Protein 6CGM (pdb70)

Organism: Bacillus subtilis (strain 168) (NCBI:txid224308)

Sequence (657 aa):
VPKWIQLNNEIMIQKDGKFQFDKDKEAVHSYFVDYINQNTVFFHNLKEKLDYLVENQYYEEEFLSLYSFEDIKEVFKTAYAKKFRFPSFMSAFKFYNDYALKTNDKKKILERYEDRISIVALFFANGDTEKAKEYVNLMINQEYQPSTPTFLNAGRKELVSCFLLEVNDSLNDISRAIDISMQLSKGGVSLNLSKLRAKGEAIKGVVGVMKLLDNAFGSGAAYLNIFHRDINDFLDTKKISADVKTLSIGVVIPDKFVELAREDKAAYVFYPHTIYKEYGQHMDEMDMNEMYDKFVDNPRVKKEKINPRKLLEKLAMLRSESGYPYIMFQDNVNKVHANNHISKVKFSNLCSEVLQASQVSSYTDYDEEDEIGLDISCNLGSLNILNVMEHKSIEKTVKLATDSLTHVSETTDIRNAPAVRRANKAMKSIGLGAMNLHGYLAQNGIAYESPEARDFANTFFMMVNFYSIQRSAEIAKEKGETFDQYEGSTYATGEYFDKYVSTDFSPKYEKIANLFEGMHIPTTEDWKKLKAFVAEHGMYHSYRLCIAPTGSISYVQSSTASVMPIMERIEERTYGNSKTYYPMPGLASNNWFFYKEAYDMDMFKVVDMIATIQQHIDQGISFTLFLKDTMTTRDLNRIDLYAHHRGIKTIYYARTK

Nearest PDB structures (foldseek):
  6cgm-assembly1_A  TM=1.002E+00  e=0.000E+00  Bacillus subtilis
  6cgn-assembly1_A  TM=9.997E-01  e=0.000E+00  Bacillus subtilis
  6cgl-assembly1_B  TM=9.949E-01  e=3.483E-104  Bacillus subtilis
  6mt9-assembly1_A-2  TM=9.915E-01  e=3.744E-103  Bacillus subtilis
  6mve-assembly1_A  TM=9.914E-01  e=2.176E-102  Bacillus subtilis

B-factor: mean 30.12, std 11.92, range [13.14, 83.09]

GO terms:
  GO:0004748 ribonucleoside-diphosphate reductase activity, thioredoxin disulfide as acceptor (F, IMP)

Secondary structure (DSSP, 8-state):
--HHHHHHHGGGS-BTTB--TTHHHHHHHHHIIIIIITTBPP-SSHHHHHHHHHHTTSB-SHHHHTS-HHHHHHHHHHHHHT----SSHHHHHHHHHHTS-B-TTS-SB---HHHHHHHHHHHHHTT-HHHHHHHHHHHHTTSEEE-HHHHHHTTB-----EEEEE--SSHHHHHHHHHHHHHHH--EEEEE-TTS--TT-----HHHHHHHHHHH--EEEEEEETTBTTHHHHHHTT-SS----S-EEEEEE-HHHHHHHHTTS-EEEE-HHHHHHHHSS-GGGS-HHHHHHHHHH-TTS-EEEE-HHHHHHHHHHHHHHHS--EEEEHHHHHTT-TTTTT-------TTS------B--B---TTS--B--B-EEE-EEEEEHHHHHHHT-HHHHHHHHHHHHHHHHHH----S-HHHHHHHHHH---EEEEE-HHHHHHHTT--TTSHHHHHHHHHHHHHHHHHHHHHHHHHHHHHT---TTGGGSHHHHSGGGHHHHHS--S-SSHHHHHHTTTSPPP-HHHHHHHHHHHHHH--S-S--B-B---TTHHHHTT--STTSPPS-SEEEEEETTEEEEEEPTT--GGGGGGS--GGGS-HHHHHHHHHHHHTT-SS-B---EEE-TT--HHHHHHHHHHHHHTT--EE--EEE-

CATH classification: 3.20.70.20

Solvent-accessible surface area: 26752 Å² total; per-residue (Å²): 121,50,122,29,0,97,21,0,48,54,0,62,108,95,124,133,73,119,54,29,34,116,41,8,121,80,0,13,114,5,5,38,64,70,74,2,73,121,24,46,42,153,34,139,81,37,114,68,27,12,56,87,0,27,128,72,105,22,2,72,112,135,15,13,78,89,18,66,61,109,46,10,98,78,0,9,144,24,0,80,76,90,148,28,117,16,55,11,0,13,0,0,36,51,0,5,76,68,3,8,14,46,21,121,89,149,145,81,2,2,0,48,2,2,4,0,1,0,0,0,0,0,26,6,5,94,28,72,21,117,50,0,46,62,3,0,66,5,5,2,29,14,9,2,2,1,9,51,34,2,2,45,55,0,3,54,149,129,28,10,20,9,8,0,2,9,4,23,31,46,130,52,9,24,68,77,7,33,69,4,0,46,76,19,15,196,34,14,0,0,0,2,0,1,7,5,69,1,116,53,19,63,150,217,48,0,41,42,14,0,93,100,0,14,106,35,52,83,39,1,0,0,1,0,12,0,0,0,33,1,0,48,49,0,0,47,24,22,88,136,98,60,192,23,196,82,1,6,0,0,0,0,4,6,38,24,1,3,55,16,5,145,94,88,157,49,0,64,3,0,15,6,37,16,0,94,140,50,61,53,86,30,6,12,71,28,74,16,70,114,18,11,85,116,0,40,113,17,115,156,2,110,51,77,142,33,61,1,106,133,8,24,66,46,6,2,94,7,8,46,95,24,3,36,0,7,6,0,8,20,39,6,3,9,151,89,13,7,0,51,80,14,11,103,0,2,0,0,3,38,27,0,1,0,2,3,2,0,61,35,4,31,14,37,77,230,128,116,141,60,117,58,8,3,5,4,8,1,5,15,3,4,0,0,0,24,26,0,8,118,81,109,14,1,77,100,0,0,33,5,0,1,18,1,3,10,25,4,10,70,69,21,51,9,167,98,1,49,0,0,117,113,4,24,127,20,6,18,7,0,1,2,4,1,0,5,0,0,0,7,0,1,80,45,31,4,34,4,20,20,66,50,0,49,13,0,0,24,0,0,1,0,2,3,0,10,14,1,0,41,45,0,0,48,7,2,119,136,90,65,86,39,2,62,77,13,127,42,0,29,2,30,102,8,112,36,0,80,76,0,27,88,65,66,14,37,19,157,87,143,101,0,40,96,40,2,125,61,24,115,35,2,54,34,117,42,3,98,162,6,73,61,59,0,70,136,37,2,0,5,1,0,3,0,0,1,0,14,37,11,46,46,10,6,36,0,3,19,5,2,39,0,0,16,3,9,65,63,38,27,22,89,113,102,61,83,166,20,85,3,26,9,14,12,17,40,11,34,45,139,26,92,141,55,0,72,33,0,18,74,12,64,4,63,80,0,0,21,0,2,9,19,0,14,77,0,6,17,0,0,3,2,0,17,4,4,9,86,117,117,56,78,44,178,44,13,26,113,8,25,68,54,1,24,141,88,26,2,6,2,0,36,77,6,100,51,147

InterPro domains:
  IPR000788 Ribonucleotide reductase large subunit, C-terminal [PF02867] (168-684)
  IPR000788 Ribonucleotide reductase large subunit, C-terminal [PR01183] (243-262)
  IPR000788 Ribonucleotide reductase large subunit, C-terminal [PR01183] (376-387)
  IPR000788 Ribonucleotide reductase large subunit, C-terminal [PR01183] (420-443)
  IPR000788 Ribonucleotide reductase large subunit, C-terminal [PR01183] (459-481)
  IPR000788 Ribonucleotide reductase large subunit, C-terminal [PR01183] (487-510)
  IPR000788 Ribonucleotide reductase large subunit, C-terminal [PR01183] (569-596)
  IPR008926 Ribonucleotide reductase R1 subunit, N-terminal [SSF48168] (8-166)
  IPR013346 Ribonucleotide reductase, class I, alpha subunit, C-terminal [PS00089] (558-580)
  IPR013346 Ribonucleotide reductase, class I, alpha subunit, C-terminal [TIGR02506] (95-688)
  IPR013509 Ribonucleotide reductase large subunit, N-terminal [PF00317] (91-164)
  IPR013554 Ribonucleotide reductase N-terminal [PF08343] (9-89)
  IPR026459 Ribonucleotide reductase, class 1b, subunit NrdE [TIGR04170] (8-700)
  IPR039718 Ribonucleoside-diphosphate reductase large subunit [PTHR11573] (6-693)

Foldseek 3Di:
DQPLQVLLVQQPVDDPNHGPLQSQQVSQVSCCVPPQVVFADDDPDVVRLVCVCCVVQFFPDPLVVLEDVVLLVVLLVLLVVVVDGQRGNLLLCLCQVQAFDAPPVRRGGSDDPSRLQLQLLSQLCSNPSVSSSVSSCCVSLLQKFFDPQSSRPRRTSQRFAWWEAEAAADPLSLVLLLVQCLVCLCHCYEYECANYFDPPPDVVHCVVSLVSNLVSPVAYEYEYECQAPCNVVQLCCLDPPDPSDGYAYEYEYEVVLVVCLVVQDKAKHWGQVLVCVVPVDTPLQDDCVVCRVVLVPDPSTDIDIDGSNVVLLSQLVSLVVRLDDWYFHQCLQQVLAFPCVLNRFRAATPLQWFTDDWDHWARDDPPDDTGAIAIDIETEMAGEVQSCLVVLPLLVSLLSVLSSRLSSLVPDDDPSRRNHVVNSVQAVAYAYAYFFLLVNCLLLVHACLDPQSLLLLLQSLLSSLLSNLVSQLVVLQVVVHAHHPLCRTCLQVVVSCVCLLVDFSHGPDVSSNVSSPPHDRDHSVSSVVSSVSCNVRNGHHSFYHTFGQCVSCCSNSLGHTTNAQAADQWDWDDDPPGIGIRGRRPDDPVSVVSSDHQAPDDLLSVLVSLLSNVSNHSTAYSAEAEYEPPDDSVNSSVSVVSSSVSSHGMYGGYHYD

Structure (mmCIF, N/CA/C/O backbone):
data_6CGM
#
_entry.id   6CGM
#
_cell.length_a   72.855
_cell.length_b   72.855
_cell.length_c   296.142
_cell.angle_alpha   90.000
_cell.angle_beta   90.000
_cell.angle_gamma   90.000
#
_symmetry.space_group_name_H-M   'P 43 21 2'
#
loop_
_entity.id
_entity.type
_entity.pdbx_description
1 polymer 'Ribonucleoside-diphosphate reductase'
2 non-polymer 1,2-ETHANEDIOL
3 water water
#
loop_
_atom_site.group_PDB
_atom_site.id
_atom_site.type_symbol
_atom_site.label_atom_id
_atom_site.label_alt_id
_atom_site.label_comp_id
_atom_site.label_asym_id
_atom_site.label_entity_id
_atom_site.label_seq_id
_atom_site.pdbx_PDB_ins_code
_atom_site.Cartn_x
_atom_site.Cartn_y
_atom_site.Cartn_z
_atom_site.occupancy
_atom_site.B_iso_or_equiv
_atom_site.auth_seq_id
_atom_site.auth_comp_id
_atom_site.auth_asym_id
_atom_site.auth_atom_id
_atom_site.pdbx_PDB_model_num
ATOM 1 N N . VAL A 1 6 ? -2.967 -23.433 8.144 1.00 51.01 6 VAL A N 1
ATOM 2 C CA . VAL A 1 6 ? -1.835 -23.361 9.125 1.00 48.53 6 VAL A CA 1
ATOM 3 C C . VAL A 1 6 ? -0.825 -24.472 8.842 1.00 44.44 6 VAL A C 1
ATOM 4 O O . VAL A 1 6 ? -1.127 -25.648 9.060 1.00 42.49 6 VAL A O 1
ATOM 8 N N . PRO A 1 7 ? 0.391 -24.112 8.383 1.00 41.64 7 PRO A N 1
ATOM 9 C CA . PRO A 1 7 ? 1.354 -25.175 8.044 1.00 37.53 7 PRO A CA 1
ATOM 10 C C . PRO A 1 7 ? 1.775 -26.041 9.237 1.00 35.68 7 PRO A C 1
ATOM 11 O O . PRO A 1 7 ? 1.717 -25.585 10.389 1.00 35.06 7 PRO A O 1
ATOM 15 N N . LYS A 1 8 ? 2.171 -27.282 8.955 1.00 32.10 8 LYS A N 1
ATOM 16 C CA . LYS A 1 8 ? 2.479 -28.242 9.995 1.00 34.71 8 LYS A CA 1
ATOM 17 C C . LYS A 1 8 ? 3.622 -27.805 10.920 1.00 33.90 8 LYS A C 1
ATOM 18 O O . LYS A 1 8 ? 3.582 -28.079 12.111 1.00 31.92 8 LYS A O 1
ATOM 24 N N . TRP A 1 9 ? 4.632 -27.129 10.366 1.00 31.69 9 TRP A N 1
ATOM 25 C CA . TRP A 1 9 ? 5.761 -26.637 11.184 1.00 29.13 9 TRP A CA 1
ATOM 26 C C . TRP A 1 9 ? 5.294 -25.628 12.245 1.00 28.52 9 TRP A C 1
ATOM 27 O O . TRP A 1 9 ? 5.769 -25.650 13.374 1.00 27.01 9 TRP A O 1
ATOM 38 N N . ILE A 1 10 ? 4.332 -24.782 11.883 1.00 29.98 10 ILE A N 1
ATOM 39 C CA . ILE A 1 10 ? 3.740 -23.828 12.823 1.00 30.68 10 ILE A CA 1
ATOM 40 C C . ILE A 1 10 ? 2.961 -24.561 13.912 1.00 32.70 10 ILE A C 1
ATOM 41 O O . ILE A 1 10 ? 3.106 -24.231 15.108 1.00 29.90 10 ILE A O 1
ATOM 46 N N . GLN A 1 11 ? 2.167 -25.558 13.500 1.00 33.31 11 GLN A N 1
ATOM 47 C CA . GLN A 1 11 ? 1.409 -26.410 14.428 1.00 35.22 11 GLN A CA 1
ATOM 48 C C . GLN A 1 11 ? 2.306 -27.098 15.434 1.00 33.23 11 GLN A C 1
ATOM 49 O O . GLN A 1 11 ? 2.053 -27.032 16.643 1.00 34.38 11 GLN A O 1
ATOM 55 N N . LEU A 1 12 ? 3.352 -27.750 14.934 1.00 30.59 12 LEU A N 1
ATOM 56 C CA . LEU A 1 12 ? 4.328 -28.401 15.792 1.00 30.01 12 LEU A CA 1
ATOM 57 C C . LEU A 1 12 ? 5.049 -27.395 16.711 1.00 28.77 12 LEU A C 1
ATOM 58 O O . LEU A 1 12 ? 5.226 -27.644 17.901 1.00 26.62 12 LEU A O 1
ATOM 63 N N . ASN A 1 13 ? 5.469 -26.266 16.158 1.00 28.12 13 ASN A N 1
ATOM 64 C CA . ASN A 1 13 ? 6.130 -25.226 16.966 1.00 27.81 13 ASN A CA 1
ATOM 65 C C . ASN A 1 13 ? 5.209 -24.745 18.111 1.00 29.37 13 ASN A C 1
ATOM 66 O O . ASN A 1 13 ? 5.663 -24.551 19.244 1.00 28.26 13 ASN A O 1
ATOM 71 N N . ASN A 1 14 ? 3.929 -24.564 17.797 1.00 30.05 14 ASN A N 1
ATOM 72 C CA . ASN A 1 14 ? 2.925 -24.179 18.804 1.00 32.56 14 ASN A CA 1
ATOM 73 C C . ASN A 1 14 ? 2.711 -25.198 19.928 1.00 32.52 14 ASN A C 1
ATOM 74 O O . ASN A 1 14 ? 2.382 -24.803 21.045 1.00 34.31 14 ASN A O 1
ATOM 79 N N . GLU A 1 15 ? 2.986 -26.476 19.663 1.00 32.47 15 GLU A N 1
ATOM 80 C CA . GLU A 1 15 ? 2.902 -27.519 20.683 1.00 35.33 15 GLU A CA 1
ATOM 81 C C . GLU A 1 15 ? 3.888 -27.383 21.834 1.00 35.00 15 GLU A C 1
ATOM 82 O O . GLU A 1 15 ? 3.656 -27.960 22.905 1.00 36.12 15 GLU A O 1
ATOM 88 N N . ILE A 1 16 ? 4.981 -26.639 21.630 1.00 32.71 16 ILE A N 1
ATOM 89 C CA . ILE A 1 16 ? 5.939 -26.356 22.717 1.00 29.44 16 ILE A CA 1
ATOM 90 C C . ILE A 1 16 ? 5.214 -25.847 23.961 1.00 27.16 16 ILE A C 1
ATOM 91 O O . ILE A 1 16 ? 5.580 -26.205 25.080 1.00 26.80 16 ILE A O 1
ATOM 96 N N . MET A 1 17 ? 4.203 -25.020 23.723 1.00 28.96 17 MET A N 1
ATOM 97 C CA . MET A 1 17 ? 3.424 -24.330 24.754 1.00 32.43 17 MET A CA 1
ATOM 98 C C . MET A 1 17 ? 2.231 -25.143 25.274 1.00 34.84 17 MET A C 1
ATOM 99 O O . MET A 1 17 ? 1.472 -24.645 26.103 1.00 34.77 17 MET A O 1
ATOM 104 N N . ILE A 1 18 ? 2.068 -26.378 24.799 1.00 36.64 18 ILE A N 1
ATOM 105 C CA . ILE A 1 18 ? 1.060 -27.293 25.335 1.00 39.48 18 ILE A CA 1
ATOM 106 C C . ILE A 1 18 ? 1.739 -28.094 26.419 1.00 38.74 18 ILE A C 1
ATOM 107 O O . ILE A 1 18 ? 2.607 -28.923 26.137 1.00 35.63 18 ILE A O 1
ATOM 112 N N . GLN A 1 19 ? 1.347 -27.830 27.668 1.00 41.78 19 GLN A N 1
ATOM 113 C CA . GLN A 1 19 ? 1.924 -28.520 28.807 1.00 44.16 19 GLN A CA 1
ATOM 114 C C . GLN A 1 19 ? 1.670 -30.016 28.670 1.00 45.54 19 GLN A C 1
ATOM 115 O O . GLN A 1 19 ? 0.575 -30.424 28.286 1.00 42.07 19 GLN A O 1
ATOM 121 N N . LYS A 1 20 ? 2.698 -30.804 28.960 1.00 49.02 20 LYS A N 1
ATOM 122 C CA . LYS A 1 20 ? 2.621 -32.257 29.006 1.00 54.97 20 LYS A CA 1
ATOM 123 C C . LYS A 1 20 ? 3.460 -32.710 30.192 1.00 56.84 20 LYS A C 1
ATOM 124 O O . LYS A 1 20 ? 4.667 -32.456 30.205 1.00 57.16 20 LYS A O 1
ATOM 130 N N . ASP A 1 21 ? 2.829 -33.385 31.163 1.00 59.15 21 ASP A N 1
ATOM 131 C CA . ASP A 1 21 ? 3.482 -33.824 32.416 1.00 58.03 21 ASP A CA 1
ATOM 132 C C . ASP A 1 21 ? 4.047 -32.633 33.185 1.00 53.63 21 ASP A C 1
ATOM 133 O O . ASP A 1 21 ? 5.157 -32.701 33.720 1.00 52.95 21 ASP A O 1
ATOM 138 N N . GLY A 1 22 ? 3.287 -31.537 33.200 1.00 51.30 22 GLY A N 1
ATOM 139 C CA . GLY A 1 22 ? 3.690 -30.297 33.868 1.00 53.19 22 GLY A CA 1
ATOM 140 C C . GLY A 1 22 ? 4.744 -29.411 33.198 1.00 54.19 22 GLY A C 1
ATOM 141 O O . GLY A 1 22 ? 5.005 -28.301 33.687 1.00 50.46 22 GLY A O 1
ATOM 142 N N . LYS A 1 23 ? 5.328 -29.880 32.086 1.00 50.82 23 LYS A N 1
ATOM 143 C CA . LYS A 1 23 ? 6.442 -29.202 31.413 1.00 48.07 23 LYS A CA 1
ATOM 144 C C . LYS A 1 23 ? 6.047 -28.667 30.041 1.00 44.20 23 LYS A C 1
ATOM 145 O O . LYS A 1 23 ? 5.076 -29.129 29.426 1.00 38.64 23 LYS A O 1
ATOM 151 N N . PHE A 1 24 ? 6.824 -27.689 29.570 1.00 39.04 24 PHE A N 1
ATOM 152 C CA . PHE A 1 24 ? 6.808 -27.283 28.156 1.00 36.60 24 PHE A CA 1
ATOM 153 C C . PHE A 1 24 ? 7.356 -28.425 27.302 1.00 31.92 24 PHE A C 1
ATOM 154 O O . PHE A 1 24 ? 8.198 -29.187 27.753 1.00 31.48 24 PHE A O 1
ATOM 162 N N . GLN A 1 25 ? 6.876 -28.543 26.069 1.00 32.72 25 GLN A N 1
ATOM 163 C CA . GLN A 1 25 ? 7.349 -29.605 25.169 1.00 31.49 25 GLN A CA 1
ATOM 164 C C . GLN A 1 25 ? 8.445 -29.054 24.264 1.00 32.63 25 GLN A C 1
ATOM 165 O O . GLN A 1 25 ? 8.225 -28.811 23.070 1.00 29.48 25 GLN A O 1
ATOM 171 N N . PHE A 1 26 ? 9.621 -28.861 24.847 1.00 31.66 26 PHE A N 1
ATOM 172 C CA . PHE A 1 26 ? 10.738 -28.231 24.140 1.00 32.53 26 PHE A CA 1
ATOM 173 C C . PHE A 1 26 ? 11.146 -28.973 22.880 1.00 33.58 26 PHE A C 1
ATOM 174 O O . PHE A 1 26 ? 11.437 -28.336 21.854 1.00 30.25 26 PHE A O 1
ATOM 182 N N . ASP A 1 27 ? 11.063 -30.306 22.936 1.00 33.11 27 ASP A N 1
ATOM 183 C CA . ASP A 1 27 ? 11.455 -31.168 21.823 1.00 34.16 27 ASP A CA 1
ATOM 184 C C . ASP A 1 27 ? 10.547 -31.089 20.597 1.00 31.79 27 ASP A C 1
ATOM 185 O O . ASP A 1 27 ? 10.921 -31.595 19.538 1.00 31.44 27 ASP A O 1
ATOM 190 N N . LYS A 1 28 ? 9.381 -30.451 20.720 1.00 29.92 28 LYS A N 1
ATOM 191 C CA . LYS A 1 28 ? 8.513 -30.221 19.571 1.00 30.23 28 LYS A CA 1
ATOM 192 C C . LYS A 1 28 ? 9.111 -29.273 18.508 1.00 29.52 28 LYS A C 1
ATOM 193 O O . LYS A 1 28 ? 8.688 -29.307 17.338 1.00 26.45 28 LYS A O 1
ATOM 199 N N . ASP A 1 29 ? 10.061 -28.427 18.901 1.00 27.20 29 ASP A N 1
ATOM 200 C CA . ASP A 1 29 ? 10.694 -27.525 17.936 1.00 26.76 29 ASP A CA 1
ATOM 201 C C . ASP A 1 29 ? 11.631 -28.250 16.970 1.00 25.80 29 ASP A C 1
ATOM 202 O O . ASP A 1 29 ? 11.814 -27.787 15.845 1.00 26.75 29 ASP A O 1
ATOM 207 N N . LYS A 1 30 ? 12.213 -29.366 17.403 1.00 27.27 30 LYS A N 1
ATOM 208 C CA . LYS A 1 30 ? 12.987 -30.230 16.523 1.00 29.71 30 LYS A CA 1
ATOM 209 C C . LYS A 1 30 ? 12.096 -30.898 15.493 1.00 29.29 30 LYS A C 1
ATOM 210 O O . LYS A 1 30 ? 12.517 -31.100 14.362 1.00 29.37 30 LYS A O 1
ATOM 216 N N . GLU A 1 31 ? 10.873 -31.249 15.878 1.00 28.39 31 GLU A N 1
ATOM 217 C CA . GLU A 1 31 ? 9.878 -31.723 14.912 1.00 28.11 31 GLU A CA 1
ATOM 218 C C . GLU A 1 31 ? 9.465 -30.579 13.976 1.00 26.40 31 GLU A C 1
ATOM 219 O O . GLU A 1 31 ? 9.332 -30.783 12.768 1.00 22.68 31 GLU A O 1
ATOM 225 N N . ALA A 1 32 ? 9.284 -29.380 14.533 1.00 24.26 32 ALA A N 1
ATOM 226 C CA . ALA A 1 32 ? 8.874 -28.219 13.748 1.00 25.35 32 ALA A CA 1
ATOM 227 C C . ALA A 1 32 ? 9.888 -27.892 12.640 1.00 25.52 32 ALA A C 1
ATOM 228 O O . ALA A 1 32 ? 9.509 -27.759 11.479 1.00 24.88 32 ALA A O 1
ATOM 230 N N . VAL A 1 33 ? 11.166 -27.805 13.005 1.00 26.23 33 VAL A N 1
ATOM 231 C CA . VAL A 1 33 ? 12.218 -27.478 12.032 1.00 25.76 33 VAL A CA 1
ATOM 232 C C . VAL A 1 33 ? 12.407 -28.598 10.998 1.00 26.21 33 VAL A C 1
ATOM 233 O O . VAL A 1 33 ? 12.651 -28.311 9.829 1.00 25.64 33 VAL A O 1
ATOM 237 N N . HIS A 1 34 ? 12.239 -29.854 11.401 1.00 26.79 34 HIS A N 1
ATOM 238 C CA . HIS A 1 34 ? 12.306 -30.948 10.441 1.00 28.32 34 HIS A CA 1
ATOM 239 C C . HIS A 1 34 ? 11.193 -30.839 9.379 1.00 27.11 34 HIS A C 1
ATOM 240 O O . HIS A 1 34 ? 11.457 -31.009 8.186 1.00 26.82 34 HIS A O 1
ATOM 247 N N . SER A 1 35 ? 9.978 -30.520 9.817 1.00 25.03 35 SER A N 1
ATOM 248 C CA . SER A 1 35 ? 8.839 -30.276 8.918 1.00 26.11 35 SER A CA 1
ATOM 249 C C . SER A 1 35 ? 9.067 -29.076 8.001 1.00 26.16 35 SER A C 1
ATOM 250 O O . SER A 1 35 ? 8.757 -29.149 6.810 1.00 26.58 35 SER A O 1
ATOM 253 N N . TYR A 1 36 ? 9.582 -27.975 8.546 1.00 24.17 36 TYR A N 1
ATOM 254 C CA . TYR A 1 36 ? 9.981 -26.821 7.732 1.00 24.16 36 TYR A CA 1
ATOM 255 C C . TYR A 1 36 ? 11.069 -27.215 6.730 1.00 25.41 36 TYR A C 1
ATOM 256 O O . TYR A 1 36 ? 10.995 -26.836 5.571 1.00 26.26 36 TYR A O 1
ATOM 265 N N . PHE A 1 37 ? 12.053 -27.995 7.171 1.00 26.32 37 PHE A N 1
ATOM 266 C CA . PHE A 1 37 ? 13.196 -28.396 6.323 1.00 30.39 37 PHE A CA 1
ATOM 267 C C . PHE A 1 37 ? 12.750 -29.284 5.158 1.00 29.02 37 PHE A C 1
ATOM 268 O O . PHE A 1 37 ? 13.161 -29.067 4.011 1.00 30.41 37 PHE A O 1
ATOM 276 N N . VAL A 1 38 ? 11.875 -30.245 5.434 1.00 27.07 38 VAL A N 1
ATOM 277 C CA . VAL A 1 38 ? 11.368 -31.108 4.369 1.00 26.93 38 VAL A CA 1
ATOM 278 C C . VAL A 1 38 ? 10.361 -30.378 3.479 1.00 26.77 38 VAL A C 1
ATOM 279 O O . VAL A 1 38 ? 10.492 -30.410 2.242 1.00 25.87 38 VAL A O 1
ATOM 283 N N . ASP A 1 39 ? 9.376 -29.729 4.096 1.00 26.49 39 ASP A N 1
ATOM 284 C CA . ASP A 1 39 ? 8.229 -29.183 3.359 1.00 25.84 39 ASP A CA 1
ATOM 285 C C . ASP A 1 39 ? 8.270 -27.704 2.994 1.00 26.68 39 ASP A C 1
ATOM 286 O O . ASP A 1 39 ? 7.352 -27.218 2.344 1.00 26.76 39 ASP A O 1
ATOM 291 N N . TYR A 1 40 ? 9.331 -26.994 3.370 1.00 27.34 40 TYR A N 1
ATOM 292 C CA . TYR A 1 40 ? 9.568 -25.659 2.844 1.00 29.34 40 TYR A CA 1
ATOM 293 C C . TYR A 1 40 ? 10.963 -25.508 2.229 1.00 27.87 40 TYR A C 1
ATOM 294 O O . TYR A 1 40 ? 11.085 -25.154 1.066 1.00 26.94 40 TYR A O 1
ATOM 303 N N . ILE A 1 41 ? 12.014 -25.768 2.999 1.00 27.20 41 ILE A N 1
ATOM 304 C CA . ILE A 1 41 ? 13.363 -25.515 2.528 1.00 28.54 41 ILE A CA 1
ATOM 305 C C . ILE A 1 41 ? 13.726 -26.439 1.357 1.00 30.59 41 ILE A C 1
ATOM 306 O O . ILE A 1 41 ? 14.003 -25.948 0.260 1.00 33.92 41 ILE A O 1
ATOM 311 N N . ASN A 1 42 ? 13.719 -27.754 1.586 1.00 30.93 42 ASN A N 1
ATOM 312 C CA . ASN A 1 42 ? 13.956 -28.734 0.521 1.00 31.48 42 ASN A CA 1
ATOM 313 C C . ASN A 1 42 ? 12.929 -28.615 -0.580 1.00 30.04 42 ASN A C 1
ATOM 314 O O . ASN A 1 42 ? 13.279 -28.643 -1.755 1.00 29.06 42 ASN A O 1
ATOM 319 N N . GLN A 1 43 ? 11.670 -28.450 -0.192 1.00 28.00 43 GLN A N 1
ATOM 320 C CA . GLN A 1 43 ? 10.595 -28.289 -1.175 1.00 26.82 43 GLN A CA 1
ATOM 321 C C . GLN A 1 43 ? 10.867 -27.192 -2.209 1.00 27.10 43 GLN A C 1
ATOM 322 O O . GLN A 1 43 ? 10.636 -27.405 -3.398 1.00 26.93 43 GLN A O 1
ATOM 328 N N . ASN A 1 44 ? 11.334 -26.032 -1.749 1.00 25.86 44 ASN A N 1
ATOM 329 C CA . ASN A 1 44 ? 11.459 -24.848 -2.590 1.00 25.97 44 ASN A CA 1
ATOM 330 C C . ASN A 1 44 ? 12.887 -24.502 -3.030 1.00 23.14 44 ASN A C 1
ATOM 331 O O . ASN A 1 44 ? 13.127 -23.403 -3.528 1.00 23.69 44 ASN A O 1
ATOM 336 N N . THR A 1 45 ? 13.812 -25.438 -2.861 1.00 22.95 45 THR A N 1
ATOM 337 C CA . THR A 1 45 ? 15.198 -25.261 -3.269 1.00 24.20 45 THR A CA 1
ATOM 338 C C . THR A 1 45 ? 15.258 -25.579 -4.744 1.00 24.71 45 THR A C 1
ATOM 339 O O . THR A 1 45 ? 14.742 -26.615 -5.159 1.00 22.72 45 THR A O 1
ATOM 343 N N . VAL A 1 46 ? 15.881 -24.685 -5.518 1.00 22.96 46 VAL A N 1
ATOM 344 C CA . VAL A 1 46 ? 16.006 -24.855 -6.965 1.00 22.23 46 VAL A CA 1
ATOM 345 C C . VAL A 1 46 ? 16.919 -26.028 -7.252 1.00 21.69 46 VAL A C 1
ATOM 346 O O . VAL A 1 46 ? 17.960 -26.163 -6.632 1.00 21.73 46 VAL A O 1
ATOM 350 N N . PHE A 1 47 ? 16.519 -26.877 -8.196 1.00 20.72 47 PHE A N 1
ATOM 351 C CA . PHE A 1 47 ? 17.294 -28.035 -8.563 1.00 21.76 47 PHE A CA 1
ATOM 352 C C . PHE A 1 47 ? 18.352 -27.643 -9.585 1.00 20.94 47 PHE A C 1
ATOM 353 O O . PHE A 1 47 ? 18.050 -26.969 -10.544 1.00 20.21 47 PHE A O 1
ATOM 361 N N . PHE A 1 48 ? 19.565 -28.122 -9.378 1.00 21.60 48 PHE A N 1
ATOM 362 C CA . PHE A 1 48 ? 20.622 -28.039 -10.361 1.00 24.51 48 PHE A CA 1
ATOM 363 C C . PHE A 1 48 ? 21.238 -29.411 -10.494 1.00 25.00 48 PHE A C 1
ATOM 364 O O . PHE A 1 48 ? 21.371 -30.151 -9.512 1.00 24.38 48 PHE A O 1
ATOM 372 N N . HIS A 1 49 ? 21.635 -29.734 -11.716 1.00 27.33 49 HIS A N 1
ATOM 373 C CA . HIS A 1 49 ? 22.226 -31.031 -12.020 1.00 28.69 49 HIS A CA 1
ATOM 374 C C . HIS A 1 49 ? 23.573 -31.254 -11.338 1.00 27.70 49 HIS A C 1
ATOM 375 O O . HIS A 1 49 ? 23.912 -32.376 -11.007 1.00 25.47 49 HIS A O 1
ATOM 382 N N . ASN A 1 50 ? 24.342 -30.183 -11.153 1.00 26.21 50 ASN A N 1
ATOM 383 C CA . ASN A 1 50 ? 25.652 -30.260 -10.496 1.00 26.59 50 ASN A CA 1
ATOM 384 C C . ASN A 1 50 ? 26.097 -28.840 -10.063 1.00 24.84 50 ASN A C 1
ATOM 385 O O . ASN A 1 50 ? 25.515 -27.862 -10.498 1.00 23.66 50 ASN A O 1
ATOM 390 N N . LEU A 1 51 ? 27.138 -28.744 -9.244 1.00 26.90 51 LEU A N 1
ATOM 391 C CA . LEU A 1 51 ? 27.610 -27.443 -8.741 1.00 27.22 51 LEU A CA 1
ATOM 392 C C . LEU A 1 51 ? 28.065 -26.516 -9.863 1.00 27.43 51 LEU A C 1
ATOM 393 O O . LEU A 1 51 ? 27.800 -25.307 -9.814 1.00 26.05 51 LEU A O 1
ATOM 398 N N . LYS A 1 52 ? 28.731 -27.070 -10.879 1.00 30.17 52 LYS A N 1
ATOM 399 C CA . LYS A 1 52 ? 29.222 -26.239 -11.992 1.00 31.14 52 LYS A CA 1
ATOM 400 C C . LYS A 1 52 ? 28.079 -25.525 -12.693 1.00 28.95 52 LYS A C 1
ATOM 401 O O . LYS A 1 52 ? 28.143 -24.318 -12.928 1.00 27.69 52 LYS A O 1
ATOM 407 N N . GLU A 1 53 ? 27.015 -26.262 -13.011 1.00 27.99 53 GLU A N 1
ATOM 408 C CA . GLU A 1 53 ? 25.846 -25.655 -13.647 1.00 27.65 53 GLU A CA 1
ATOM 409 C C . GLU A 1 53 ? 25.252 -24.578 -12.743 1.00 25.27 53 GLU A C 1
ATOM 410 O O . GLU A 1 53 ? 24.881 -23.495 -13.197 1.00 24.13 53 GLU A O 1
ATOM 416 N N . LYS A 1 54 ? 25.174 -24.877 -11.454 1.00 24.18 54 LYS A N 1
ATOM 417 C CA . LYS A 1 54 ? 24.626 -23.933 -10.500 1.00 23.41 54 LYS A CA 1
ATOM 418 C C . LYS A 1 54 ? 25.457 -22.634 -10.473 1.00 22.93 54 LYS A C 1
ATOM 419 O O . LYS A 1 54 ? 24.908 -21.540 -10.616 1.00 22.18 54 LYS A O 1
ATOM 425 N N . LEU A 1 55 ? 26.768 -22.760 -10.311 1.00 23.97 55 LEU A N 1
ATOM 426 C CA . LEU A 1 55 ? 27.629 -21.555 -10.282 1.00 25.17 55 LEU A CA 1
ATOM 427 C C . LEU A 1 55 ? 27.618 -20.787 -11.607 1.00 25.58 55 LEU A C 1
ATOM 428 O O . LEU A 1 55 ? 27.560 -19.544 -11.593 1.00 25.70 55 LEU A O 1
ATOM 433 N N . ASP A 1 56 ? 27.622 -21.503 -12.739 1.00 27.65 56 ASP A N 1
ATOM 434 C CA . ASP A 1 56 ? 27.517 -20.816 -14.060 1.00 28.05 56 ASP A CA 1
ATOM 435 C C . ASP A 1 56 ? 26.216 -20.050 -14.188 1.00 26.65 56 ASP A C 1
ATOM 436 O O . ASP A 1 56 ? 26.227 -18.889 -14.612 1.00 27.11 56 ASP A O 1
ATOM 441 N N . TYR A 1 57 ? 25.107 -20.657 -13.754 1.00 24.52 57 TYR A N 1
ATOM 442 C CA . TYR A 1 57 ? 23.801 -19.989 -13.742 1.00 24.37 57 TYR A CA 1
ATOM 443 C C . TYR A 1 57 ? 23.790 -18.725 -12.884 1.00 24.40 57 TYR A C 1
ATOM 444 O O . TYR A 1 57 ? 23.231 -17.693 -13.260 1.00 24.11 57 TYR A O 1
ATOM 453 N N . LEU A 1 58 ? 24.356 -18.830 -11.693 1.00 23.70 58 LEU A N 1
ATOM 454 C CA . LEU A 1 58 ? 24.323 -17.725 -10.767 1.00 24.17 58 LEU A CA 1
ATOM 455 C C . LEU A 1 58 ? 25.224 -16.571 -11.256 1.00 23.38 58 LEU A C 1
ATOM 456 O O . LEU A 1 58 ? 24.852 -15.418 -11.139 1.00 24.94 58 LEU A O 1
ATOM 461 N N . VAL A 1 59 ? 26.375 -16.880 -11.837 1.00 26.28 59 VAL A N 1
ATOM 462 C CA . VAL A 1 59 ? 27.214 -15.821 -12.436 1.00 28.36 59 VAL A CA 1
ATOM 463 C C . VAL A 1 59 ? 26.530 -15.252 -13.685 1.00 30.94 59 VAL A C 1
ATOM 464 O O . VAL A 1 59 ? 26.338 -14.044 -13.794 1.00 31.96 59 VAL A O 1
ATOM 468 N N . GLU A 1 60 ? 26.131 -16.119 -14.605 1.00 33.77 60 GLU A N 1
ATOM 469 C CA . GLU A 1 60 ? 25.529 -15.651 -15.867 1.00 34.83 60 GLU A CA 1
ATOM 470 C C . GLU A 1 60 ? 24.273 -14.796 -15.662 1.00 34.49 60 GLU A C 1
ATOM 471 O O . GLU A 1 60 ? 24.149 -13.739 -16.286 1.00 32.57 60 GLU A O 1
ATOM 477 N N . ASN A 1 61 ? 23.399 -15.186 -14.731 1.00 31.74 61 ASN A N 1
ATOM 478 C CA . ASN A 1 61 ? 22.188 -14.399 -14.446 1.00 31.00 61 ASN A CA 1
ATOM 479 C C . ASN A 1 61 ? 22.354 -13.281 -13.403 1.00 30.37 61 ASN A C 1
ATOM 480 O O . ASN A 1 61 ? 21.371 -12.782 -12.870 1.00 28.75 61 ASN A O 1
ATOM 485 N N . GLN A 1 62 ? 23.593 -12.883 -13.119 1.00 29.88 62 GLN A N 1
ATOM 486 C CA . GLN A 1 62 ? 23.869 -11.666 -12.370 1.00 31.85 62 GLN A CA 1
ATOM 487 C C . GLN A 1 62 ? 23.560 -11.782 -10.869 1.00 29.99 62 GLN A C 1
ATOM 488 O O . GLN A 1 62 ? 23.409 -10.774 -10.205 1.00 31.16 62 GLN A O 1
ATOM 494 N N . TYR A 1 63 ? 23.499 -13.002 -10.338 1.00 28.22 63 TYR A N 1
ATOM 495 C CA . TYR A 1 63 ? 23.306 -13.186 -8.887 1.00 27.16 63 TYR A CA 1
ATOM 496 C C . TYR A 1 63 ? 24.637 -13.036 -8.135 1.00 25.88 63 TYR A C 1
ATOM 497 O O . TYR A 1 63 ? 24.718 -12.326 -7.135 1.00 27.53 63 TYR A O 1
ATOM 506 N N . TYR A 1 64 ? 25.677 -13.702 -8.624 1.00 25.29 64 TYR A N 1
ATOM 507 C CA . TYR A 1 64 ? 26.998 -13.612 -8.041 1.00 24.52 64 TYR A CA 1
ATOM 508 C C . TYR A 1 64 ? 27.944 -12.799 -8.892 1.00 26.59 64 TYR A C 1
ATOM 509 O O . TYR A 1 64 ? 27.827 -12.763 -10.123 1.00 26.32 64 TYR A O 1
ATOM 518 N N . GLU A 1 65 ? 28.911 -12.180 -8.231 1.00 26.45 65 GLU A N 1
ATOM 519 C CA . GLU A 1 65 ? 30.033 -11.536 -8.922 1.00 28.42 65 GLU A CA 1
ATOM 520 C C . GLU A 1 65 ? 30.907 -12.617 -9.543 1.00 27.64 65 GLU A C 1
ATOM 521 O O . GLU A 1 65 ? 31.033 -13.711 -8.998 1.00 27.01 65 GLU A O 1
ATOM 527 N N . GLU A 1 66 ? 31.526 -12.303 -10.678 1.00 27.53 66 GLU A N 1
ATOM 528 C CA . GLU A 1 66 ? 32.400 -13.242 -11.361 1.00 29.69 66 GLU A CA 1
ATOM 529 C C . GLU A 1 66 ? 33.829 -13.279 -10.806 1.00 28.71 66 GLU A C 1
ATOM 530 O O . GLU A 1 66 ? 34.427 -14.348 -10.726 1.00 27.59 66 GLU A O 1
ATOM 536 N N . GLU A 1 67 ? 34.378 -12.124 -10.441 1.00 30.27 67 GLU A N 1
ATOM 537 C CA . GLU A 1 67 ? 35.820 -12.034 -10.198 1.00 33.12 67 GLU A CA 1
ATOM 538 C C . GLU A 1 67 ? 36.290 -12.876 -9.013 1.00 29.43 67 GLU A C 1
ATOM 539 O O . GLU A 1 67 ? 37.235 -13.646 -9.138 1.00 27.05 67 GLU A O 1
ATOM 545 N N . PHE A 1 68 ? 35.615 -12.773 -7.869 1.00 28.60 68 PHE A N 1
ATOM 546 C CA . PHE A 1 68 ? 36.083 -13.511 -6.681 1.00 27.51 68 PHE A CA 1
ATOM 547 C C . PHE A 1 68 ? 36.145 -15.033 -6.899 1.00 27.55 68 PHE A C 1
ATOM 548 O O . PHE A 1 68 ? 37.043 -15.684 -6.369 1.00 29.06 68 PHE A O 1
ATOM 556 N N . LEU A 1 69 ? 35.220 -15.582 -7.692 1.00 26.69 69 LEU A N 1
ATOM 557 C CA . LEU A 1 69 ? 35.230 -17.024 -8.032 1.00 26.71 69 LEU A CA 1
ATOM 558 C C . LEU A 1 69 ? 36.332 -17.408 -9.013 1.00 27.26 69 LEU A C 1
ATOM 559 O O . LEU A 1 69 ? 36.921 -18.471 -8.890 1.00 24.06 69 LEU A O 1
ATOM 564 N N . SER A 1 70 ? 36.611 -16.527 -9.970 1.00 30.49 70 SER A N 1
ATOM 565 C CA . SER A 1 70 ? 37.674 -16.755 -10.958 1.00 32.54 70 SER A CA 1
ATOM 566 C C . SER A 1 70 ? 39.065 -16.899 -10.328 1.00 33.13 70 SER A C 1
ATOM 567 O O . SER A 1 70 ? 39.964 -17.416 -10.967 1.00 33.71 70 SER A O 1
ATOM 570 N N . LEU A 1 71 ? 39.242 -16.481 -9.071 1.00 32.45 71 LEU A N 1
ATOM 571 C CA . LEU A 1 71 ? 40.528 -16.651 -8.391 1.00 30.93 71 LEU A CA 1
ATOM 572 C C . LEU A 1 71 ? 40.829 -18.092 -8.047 1.00 28.63 71 LEU A C 1
ATOM 573 O O . LEU A 1 71 ? 41.957 -18.397 -7.691 1.00 29.11 71 LEU A O 1
ATOM 578 N N . TYR A 1 72 ? 39.839 -18.983 -8.133 1.00 26.96 72 TYR A N 1
ATOM 579 C CA . TYR A 1 72 ? 40.020 -20.384 -7.781 1.00 26.81 72 TYR A CA 1
ATOM 580 C C . TYR A 1 72 ? 39.777 -21.271 -8.998 1.00 28.06 72 TYR A C 1
ATOM 581 O O . TYR A 1 72 ? 39.015 -20.908 -9.881 1.00 26.73 72 TYR A O 1
ATOM 590 N N . SER A 1 73 ? 40.388 -22.448 -8.983 1.00 28.64 73 SER A N 1
ATOM 591 C CA . SER A 1 73 ? 40.028 -23.527 -9.887 1.00 30.99 73 SER A CA 1
ATOM 592 C C . SER A 1 73 ? 38.686 -24.105 -9.441 1.00 31.52 73 SER A C 1
ATOM 593 O O . SER A 1 73 ? 38.348 -24.065 -8.239 1.00 29.46 73 SER A O 1
ATOM 596 N N . PHE A 1 74 ? 37.933 -24.658 -10.392 1.00 31.45 74 PHE A N 1
ATOM 597 C CA . PHE A 1 74 ? 36.634 -25.216 -10.065 1.00 32.99 74 PHE A CA 1
ATOM 598 C C . PHE A 1 74 ? 36.771 -26.318 -9.035 1.00 33.75 74 PHE A C 1
ATOM 599 O O . PHE A 1 74 ? 35.983 -26.368 -8.097 1.00 32.88 74 PHE A O 1
ATOM 607 N N . GLU A 1 75 ? 37.777 -27.183 -9.189 1.00 34.51 75 GLU A N 1
ATOM 608 C CA . GLU A 1 75 ? 37.952 -28.287 -8.258 1.00 35.88 75 GLU A CA 1
ATOM 609 C C . GLU A 1 75 ? 38.169 -27.810 -6.815 1.00 32.12 75 GLU A C 1
ATOM 610 O O . GLU A 1 75 ? 37.697 -28.450 -5.891 1.00 30.31 75 GLU A O 1
A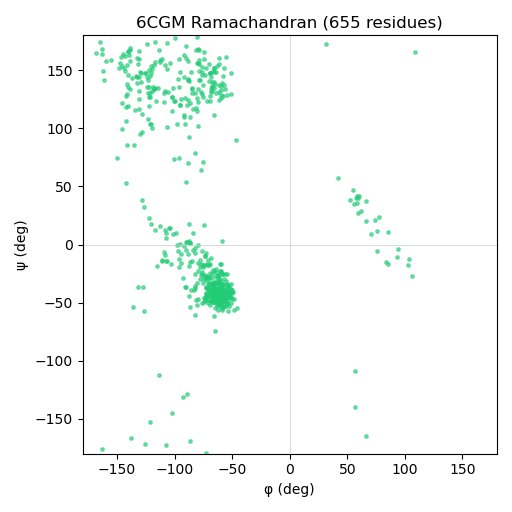TOM 616 N N . ASP A 1 76 ? 38.858 -26.684 -6.650 1.00 29.27 76 ASP A N 1
ATOM 617 C CA . ASP A 1 76 ? 39.035 -26.054 -5.340 1.00 27.71 76 ASP A CA 1
ATOM 618 C C . ASP A 1 76 ? 37.721 -25.478 -4.813 1.00 25.84 76 ASP A C 1
ATOM 619 O O . ASP A 1 76 ? 37.428 -25.645 -3.635 1.00 25.46 76 ASP A O 1
ATOM 624 N N . ILE A 1 77 ? 36.946 -24.806 -5.675 1.00 24.47 77 ILE A N 1
ATOM 625 C CA . ILE A 1 77 ? 35.611 -24.310 -5.282 1.00 24.28 77 ILE A CA 1
ATOM 626 C C . ILE A 1 77 ? 34.764 -25.497 -4.780 1.00 24.97 77 ILE A C 1
ATOM 627 O O . ILE A 1 77 ? 34.175 -25.434 -3.694 1.00 23.60 77 ILE A O 1
ATOM 632 N N . LYS A 1 78 ? 34.752 -26.590 -5.549 1.00 25.36 78 LYS A N 1
ATOM 633 C CA . LYS A 1 78 ? 34.001 -27.803 -5.172 1.00 27.85 78 LYS A CA 1
ATOM 634 C C . LYS A 1 78 ? 34.398 -28.327 -3.783 1.00 26.71 78 LYS A C 1
ATOM 635 O O . LYS A 1 78 ? 33.526 -28.667 -2.993 1.00 24.64 78 LYS A O 1
ATOM 641 N N . GLU A 1 79 ? 35.706 -28.390 -3.509 1.00 26.26 79 GLU A N 1
ATOM 642 C CA . GLU A 1 79 ? 36.219 -28.833 -2.198 1.00 27.39 79 GLU A CA 1
ATOM 643 C C . GLU A 1 79 ? 35.816 -27.901 -1.061 1.00 24.46 79 GLU A C 1
ATOM 644 O O . GLU A 1 79 ? 35.624 -28.350 0.060 1.00 23.68 79 GLU A O 1
ATOM 650 N N . VAL A 1 80 ? 35.695 -26.607 -1.340 1.00 24.14 80 VAL A N 1
ATOM 651 C CA . VAL A 1 80 ? 35.269 -25.640 -0.306 1.00 22.30 80 VAL A CA 1
ATOM 652 C C . VAL A 1 80 ? 33.804 -25.875 0.033 1.00 21.93 80 VAL A C 1
ATOM 653 O O . VAL A 1 80 ? 33.436 -25.969 1.197 1.00 21.47 80 VAL A O 1
ATOM 657 N N . PHE A 1 81 ? 32.972 -25.984 -0.995 1.00 22.11 81 PHE A N 1
ATOM 658 C CA . PHE A 1 81 ? 31.566 -26.325 -0.796 1.00 21.59 81 PHE A CA 1
ATOM 659 C C . PHE A 1 81 ? 31.409 -27.633 -0.044 1.00 22.64 81 PHE A C 1
ATOM 660 O O . PHE A 1 81 ? 30.642 -27.700 0.907 1.00 21.17 81 PHE A O 1
ATOM 668 N N . LYS A 1 82 ? 32.159 -28.662 -0.455 1.00 23.98 82 LYS A N 1
ATOM 669 C CA . LYS A 1 82 ? 32.111 -29.964 0.228 1.00 26.38 82 LYS A CA 1
ATOM 670 C C . LYS A 1 82 ? 32.464 -29.865 1.730 1.00 23.71 82 LYS A C 1
ATOM 671 O O . LYS A 1 82 ? 31.845 -30.521 2.571 1.00 21.95 82 LYS A O 1
ATOM 677 N N . THR A 1 83 ? 33.441 -29.020 2.054 1.00 23.52 83 THR A N 1
ATOM 678 C CA . THR A 1 83 ? 33.800 -28.728 3.434 1.00 22.37 83 THR A CA 1
ATOM 679 C C . THR A 1 83 ? 32.581 -28.239 4.236 1.00 22.60 83 THR A C 1
ATOM 680 O O . THR A 1 83 ? 32.382 -28.672 5.354 1.00 22.49 83 THR A O 1
ATOM 684 N N . ALA A 1 84 ? 31.756 -27.371 3.653 1.00 22.93 84 ALA A N 1
ATOM 685 C CA . ALA A 1 84 ? 30.578 -26.836 4.349 1.00 24.16 84 ALA A CA 1
ATOM 686 C C . ALA A 1 84 ? 29.560 -27.951 4.620 1.00 24.51 84 ALA A C 1
ATOM 687 O O . ALA A 1 84 ? 29.097 -28.134 5.759 1.00 24.53 84 ALA A O 1
ATOM 689 N N . TYR A 1 85 ? 29.260 -28.716 3.576 1.00 23.23 85 TYR A N 1
ATOM 690 C CA . TYR A 1 85 ? 28.335 -29.852 3.701 1.00 24.04 85 TYR A CA 1
ATOM 691 C C . TYR A 1 85 ? 28.825 -31.010 4.573 1.00 23.74 85 TYR A C 1
ATOM 692 O O . TYR A 1 85 ? 27.992 -31.734 5.128 1.00 25.01 85 TYR A O 1
ATOM 701 N N . ALA A 1 86 ? 30.134 -31.137 4.773 1.00 23.46 86 ALA A N 1
ATOM 702 C CA . ALA A 1 86 ? 30.691 -32.222 5.602 1.00 25.42 86 ALA A CA 1
ATOM 703 C C . ALA A 1 86 ? 30.282 -32.156 7.075 1.00 26.56 86 ALA A C 1
ATOM 704 O O . ALA A 1 86 ? 30.269 -33.179 7.766 1.00 27.01 86 ALA A O 1
ATOM 706 N N . LYS A 1 87 ? 29.923 -30.972 7.552 1.00 25.94 87 LYS A N 1
ATOM 707 C CA . LYS A 1 87 ? 29.531 -30.796 8.938 1.00 26.88 87 LYS A CA 1
ATOM 708 C C . LYS A 1 87 ? 28.213 -31.491 9.306 1.00 26.31 87 LYS A C 1
ATOM 709 O O . LYS A 1 87 ? 28.022 -31.789 10.474 1.00 25.45 87 LYS A O 1
ATOM 715 N N . LYS A 1 88 ? 27.322 -31.725 8.337 1.00 27.95 88 LYS A N 1
ATOM 716 C CA . LYS A 1 88 ? 25.972 -32.261 8.597 1.00 31.15 88 LYS A CA 1
ATOM 717 C C . LYS A 1 88 ? 25.201 -31.291 9.526 1.00 29.83 88 LYS A C 1
ATOM 718 O O . LYS A 1 88 ? 24.528 -31.710 10.466 1.00 29.88 88 LYS A O 1
ATOM 724 N N . PHE A 1 89 ? 25.335 -29.988 9.268 1.00 28.34 89 PHE A N 1
ATOM 725 C CA . PHE A 1 89 ? 24.705 -28.974 10.113 1.00 25.99 89 PHE A CA 1
ATOM 726 C C . PHE A 1 89 ? 23.191 -29.022 9.972 1.00 24.92 89 PHE A C 1
ATOM 727 O O . PHE A 1 89 ? 22.693 -29.079 8.861 1.00 24.67 89 PHE A O 1
ATOM 735 N N . ARG A 1 90 ? 22.473 -28.993 11.094 1.00 24.80 90 ARG A N 1
ATOM 736 C CA . ARG A 1 90 ? 21.018 -28.813 11.092 1.00 24.56 90 ARG A CA 1
ATOM 737 C C . ARG A 1 90 ? 20.658 -27.722 12.097 1.00 23.02 90 ARG A C 1
ATOM 738 O O . ARG A 1 90 ? 21.143 -27.720 13.222 1.00 21.90 90 ARG A O 1
ATOM 746 N N . PHE A 1 91 ? 19.820 -26.781 11.677 1.00 21.41 91 PHE A N 1
ATOM 747 C CA . PHE A 1 91 ? 19.256 -25.790 12.581 1.00 21.38 91 PHE A CA 1
ATOM 748 C C . PHE A 1 91 ? 18.463 -26.531 13.656 1.00 22.37 91 PHE A C 1
ATOM 749 O O . PHE A 1 91 ? 17.709 -27.444 13.320 1.00 21.21 91 PHE A O 1
ATOM 757 N N . PRO A 1 92 ? 18.655 -26.163 14.937 1.00 23.87 92 PRO A N 1
ATOM 758 C CA . PRO A 1 92 ? 18.033 -26.890 16.032 1.00 25.17 92 PRO A CA 1
ATOM 759 C C . PRO A 1 92 ? 16.657 -26.365 16.444 1.00 26.13 92 PRO A C 1
ATOM 760 O O . PRO A 1 92 ? 16.033 -26.963 17.318 1.00 29.33 92 PRO A O 1
ATOM 764 N N . SER A 1 93 ? 16.208 -25.263 15.842 1.00 24.76 93 SER A N 1
ATOM 765 C CA . SER A 1 93 ? 14.945 -24.617 16.180 1.00 24.46 93 SER A CA 1
ATOM 766 C C . SER A 1 93 ? 14.279 -24.124 14.919 1.00 24.67 93 SER A C 1
ATOM 767 O O . SER A 1 93 ? 14.960 -23.843 13.916 1.00 24.51 93 SER A O 1
ATOM 770 N N . PHE A 1 94 ? 12.959 -23.997 14.965 1.00 22.92 94 PHE A N 1
ATOM 771 C CA . PHE A 1 94 ? 12.226 -23.422 13.851 1.00 23.24 94 PHE A CA 1
ATOM 772 C C . PHE A 1 94 ? 12.711 -22.002 13.537 1.00 23.95 94 PHE A C 1
ATOM 773 O O . PHE A 1 94 ? 12.992 -21.698 12.380 1.00 23.63 94 PHE A O 1
ATOM 781 N N . MET A 1 95 ? 12.823 -21.146 14.548 1.00 22.90 95 MET A N 1
ATOM 782 C CA . MET A 1 95 ? 13.152 -19.740 14.296 1.00 24.14 95 MET A CA 1
ATOM 783 C C . MET A 1 95 ? 14.568 -19.508 13.748 1.00 22.15 95 MET A C 1
ATOM 784 O O . MET A 1 95 ? 14.773 -18.564 12.979 1.00 21.11 95 MET A O 1
ATOM 789 N N . SER A 1 96 ? 15.541 -20.331 14.141 1.00 22.05 96 SER A N 1
ATOM 790 C CA . SER A 1 96 ? 16.881 -20.210 13.557 1.00 21.58 96 SER A CA 1
ATOM 791 C C . SER A 1 96 ? 16.827 -20.460 12.030 1.00 21.27 96 SER A C 1
ATOM 792 O O . SER A 1 96 ? 17.336 -19.665 11.258 1.00 19.32 96 SER A O 1
ATOM 795 N N . ALA A 1 97 ? 16.170 -21.544 11.616 1.00 20.91 97 ALA A N 1
ATOM 796 C CA . ALA A 1 97 ? 16.026 -21.882 10.190 1.00 20.66 97 ALA A CA 1
ATOM 797 C C . ALA A 1 97 ? 15.190 -20.843 9.470 1.00 21.10 97 ALA A C 1
ATOM 798 O O . ALA A 1 97 ? 15.528 -20.379 8.352 1.00 20.11 97 ALA A O 1
ATOM 800 N N . PHE A 1 98 ? 14.114 -20.437 10.119 1.00 20.04 98 PHE A N 1
ATOM 801 C CA . PHE A 1 98 ? 13.244 -19.452 9.524 1.00 22.04 98 PHE A CA 1
ATOM 802 C C . PHE A 1 98 ? 13.976 -18.144 9.238 1.00 21.81 98 PHE A C 1
ATOM 803 O O . PHE A 1 98 ? 13.832 -17.575 8.152 1.00 19.07 98 PHE A O 1
ATOM 811 N N . LYS A 1 99 ? 14.754 -17.664 10.210 1.00 21.12 99 LYS A N 1
ATOM 812 C CA . LYS A 1 99 ? 15.481 -16.412 10.029 1.00 21.78 99 LYS A CA 1
ATOM 813 C C . LYS A 1 99 ? 16.503 -16.521 8.915 1.00 20.85 99 LYS A C 1
ATOM 814 O O . LYS A 1 99 ? 16.601 -15.599 8.111 1.00 19.29 99 LYS A O 1
ATOM 820 N N . PHE A 1 100 ? 17.250 -17.626 8.854 1.00 20.78 100 PHE A N 1
ATOM 821 C CA . PHE A 1 100 ? 18.218 -17.761 7.772 1.00 20.26 100 PHE A CA 1
ATOM 822 C C . PHE A 1 100 ? 17.526 -17.767 6.422 1.00 20.46 100 PHE A C 1
ATOM 823 O O . PHE A 1 100 ? 17.844 -16.967 5.570 1.00 19.50 100 PHE A O 1
ATOM 831 N N . TYR A 1 101 ? 16.590 -18.691 6.238 1.00 21.75 101 TYR A N 1
ATOM 832 C CA . TYR A 1 101 ? 15.983 -18.901 4.930 1.00 22.78 101 TYR A CA 1
ATOM 833 C C . TYR A 1 101 ? 15.081 -17.726 4.524 1.00 26.06 101 TYR A C 1
ATOM 834 O O . TYR A 1 101 ? 14.978 -17.419 3.343 1.00 25.68 101 TYR A O 1
ATOM 843 N N . ASN A 1 102 ? 14.498 -17.020 5.490 1.00 26.21 102 ASN A N 1
ATOM 844 C CA . ASN A 1 102 ? 13.665 -15.872 5.179 1.00 29.43 102 ASN A CA 1
ATOM 845 C C . ASN A 1 102 ? 14.455 -14.568 4.929 1.00 30.44 102 ASN A C 1
ATOM 846 O O . ASN A 1 102 ? 14.083 -13.782 4.051 1.00 29.09 102 ASN A O 1
ATOM 851 N N . ASP A 1 103 ? 15.543 -14.340 5.671 1.00 27.87 103 ASP A N 1
ATOM 852 C CA . ASP A 1 103 ? 16.250 -13.040 5.616 1.00 27.67 103 ASP A CA 1
ATOM 853 C C . ASP A 1 103 ? 17.626 -13.030 4.978 1.00 24.22 103 ASP A C 1
ATOM 854 O O . ASP A 1 103 ? 18.134 -11.953 4.709 1.00 23.51 103 ASP A O 1
ATOM 859 N N . TYR A 1 104 ? 18.238 -14.194 4.750 1.00 22.48 104 TYR A N 1
ATOM 860 C CA . TYR A 1 104 ? 19.609 -14.265 4.259 1.00 22.50 104 TYR A CA 1
ATOM 861 C C . TYR A 1 104 ? 19.802 -15.144 3.012 1.00 23.04 104 TYR A C 1
ATOM 862 O O . TYR A 1 104 ? 20.670 -14.841 2.195 1.00 20.30 104 TYR A O 1
ATOM 871 N N . ALA A 1 105 ? 19.071 -16.258 2.909 1.00 21.10 105 ALA A N 1
ATOM 872 C CA . ALA A 1 105 ? 19.263 -17.170 1.775 1.00 22.61 105 ALA A CA 1
ATOM 873 C C . ALA A 1 105 ? 18.939 -16.448 0.454 1.00 21.67 105 ALA A C 1
ATOM 874 O O . ALA A 1 105 ? 17.905 -15.791 0.319 1.00 21.33 105 ALA A O 1
ATOM 876 N N . LEU A 1 106 ? 19.842 -16.562 -0.501 1.00 22.03 106 LEU A N 1
ATOM 877 C CA . LEU A 1 106 ? 19.585 -16.012 -1.828 1.00 22.83 106 LEU A CA 1
ATOM 878 C C . LEU A 1 106 ? 18.332 -16.685 -2.422 1.00 23.61 106 LEU A C 1
ATOM 879 O O . LEU A 1 106 ? 18.228 -17.910 -2.437 1.00 21.19 106 LEU A O 1
ATOM 884 N N . LYS A 1 107 ? 17.400 -15.859 -2.886 1.00 25.38 107 LYS A N 1
ATOM 885 C CA . LYS A 1 107 ? 16.215 -16.309 -3.586 1.00 28.24 107 LYS A CA 1
ATOM 886 C C . LYS A 1 107 ? 16.276 -15.890 -5.067 1.00 28.95 107 LYS A C 1
ATOM 887 O O . LYS A 1 107 ? 17.033 -14.988 -5.437 1.00 27.34 107 LYS A O 1
ATOM 893 N N . THR A 1 108 ? 15.496 -16.566 -5.905 1.00 29.00 108 THR A N 1
ATOM 894 C CA . THR A 1 108 ? 15.343 -16.170 -7.309 1.00 31.34 108 THR A CA 1
ATOM 895 C C . THR A 1 108 ? 14.739 -14.765 -7.362 1.00 35.42 108 THR A C 1
ATOM 896 O O . THR A 1 108 ? 14.136 -14.302 -6.380 1.00 35.65 108 THR A O 1
ATOM 900 N N . ASN A 1 109 ? 14.898 -14.098 -8.507 1.00 40.84 109 ASN A N 1
ATOM 901 C CA . ASN A 1 109 ? 14.402 -12.723 -8.695 1.00 44.63 109 ASN A CA 1
ATOM 902 C C . ASN A 1 109 ? 12.886 -12.549 -8.526 1.00 46.29 109 ASN A C 1
ATOM 903 O O . ASN A 1 109 ? 12.451 -11.533 -7.997 1.00 50.22 109 ASN A O 1
ATOM 908 N N . ASP A 1 110 ? 12.094 -13.536 -8.947 1.00 49.67 110 ASP A N 1
ATOM 909 C CA . ASP A 1 110 ? 10.649 -13.532 -8.631 1.00 53.43 110 ASP A CA 1
ATOM 910 C C . ASP A 1 110 ? 10.346 -13.871 -7.153 1.00 55.39 110 ASP A C 1
ATOM 911 O O . ASP A 1 110 ? 9.192 -13.787 -6.725 1.00 56.59 110 ASP A O 1
ATOM 916 N N . LYS A 1 111 ? 11.377 -14.317 -6.418 1.00 56.19 111 LYS A N 1
ATOM 917 C CA . LYS A 1 111 ? 11.357 -14.548 -4.961 1.00 55.12 111 LYS A CA 1
ATOM 918 C C . LYS A 1 111 ? 10.616 -15.822 -4.536 1.00 49.64 111 LYS A C 1
ATOM 919 O O . LYS A 1 111 ? 10.397 -16.039 -3.349 1.00 49.61 111 LYS A O 1
ATOM 925 N N . LYS A 1 112 ? 10.286 -16.688 -5.492 1.00 46.04 112 LYS A N 1
ATOM 926 C CA . LYS A 1 112 ? 9.531 -17.910 -5.202 1.00 43.78 112 LYS A CA 1
ATOM 927 C C . LYS A 1 112 ? 10.411 -19.059 -4.697 1.00 39.52 112 LYS A C 1
ATOM 928 O O . LYS A 1 112 ? 9.919 -19.955 -3.997 1.00 37.81 112 LYS A O 1
ATOM 934 N N . LYS A 1 113 ? 11.702 -19.061 -5.052 1.00 34.06 113 LYS A N 1
ATOM 935 C CA . LYS A 1 113 ? 12.524 -20.235 -4.800 1.00 30.30 113 LYS A CA 1
ATOM 936 C C . LYS A 1 113 ? 13.855 -19.915 -4.155 1.00 27.70 113 LYS A C 1
ATOM 937 O O . LYS A 1 113 ? 14.344 -18.810 -4.242 1.00 26.25 113 LYS A O 1
ATOM 943 N N . ILE A 1 114 ? 14.451 -20.937 -3.544 1.00 26.73 114 ILE A N 1
ATOM 944 C CA . ILE A 1 114 ? 15.662 -20.785 -2.765 1.00 25.39 114 ILE A CA 1
ATOM 945 C C . ILE A 1 114 ? 16.847 -21.223 -3.620 1.00 23.30 114 ILE A C 1
ATOM 946 O O . ILE A 1 114 ? 16.878 -22.348 -4.078 1.00 22.76 114 ILE A O 1
ATOM 951 N N . LEU A 1 115 ? 17.825 -20.339 -3.811 1.00 22.18 115 LEU A N 1
ATOM 952 C CA . LEU A 1 115 ? 19.063 -20.676 -4.542 1.00 21.59 115 LEU A CA 1
ATOM 953 C C . LEU A 1 115 ? 20.228 -21.077 -3.637 1.00 22.59 115 LEU A C 1
ATOM 954 O O . LEU A 1 115 ? 21.189 -21.711 -4.111 1.00 22.82 115 LEU A O 1
ATOM 959 N N . GLU A 1 116 ? 20.162 -20.713 -2.349 1.00 21.48 116 GLU A N 1
ATOM 960 C CA . GLU A 1 116 ? 21.206 -21.076 -1.393 1.00 20.85 116 GLU A CA 1
ATOM 961 C C . GLU A 1 116 ? 20.707 -21.855 -0.194 1.00 20.90 116 GLU A C 1
ATOM 962 O O . GLU A 1 116 ? 19.770 -21.430 0.474 1.00 22.42 116 GLU A O 1
ATOM 968 N N . ARG A 1 117 ? 21.382 -22.959 0.095 1.00 21.06 117 ARG A N 1
ATOM 969 C CA . ARG A 1 117 ? 21.371 -23.558 1.426 1.00 24.45 117 ARG A CA 1
ATOM 970 C C . ARG A 1 117 ? 22.257 -22.681 2.343 1.00 21.98 117 ARG A C 1
ATOM 971 O O . ARG A 1 117 ? 23.026 -21.835 1.876 1.00 21.38 117 ARG A O 1
ATOM 979 N N . TYR A 1 118 ? 22.136 -22.888 3.642 1.00 21.17 118 TYR A N 1
ATOM 980 C CA . TYR A 1 118 ? 23.033 -22.262 4.627 1.00 20.80 118 TYR A CA 1
ATOM 981 C C . TYR A 1 118 ? 24.494 -22.436 4.233 1.00 21.61 118 TYR A C 1
ATOM 982 O O . TYR A 1 118 ? 25.287 -21.466 4.214 1.00 21.41 118 TYR A O 1
ATOM 991 N N . GLU A 1 119 ? 24.814 -23.674 3.874 1.00 20.62 119 GLU A N 1
ATOM 992 C CA . GLU A 1 119 ? 26.143 -24.089 3.450 1.00 21.58 119 GLU A CA 1
ATOM 993 C C . GLU A 1 119 ? 26.672 -23.342 2.226 1.00 21.41 119 GLU A C 1
ATOM 994 O O . GLU A 1 119 ? 27.893 -23.128 2.095 1.00 20.36 119 GLU A O 1
ATOM 1000 N N . ASP A 1 120 ? 25.756 -23.006 1.313 1.00 21.17 120 ASP A N 1
ATOM 1001 C CA . ASP A 1 120 ? 26.097 -22.293 0.102 1.00 19.99 120 ASP A CA 1
ATOM 1002 C C . ASP A 1 120 ? 26.460 -20.843 0.412 1.00 19.14 120 ASP A C 1
ATOM 1003 O O . ASP A 1 120 ? 27.453 -20.360 -0.093 1.00 17.65 120 ASP A O 1
ATOM 1008 N N . ARG A 1 121 ? 25.640 -20.151 1.204 1.00 17.98 121 ARG A N 1
ATOM 1009 C CA . ARG A 1 121 ? 25.993 -18.808 1.661 1.00 18.23 121 ARG A CA 1
ATOM 1010 C C . ARG A 1 121 ? 27.359 -18.814 2.367 1.00 17.96 121 ARG A C 1
ATOM 1011 O O . ARG A 1 121 ? 28.226 -17.989 2.059 1.00 17.69 121 ARG A O 1
ATOM 1019 N N . ILE A 1 122 ? 27.553 -19.733 3.310 1.00 17.83 122 ILE A N 1
ATOM 1020 C CA . ILE A 1 122 ? 28.853 -19.837 4.015 1.00 18.04 122 ILE A CA 1
ATOM 1021 C C . ILE A 1 122 ? 30.046 -20.040 3.048 1.00 18.62 122 ILE A C 1
ATOM 1022 O O . ILE A 1 122 ? 31.070 -19.376 3.194 1.00 17.52 122 ILE A O 1
ATOM 1027 N N . SER A 1 123 ? 29.902 -20.949 2.088 1.00 18.56 123 SER A N 1
ATOM 1028 C CA . SER A 1 123 ? 30.963 -21.257 1.121 1.00 18.87 123 SER A CA 1
ATOM 1029 C C . SER A 1 123 ? 31.317 -20.050 0.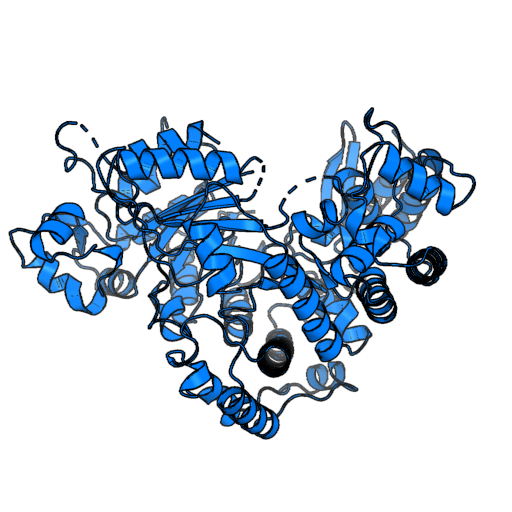270 1.00 18.77 123 SER A C 1
ATOM 1030 O O . SER A 1 123 ? 32.496 -19.740 0.058 1.00 18.87 123 SER A O 1
ATOM 1033 N N . ILE A 1 124 ? 30.289 -19.359 -0.208 1.00 18.37 124 ILE A N 1
ATOM 1034 C CA . ILE A 1 124 ? 30.496 -18.134 -0.959 1.00 19.02 124 ILE A CA 1
ATOM 1035 C C . ILE A 1 124 ? 31.207 -17.054 -0.117 1.00 19.05 124 ILE A C 1
ATOM 1036 O O . ILE A 1 124 ? 32.166 -16.429 -0.577 1.00 18.34 124 ILE A O 1
ATOM 1041 N N . VAL A 1 125 ? 30.731 -16.844 1.102 1.00 17.72 125 VAL A N 1
ATOM 1042 C CA . VAL A 1 125 ? 31.359 -15.872 1.989 1.00 17.80 125 VAL A CA 1
ATOM 1043 C C . VAL A 1 125 ? 32.850 -16.219 2.195 1.00 17.17 125 VAL A C 1
ATOM 1044 O O . VAL A 1 125 ? 33.722 -15.339 2.077 1.00 16.72 125 VAL A O 1
ATOM 1048 N N . ALA A 1 126 ? 33.129 -17.486 2.483 1.00 17.02 126 ALA A N 1
ATOM 1049 C CA . ALA A 1 126 ? 34.503 -17.974 2.694 1.00 17.86 126 ALA A CA 1
ATOM 1050 C C . ALA A 1 126 ? 35.422 -17.764 1.488 1.00 19.58 126 ALA A C 1
ATOM 1051 O O . ALA A 1 126 ? 36.572 -17.306 1.631 1.00 19.02 126 ALA A O 1
ATOM 1053 N N . LEU A 1 127 ? 34.898 -18.101 0.308 1.00 20.25 127 LEU A N 1
ATOM 1054 C CA . LEU A 1 127 ? 35.615 -17.905 -0.957 1.00 20.49 127 LEU A CA 1
ATOM 1055 C C . LEU A 1 127 ? 35.887 -16.428 -1.207 1.00 20.62 127 LEU A C 1
ATOM 1056 O O . LEU A 1 127 ? 36.951 -16.068 -1.716 1.00 21.15 127 LEU A O 1
ATOM 1061 N N . PHE A 1 128 ? 34.929 -15.580 -0.852 1.00 20.23 128 PHE A N 1
ATOM 1062 C CA . PHE A 1 128 ? 35.110 -14.146 -0.939 1.00 20.01 128 PHE A CA 1
ATOM 1063 C C . PHE A 1 128 ? 36.206 -13.694 0.029 1.00 19.38 128 PHE A C 1
ATOM 1064 O O . PHE A 1 128 ? 37.158 -13.041 -0.381 1.00 17.42 128 PHE A O 1
ATOM 1072 N N . PHE A 1 129 ? 36.068 -14.035 1.311 1.00 18.37 129 PHE A N 1
ATOM 1073 C CA . PHE A 1 129 ? 37.087 -13.647 2.300 1.00 19.51 129 PHE A CA 1
ATOM 1074 C C . PHE A 1 129 ? 38.502 -14.082 1.926 1.00 20.55 129 PHE A C 1
ATOM 1075 O O . PHE A 1 129 ? 39.445 -13.313 2.089 1.00 20.55 129 PHE A O 1
ATOM 1083 N N . ALA A 1 130 ? 38.636 -15.317 1.448 1.00 20.76 130 ALA A N 1
ATOM 1084 C CA . ALA A 1 130 ? 39.943 -15.945 1.312 1.00 22.24 130 ALA A CA 1
ATOM 1085 C C . ALA A 1 130 ? 40.750 -15.464 0.093 1.00 23.71 130 ALA A C 1
ATOM 1086 O O . ALA A 1 130 ? 41.937 -15.786 -0.014 1.00 22.17 130 ALA A O 1
ATOM 1088 N N . ASN A 1 131 ? 40.089 -14.761 -0.824 1.00 23.74 131 ASN A N 1
ATOM 1089 C CA . ASN A 1 131 ? 40.743 -14.009 -1.901 1.00 27.01 131 ASN A CA 1
ATOM 1090 C C . ASN A 1 131 ? 41.684 -14.846 -2.790 1.00 26.98 131 ASN A C 1
ATOM 1091 O O . ASN A 1 131 ? 42.714 -14.365 -3.245 1.00 28.35 131 ASN A O 1
ATOM 1096 N N . GLY A 1 132 ? 41.313 -16.100 -3.008 1.00 26.53 132 GLY A N 1
ATOM 1097 C CA . GLY A 1 132 ? 42.076 -17.041 -3.816 1.00 27.38 132 GLY A CA 1
ATOM 1098 C C . GLY A 1 132 ? 42.867 -18.073 -3.042 1.00 27.95 132 GLY A C 1
ATOM 1099 O O . GLY A 1 132 ? 43.353 -19.030 -3.628 1.00 27.85 132 GLY A O 1
ATOM 1100 N N . ASP A 1 133 ? 43.008 -17.895 -1.732 1.00 25.88 133 ASP A N 1
ATOM 1101 C CA . ASP A 1 133 ? 43.649 -18.903 -0.872 1.00 26.27 133 ASP A CA 1
ATOM 1102 C C . ASP A 1 133 ? 42.673 -20.047 -0.520 1.00 26.65 133 ASP A C 1
ATOM 1103 O O . ASP A 1 133 ? 41.850 -19.906 0.390 1.00 25.25 133 ASP A O 1
ATOM 1108 N N . THR A 1 134 ? 42.799 -21.197 -1.186 1.00 25.36 134 THR A N 1
ATOM 1109 C CA . THR A 1 134 ? 41.857 -22.313 -0.976 1.00 26.42 134 THR A CA 1
ATOM 1110 C C . THR A 1 134 ? 41.869 -22.855 0.447 1.00 27.80 134 THR A C 1
ATOM 1111 O O . THR A 1 134 ? 40.803 -23.092 1.026 1.00 26.46 134 THR A O 1
ATOM 1115 N N . GLU A 1 135 ? 43.057 -23.058 1.006 1.00 28.47 135 GLU A N 1
ATOM 1116 C CA . GLU A 1 135 ? 43.169 -23.575 2.377 1.00 30.23 135 GLU A CA 1
ATOM 1117 C C . GLU A 1 135 ? 42.526 -22.630 3.403 1.00 26.25 135 GLU A C 1
ATOM 1118 O O . GLU A 1 135 ? 41.840 -23.073 4.307 1.00 25.15 135 GLU A O 1
ATOM 1124 N N . LYS A 1 136 ? 42.752 -21.338 3.252 1.00 24.29 136 LYS A N 1
ATOM 1125 C CA . LYS A 1 136 ? 42.108 -20.356 4.123 1.00 24.43 136 LYS A CA 1
ATOM 1126 C C . LYS A 1 136 ? 40.576 -20.367 3.938 1.00 22.91 136 LYS A C 1
ATOM 1127 O O . LYS A 1 136 ? 39.859 -20.286 4.915 1.00 22.09 136 LYS A O 1
ATOM 1133 N N . ALA A 1 137 ? 40.100 -20.493 2.703 1.00 21.91 137 ALA A N 1
ATOM 1134 C CA . ALA A 1 137 ? 38.654 -20.596 2.446 1.00 21.18 137 ALA A CA 1
ATOM 1135 C C . ALA A 1 137 ? 38.063 -21.768 3.225 1.00 20.85 137 ALA A C 1
ATOM 1136 O O . ALA A 1 137 ? 37.054 -21.603 3.899 1.00 18.86 137 ALA A O 1
ATOM 1138 N N . LYS A 1 138 ? 38.741 -22.917 3.207 1.00 20.67 138 LYS A N 1
ATOM 1139 C CA . LYS A 1 138 ? 38.308 -24.044 4.027 1.00 22.35 138 LYS A CA 1
ATOM 1140 C C . LYS A 1 138 ? 38.289 -23.727 5.521 1.00 20.91 138 LYS A C 1
ATOM 1141 O O . LYS A 1 138 ? 37.368 -24.137 6.230 1.00 20.32 138 LYS A O 1
ATOM 1147 N N . GLU A 1 139 ? 39.296 -23.014 6.007 1.00 20.61 139 GLU A N 1
ATOM 1148 C CA . GLU A 1 139 ? 39.308 -22.597 7.411 1.00 21.02 139 GLU A CA 1
ATOM 1149 C C . GLU A 1 139 ? 38.107 -21.675 7.727 1.00 19.05 139 GLU A C 1
ATOM 1150 O O . GLU A 1 139 ? 37.490 -21.791 8.769 1.00 18.27 139 GLU A O 1
ATOM 1156 N N . TYR A 1 140 ? 37.791 -20.784 6.803 1.00 18.92 140 TYR A N 1
ATOM 1157 C CA . TYR A 1 140 ? 36.647 -19.898 6.972 1.00 18.38 140 TYR A CA 1
ATOM 1158 C C . TYR A 1 140 ? 35.329 -20.691 6.980 1.00 18.14 140 TYR A C 1
ATOM 1159 O O . TYR A 1 140 ? 34.434 -20.405 7.781 1.00 17.02 140 TYR A O 1
ATOM 1168 N N . VAL A 1 141 ? 35.220 -21.689 6.108 1.00 17.66 141 VAL A N 1
ATOM 1169 C CA . VAL A 1 141 ? 34.019 -22.519 6.081 1.00 17.90 141 VAL A CA 1
ATOM 1170 C C . VAL A 1 141 ? 33.840 -23.201 7.421 1.00 18.49 141 VAL A C 1
ATOM 1171 O O . VAL A 1 141 ? 32.751 -23.132 8.016 1.00 18.37 141 VAL A O 1
ATOM 1175 N N . ASN A 1 142 ? 34.901 -23.855 7.896 1.00 19.08 142 ASN A N 1
ATOM 1176 C CA . ASN A 1 142 ? 34.844 -24.526 9.192 1.00 20.31 142 ASN A CA 1
ATOM 1177 C C . ASN A 1 142 ? 34.495 -23.567 10.337 1.00 19.26 142 ASN A C 1
ATOM 1178 O O . ASN A 1 142 ? 33.650 -23.874 11.190 1.00 19.17 142 ASN A O 1
ATOM 1183 N N . LEU A 1 143 ? 35.097 -22.392 10.316 1.00 18.35 143 LEU A N 1
ATOM 1184 C CA . LEU A 1 143 ? 34.810 -21.392 11.346 1.00 18.61 143 LEU A CA 1
ATOM 1185 C C . LEU A 1 143 ? 33.353 -20.991 11.370 1.00 18.21 143 LEU A C 1
ATOM 1186 O O . LEU A 1 143 ? 32.802 -20.763 12.456 1.00 18.66 143 LEU A O 1
ATOM 1191 N N . MET A 1 144 ? 32.728 -20.882 10.189 1.00 17.63 144 MET A N 1
ATOM 1192 C CA . MET A 1 144 ? 31.335 -20.438 10.116 1.00 17.68 144 MET A CA 1
ATOM 1193 C C . MET A 1 144 ? 30.368 -21.614 10.310 1.00 18.09 144 MET A C 1
ATOM 1194 O O . MET A 1 144 ? 29.352 -21.474 11.018 1.00 18.01 144 MET A O 1
ATOM 1199 N N . ILE A 1 145 ? 30.694 -22.774 9.745 1.00 18.25 145 ILE A N 1
ATOM 1200 C CA . ILE A 1 145 ? 29.791 -23.935 9.834 1.00 19.11 145 ILE A CA 1
ATOM 1201 C C . ILE A 1 145 ? 29.803 -24.533 11.240 1.00 18.98 145 ILE A C 1
ATOM 1202 O O . ILE A 1 145 ? 28.778 -25.045 11.692 1.00 17.42 145 ILE A O 1
ATOM 1207 N N . ASN A 1 146 ? 30.925 -24.382 11.956 1.00 19.29 146 ASN A N 1
ATOM 1208 C CA . ASN A 1 146 ? 30.972 -24.681 13.399 1.00 18.54 146 ASN A CA 1
ATOM 1209 C C . ASN A 1 146 ? 30.249 -23.631 14.252 1.00 19.00 146 ASN A C 1
ATOM 1210 O O . ASN A 1 146 ? 30.058 -23.830 15.452 1.00 16.64 146 ASN A O 1
ATOM 1215 N N . GLN A 1 147 ? 29.874 -22.515 13.630 1.00 18.89 147 GLN A N 1
ATOM 1216 C CA . GLN A 1 147 ? 29.241 -21.384 14.293 1.00 18.57 147 GLN A CA 1
ATOM 1217 C C . GLN A 1 147 ? 30.126 -20.828 15.398 1.00 17.90 147 GLN A C 1
ATOM 1218 O O . GLN A 1 147 ? 29.645 -20.488 16.468 1.00 17.55 147 GLN A O 1
ATOM 1224 N N . GLU A 1 148 ? 31.416 -20.744 15.099 1.00 17.68 148 GLU A N 1
ATOM 1225 C CA . GLU A 1 148 ? 32.399 -20.051 15.947 1.00 18.38 148 GLU A CA 1
ATOM 1226 C C . GLU A 1 148 ? 32.392 -18.530 15.685 1.00 17.84 148 GLU A C 1
ATOM 1227 O O . GLU A 1 148 ? 32.591 -17.736 16.599 1.00 19.08 148 GLU A O 1
ATOM 1233 N N . TYR A 1 149 ? 32.172 -18.135 14.433 1.00 17.65 149 TYR A N 1
ATOM 1234 C CA . TYR A 1 149 ? 32.218 -16.734 14.012 1.00 17.49 149 TYR A CA 1
ATOM 1235 C C . TYR A 1 149 ? 31.086 -16.455 13.048 1.00 17.17 149 TYR A C 1
ATOM 1236 O O . TYR A 1 149 ? 30.859 -17.217 12.115 1.00 16.62 149 TYR A O 1
ATOM 1245 N N . GLN A 1 150 ? 30.407 -15.344 13.281 1.00 16.07 150 GLN A N 1
ATOM 1246 C CA . GLN A 1 150 ? 29.314 -14.889 12.447 1.00 17.18 150 GLN A CA 1
ATOM 1247 C C . GLN A 1 150 ? 29.631 -13.470 11.930 1.00 16.92 150 GLN A C 1
ATOM 1248 O O . GLN A 1 150 ? 29.574 -12.512 12.691 1.00 17.29 150 GLN A O 1
ATOM 1254 N N . PRO A 1 151 ? 29.943 -13.330 10.629 1.00 17.41 151 PRO A N 1
ATOM 1255 C CA . PRO A 1 151 ? 30.026 -11.977 10.074 1.00 17.31 151 PRO A CA 1
ATOM 1256 C C . PRO A 1 151 ? 28.693 -11.229 10.279 1.00 17.40 151 PRO A C 1
ATOM 1257 O O . PRO A 1 151 ? 27.628 -11.855 10.397 1.00 16.35 151 PRO A O 1
ATOM 1261 N N . SER A 1 152 ? 28.766 -9.912 10.381 1.00 18.29 152 SER A N 1
ATOM 1262 C CA . SER A 1 152 ? 27.560 -9.077 10.499 1.00 19.64 152 SER A CA 1
ATOM 1263 C C . SER A 1 152 ? 26.583 -9.323 9.338 1.00 19.59 152 SER A C 1
ATOM 1264 O O . SER A 1 152 ? 26.980 -9.812 8.272 1.00 19.25 152 SER A O 1
ATOM 1267 N N . THR A 1 153 ? 25.336 -8.920 9.550 1.00 19.01 153 THR A N 1
ATOM 1268 C CA . THR A 1 153 ? 24.264 -9.011 8.535 1.00 20.26 153 THR A CA 1
ATOM 1269 C C . THR A 1 153 ? 24.704 -8.525 7.159 1.00 20.36 153 THR A C 1
ATOM 1270 O O . THR A 1 153 ? 24.572 -9.268 6.194 1.00 19.76 153 THR A O 1
ATOM 1274 N N . PRO A 1 154 ? 25.231 -7.283 7.054 1.00 20.49 154 PRO A N 1
ATOM 1275 C CA . PRO A 1 154 ? 25.553 -6.860 5.695 1.00 19.68 154 PRO A CA 1
ATOM 1276 C C . PRO A 1 154 ? 26.663 -7.682 5.026 1.00 19.37 154 PRO A C 1
ATOM 1277 O O . PRO A 1 154 ? 26.571 -7.929 3.817 1.00 20.82 154 PRO A O 1
ATOM 1281 N N . THR A 1 155 ? 27.695 -8.089 5.767 1.00 17.55 155 THR A N 1
ATOM 1282 C CA . THR A 1 155 ? 28.761 -8.939 5.176 1.00 17.03 155 THR A CA 1
ATOM 1283 C C . THR A 1 155 ? 28.187 -10.306 4.805 1.00 17.09 155 THR A C 1
ATOM 1284 O O . THR A 1 155 ? 28.365 -10.799 3.673 1.00 16.93 155 THR A O 1
ATOM 1288 N N . PHE A 1 156 ? 27.488 -10.908 5.756 1.00 16.85 156 PHE A N 1
ATOM 1289 C CA . PHE A 1 156 ? 26.973 -12.255 5.565 1.00 18.56 156 PHE A CA 1
ATOM 1290 C C . PHE A 1 156 ? 25.949 -12.357 4.440 1.00 18.34 156 PHE A C 1
ATOM 1291 O O . PHE A 1 156 ? 25.958 -13.312 3.671 1.00 17.25 156 PHE A O 1
ATOM 1299 N N . LEU A 1 157 ? 25.066 -11.369 4.385 1.00 19.72 157 LEU A N 1
ATOM 1300 C CA . LEU A 1 157 ? 24.048 -11.276 3.362 1.00 20.96 157 LEU A CA 1
ATOM 1301 C C . LEU A 1 157 ? 24.616 -11.045 1.962 1.00 21.51 157 LEU A C 1
ATOM 1302 O O . LEU A 1 157 ? 24.183 -11.712 1.010 1.00 20.92 157 LEU A O 1
ATOM 1307 N N . ASN A 1 158 ? 25.554 -10.097 1.837 1.00 21.17 158 ASN A N 1
ATOM 1308 C CA . ASN A 1 158 ? 25.921 -9.537 0.523 1.00 22.43 158 ASN A CA 1
ATOM 1309 C C . ASN A 1 158 ? 27.226 -10.048 -0.057 1.00 21.18 158 ASN A C 1
ATOM 1310 O O . ASN A 1 158 ? 27.448 -9.883 -1.262 1.00 20.87 158 ASN A O 1
ATOM 1315 N N . ALA A 1 159 ? 28.090 -10.670 0.754 1.00 19.76 159 ALA A N 1
ATOM 1316 C CA . ALA A 1 159 ? 29.363 -11.177 0.240 1.00 20.02 159 ALA A CA 1
ATOM 1317 C C . ALA A 1 159 ? 29.157 -12.101 -0.956 1.00 20.96 159 ALA A C 1
ATOM 1318 O O . ALA A 1 159 ? 28.358 -13.037 -0.890 1.00 21.03 159 ALA A O 1
ATOM 1320 N N . GLY A 1 160 ? 29.877 -11.822 -2.040 1.00 20.44 160 GLY A N 1
ATOM 1321 C CA . GLY A 1 160 ? 29.759 -12.564 -3.286 1.00 22.23 160 GLY A CA 1
ATOM 1322 C C . GLY A 1 160 ? 28.638 -12.165 -4.245 1.00 24.51 160 GLY A C 1
ATOM 1323 O O . GLY A 1 160 ? 28.681 -12.548 -5.420 1.00 24.28 160 GLY A O 1
ATOM 1324 N N . ARG A 1 161 ? 27.659 -11.395 -3.779 1.00 25.61 161 ARG A N 1
ATOM 1325 C CA . ARG A 1 161 ? 26.510 -11.013 -4.598 1.00 28.83 161 ARG A CA 1
ATOM 1326 C C . ARG A 1 161 ? 26.768 -9.768 -5.453 1.00 31.38 161 ARG A C 1
ATOM 1327 O O . ARG A 1 161 ? 27.536 -8.897 -5.062 1.00 30.70 161 ARG A O 1
ATOM 1335 N N . LYS A 1 162 ? 26.135 -9.701 -6.626 1.00 34.15 162 LYS A N 1
ATOM 1336 C CA . LYS A 1 162 ? 26.402 -8.610 -7.596 1.00 36.61 162 LYS A CA 1
ATOM 1337 C C . LYS A 1 162 ? 25.623 -7.326 -7.284 1.00 36.89 162 LYS A C 1
ATOM 1338 O O . LYS A 1 162 ? 24.404 -7.364 -7.125 1.00 38.00 162 LYS A O 1
ATOM 1344 N N . GLU A 1 166 ? 28.337 -1.988 -1.159 1.00 48.02 166 GLU A N 1
ATOM 1345 C CA . GLU A 1 166 ? 29.372 -2.256 -0.154 1.00 44.82 166 GLU A CA 1
ATOM 1346 C C . GLU A 1 166 ? 28.803 -2.915 1.104 1.00 40.37 166 GLU A C 1
ATOM 1347 O O . GLU A 1 166 ? 27.628 -2.759 1.408 1.00 38.91 166 GLU A O 1
ATOM 1353 N N . LEU A 1 167 ? 29.689 -3.598 1.840 1.00 37.53 167 LEU A N 1
ATOM 1354 C CA . LEU A 1 167 ? 29.384 -4.485 2.992 1.00 34.27 167 LEU A CA 1
ATOM 1355 C C . LEU A 1 167 ? 29.553 -3.892 4.415 1.00 36.38 167 LEU A C 1
ATOM 1356 O O . LEU A 1 167 ? 29.563 -4.654 5.431 1.00 40.85 167 LEU A O 1
ATOM 1361 N N . VAL A 1 168 ? 29.756 -2.578 4.518 1.00 35.18 168 VAL A N 1
ATOM 1362 C CA . VAL A 1 168 ? 30.040 -1.935 5.820 1.00 34.30 168 VAL A CA 1
ATOM 1363 C C . VAL A 1 168 ? 28.769 -1.586 6.637 1.00 34.71 168 VAL A C 1
ATOM 1364 O O . VAL A 1 168 ? 27.862 -0.930 6.141 1.00 30.10 168 VAL A O 1
ATOM 1368 N N . SER A 1 169 ? 28.738 -1.979 7.920 1.00 39.84 169 SER A N 1
ATOM 1369 C CA . SER A 1 169 ? 27.584 -1.662 8.782 1.00 42.04 169 SER A CA 1
ATOM 1370 C C . SER A 1 169 ? 27.412 -0.135 9.028 1.00 41.81 169 SER A C 1
ATOM 1371 O O . SER A 1 169 ? 26.532 0.521 8.425 1.00 43.34 169 SER A O 1
ATOM 1374 N N . CYS A 1 170 ? 28.300 0.393 9.870 1.00 35.80 170 CYS A N 1
ATOM 1375 C CA . CYS A 1 170 ? 28.125 1.663 10.528 1.00 34.76 170 CYS A CA 1
ATOM 1376 C C . CYS A 1 170 ? 28.840 2.740 9.755 1.00 27.09 170 CYS A C 1
ATOM 1377 O O . CYS A 1 170 ? 29.976 2.553 9.353 1.00 23.91 170 CYS A O 1
ATOM 1380 N N . PHE A 1 171 ? 28.168 3.866 9.583 1.00 24.07 171 PHE A N 1
ATOM 1381 C CA . PHE A 1 171 ? 28.831 5.111 9.197 1.00 22.14 171 PHE A CA 1
ATOM 1382 C C . PHE A 1 171 ? 28.507 6.168 10.246 1.00 19.94 171 PHE A C 1
ATOM 1383 O O . PHE A 1 171 ? 27.392 6.197 10.778 1.00 19.37 171 PHE A O 1
ATOM 1391 N N . LEU A 1 172 ? 29.511 6.988 10.554 1.00 19.43 172 LEU A N 1
ATOM 1392 C CA . LEU A 1 172 ? 29.403 8.117 11.483 1.00 19.30 172 LEU A CA 1
ATOM 1393 C C . LEU A 1 172 ? 29.999 9.321 10.777 1.00 18.57 172 LEU A C 1
ATOM 1394 O O . LEU A 1 172 ? 31.125 9.254 10.325 1.00 19.43 172 LEU A O 1
ATOM 1399 N N . LEU A 1 173 ? 29.238 10.409 10.669 1.00 19.15 173 LEU A N 1
ATOM 1400 C CA . LEU A 1 173 ? 29.670 11.596 9.954 1.00 19.82 173 LEU A CA 1
ATOM 1401 C C . LEU A 1 173 ? 29.766 12.790 10.889 1.00 19.77 173 LEU A C 1
ATOM 1402 O O . LEU A 1 173 ? 28.841 13.046 11.682 1.00 18.59 173 LEU A O 1
ATOM 1407 N N . GLU A 1 174 ? 30.862 13.535 10.758 1.00 19.66 174 GLU A N 1
ATOM 1408 C CA . GLU A 1 174 ? 30.955 14.897 11.265 1.00 20.72 174 GLU A CA 1
ATOM 1409 C C . GLU A 1 174 ? 30.184 15.846 10.327 1.00 20.35 174 GLU A C 1
ATOM 1410 O O . GLU A 1 174 ? 30.117 15.602 9.125 1.00 20.70 174 GLU A O 1
ATOM 1416 N N . VAL A 1 175 ? 29.615 16.919 10.875 1.00 20.58 175 VAL A N 1
ATOM 1417 C CA . VAL A 1 175 ? 28.943 17.951 10.070 1.00 20.36 175 VAL A CA 1
ATOM 1418 C C . VAL A 1 175 ? 29.438 19.336 10.498 1.00 19.55 175 VAL A C 1
ATOM 1419 O O . VAL A 1 175 ? 29.204 19.755 11.628 1.00 20.27 175 VAL A O 1
ATOM 1423 N N . ASN A 1 176 ? 30.087 20.047 9.585 1.00 19.95 176 ASN A N 1
ATOM 1424 C CA . ASN A 1 176 ? 30.578 21.400 9.888 1.00 20.52 176 ASN A CA 1
ATOM 1425 C C . ASN A 1 176 ? 29.416 22.407 9.803 1.00 22.11 176 ASN A C 1
ATOM 1426 O O . ASN A 1 176 ? 28.333 22.085 9.294 1.00 22.06 176 ASN A O 1
ATOM 1431 N N . ASP A 1 177 ? 29.661 23.616 10.299 1.00 23.62 177 ASP A N 1
ATOM 1432 C CA . ASP A 1 177 ? 28.624 24.628 10.511 1.00 26.71 177 ASP A CA 1
ATOM 1433 C C . ASP A 1 177 ? 28.415 25.488 9.261 1.00 27.19 177 ASP A C 1
ATOM 1434 O O . ASP A 1 177 ? 28.782 26.661 9.211 1.00 29.70 177 ASP A O 1
ATOM 1439 N N . SER A 1 178 ? 27.843 24.894 8.229 1.00 26.23 178 SER A N 1
ATOM 1440 C CA . SER A 1 178 ? 27.413 25.667 7.065 1.00 26.63 178 SER A CA 1
ATOM 1441 C C . SER A 1 178 ? 26.303 24.944 6.322 1.00 27.63 178 SER A C 1
ATOM 1442 O O . SER A 1 178 ? 26.143 23.720 6.438 1.00 23.51 178 SER A O 1
ATOM 1445 N N . LEU A 1 179 ? 25.556 25.722 5.546 1.00 27.04 179 LEU A N 1
ATOM 1446 C CA . LEU A 1 179 ? 24.479 25.193 4.729 1.00 27.03 179 LEU A CA 1
ATOM 1447 C C . LEU A 1 179 ? 25.003 24.198 3.704 1.00 25.92 179 LEU A C 1
ATOM 1448 O O . LEU A 1 179 ? 24.375 23.164 3.487 1.00 25.67 179 LEU A O 1
ATOM 1453 N N . ASN A 1 180 ? 26.132 24.495 3.070 1.00 25.04 180 ASN A N 1
ATOM 1454 C CA . ASN A 1 180 ? 26.728 23.542 2.116 1.00 26.28 180 ASN A CA 1
ATOM 1455 C C . ASN A 1 180 ? 27.191 22.238 2.783 1.00 25.45 180 ASN A C 1
ATOM 1456 O O . ASN A 1 180 ? 27.154 21.183 2.151 1.00 22.92 180 ASN A O 1
ATOM 1461 N N . ASP A 1 181 ? 27.649 22.327 4.035 1.00 25.36 181 ASP A N 1
ATOM 1462 C CA . ASP A 1 181 ? 28.030 21.132 4.824 1.00 23.55 181 ASP A CA 1
ATOM 1463 C C . ASP A 1 181 ? 26.795 20.297 5.162 1.00 22.78 181 ASP A C 1
ATOM 1464 O O . ASP A 1 181 ? 26.775 19.097 4.933 1.00 21.73 181 ASP A O 1
ATOM 1469 N N . ILE A 1 182 ? 25.761 20.959 5.666 1.00 22.37 182 ILE A N 1
ATOM 1470 C CA . ILE A 1 182 ? 24.482 20.326 5.955 1.00 23.73 182 ILE A CA 1
ATOM 1471 C C . ILE A 1 182 ? 23.916 19.641 4.708 1.00 24.28 182 ILE A C 1
ATOM 1472 O O . ILE A 1 182 ? 23.492 18.472 4.757 1.00 22.12 182 ILE A O 1
ATOM 1477 N N . SER A 1 183 ? 23.950 20.344 3.578 1.00 24.17 183 SER A N 1
ATOM 1478 C CA . SER A 1 183 ? 23.435 19.779 2.353 1.00 25.39 183 SER A CA 1
ATOM 1479 C C . SER A 1 183 ? 24.209 18.512 1.944 1.00 26.27 183 SER A C 1
ATOM 1480 O O . SER A 1 183 ? 23.601 17.496 1.571 1.00 23.83 183 SER A O 1
ATOM 1483 N N . ARG A 1 184 ? 25.532 18.561 2.049 1.00 25.53 184 ARG A N 1
ATOM 1484 C CA . ARG A 1 184 ? 26.360 17.407 1.739 1.00 28.01 184 ARG A CA 1
ATOM 1485 C C . ARG A 1 184 ? 26.103 16.279 2.726 1.00 25.08 184 ARG A C 1
ATOM 1486 O O . ARG A 1 184 ? 26.066 15.133 2.318 1.00 25.21 184 ARG A O 1
ATOM 1494 N N . ALA A 1 185 ? 25.931 16.609 4.003 1.00 22.25 185 ALA A N 1
ATOM 1495 C CA . ALA A 1 185 ? 25.638 15.608 5.022 1.00 23.36 185 ALA A CA 1
ATOM 1496 C C . ALA A 1 185 ? 24.353 14.837 4.686 1.00 24.42 185 ALA A C 1
ATOM 1497 O O . ALA A 1 185 ? 24.321 13.617 4.795 1.00 21.72 185 ALA A O 1
ATOM 1499 N N . ILE A 1 186 ? 23.317 15.558 4.259 1.00 26.39 186 ILE A N 1
ATOM 1500 C CA . ILE A 1 186 ? 22.034 14.932 3.858 1.00 28.05 186 ILE A CA 1
ATOM 1501 C C . ILE A 1 186 ? 22.257 14.004 2.687 1.00 28.59 186 ILE A C 1
ATOM 1502 O O . ILE A 1 186 ? 21.796 12.860 2.702 1.00 28.61 186 ILE A O 1
ATOM 1507 N N . ASP A 1 187 ? 22.971 14.507 1.683 1.00 29.07 187 ASP A N 1
ATOM 1508 C CA . ASP A 1 187 ? 23.268 13.761 0.474 1.00 30.31 187 ASP A CA 1
ATOM 1509 C C . ASP A 1 187 ? 24.065 12.495 0.768 1.00 29.16 187 ASP A C 1
ATOM 1510 O O . ASP A 1 187 ? 23.715 11.423 0.269 1.00 26.76 187 ASP A O 1
ATOM 1515 N N . ILE A 1 188 ? 25.126 12.622 1.562 1.00 26.05 188 ILE A N 1
ATOM 1516 C CA . ILE A 1 188 ? 25.947 11.467 1.946 1.00 26.11 188 ILE A CA 1
ATOM 1517 C C . ILE A 1 188 ? 25.103 10.451 2.740 1.00 25.60 188 ILE A C 1
ATOM 1518 O O . ILE A 1 188 ? 25.142 9.257 2.443 1.00 23.52 188 ILE A O 1
ATOM 1523 N N . SER A 1 189 ? 24.365 10.930 3.738 1.00 25.48 189 SER A N 1
ATOM 1524 C CA . SER A 1 189 ? 23.453 10.086 4.521 1.00 28.23 189 SER A CA 1
ATOM 1525 C C . SER A 1 189 ? 22.491 9.279 3.617 1.00 30.46 189 SER A C 1
ATOM 1526 O O . SER A 1 189 ? 22.332 8.088 3.804 1.00 29.89 189 SER A O 1
ATOM 1529 N N . MET A 1 190 ? 21.904 9.933 2.624 1.00 33.74 190 MET A N 1
ATOM 1530 C CA . MET A 1 190 ? 21.002 9.271 1.679 1.00 38.20 190 MET A CA 1
ATOM 1531 C C . MET A 1 190 ? 21.674 8.201 0.852 1.00 38.65 190 MET A C 1
ATOM 1532 O O . MET A 1 190 ? 21.134 7.109 0.714 1.00 40.16 190 MET A O 1
ATOM 1537 N N . GLN A 1 191 ? 22.858 8.493 0.343 1.00 37.92 191 GLN A N 1
ATOM 1538 C CA . GLN A 1 191 ? 23.583 7.517 -0.458 1.00 41.89 191 GLN A CA 1
ATOM 1539 C C . GLN A 1 191 ? 24.080 6.328 0.378 1.00 40.60 191 GLN A C 1
ATOM 1540 O O . GLN A 1 191 ? 24.004 5.188 -0.077 1.00 40.67 191 GLN A O 1
ATOM 1546 N N . LEU A 1 192 ? 24.553 6.579 1.597 1.00 38.18 192 LEU A N 1
ATOM 1547 C CA . LEU A 1 192 ? 25.024 5.495 2.471 1.00 38.35 192 LEU A CA 1
ATOM 1548 C C . LEU A 1 192 ? 23.884 4.654 3.064 1.00 39.20 192 LEU A C 1
ATOM 1549 O O . LEU A 1 192 ? 24.095 3.480 3.384 1.00 38.99 192 LEU A O 1
ATOM 1554 N N . SER A 1 193 ? 22.697 5.250 3.199 1.00 40.32 193 SER A N 1
ATOM 1555 C CA . SER A 1 193 ? 21.513 4.576 3.751 1.00 43.80 193 SER A CA 1
ATOM 1556 C C . SER A 1 193 ? 20.844 3.557 2.808 1.00 48.35 193 SER A C 1
ATOM 1557 O O . SER A 1 193 ? 20.052 2.732 3.269 1.00 47.29 193 SER A O 1
ATOM 1560 N N . LYS A 1 194 ? 21.140 3.620 1.507 1.00 52.05 194 LYS A N 1
ATOM 1561 C CA . LYS A 1 194 ? 20.580 2.672 0.530 1.00 51.08 194 LYS A CA 1
ATOM 1562 C C . LYS A 1 194 ? 21.238 1.310 0.651 1.00 49.55 194 LYS A C 1
ATOM 1563 O O . LYS A 1 194 ? 22.379 1.130 0.219 1.00 49.29 194 LYS A O 1
ATOM 1569 N N . GLY A 1 197 ? 23.315 1.255 4.752 1.00 39.00 197 GLY A N 1
ATOM 1570 C CA . GLY A 1 197 ? 24.056 1.308 6.015 1.00 37.32 197 GLY A CA 1
ATOM 1571 C C . GLY A 1 197 ? 23.295 2.113 7.055 1.00 34.34 197 GLY A C 1
ATOM 1572 O O . GLY A 1 197 ? 22.311 2.790 6.729 1.00 37.61 197 GLY A O 1
ATOM 1573 N N . GLY A 1 198 ? 23.717 1.996 8.317 1.00 33.47 198 GLY A N 1
ATOM 1574 C CA . GLY A 1 198 ? 23.264 2.900 9.387 1.00 30.41 198 GLY A CA 1
ATOM 1575 C C . GLY A 1 198 ? 24.142 4.164 9.378 1.00 27.55 198 GLY A C 1
ATOM 1576 O O . GLY A 1 198 ? 25.363 4.068 9.259 1.00 24.08 198 GLY A O 1
ATOM 1577 N N . VAL A 1 199 ? 23.529 5.344 9.462 1.00 25.37 199 VAL A N 1
ATOM 1578 C CA . VAL A 1 199 ? 24.296 6.602 9.432 1.00 24.32 199 VAL A CA 1
ATOM 1579 C C . VAL A 1 199 ? 24.001 7.367 10.716 1.00 23.29 199 VAL A C 1
ATOM 1580 O O . VAL A 1 199 ? 22.842 7.605 11.041 1.00 25.66 199 VAL A O 1
ATOM 1584 N N . SER A 1 200 ? 25.057 7.756 11.422 1.00 20.84 200 SER A N 1
ATOM 1585 C CA . SER A 1 200 ? 24.943 8.596 12.606 1.00 20.58 200 SER A CA 1
ATOM 1586 C C . SER A 1 200 ? 25.689 9.914 12.373 1.00 20.56 200 SER A C 1
ATOM 1587 O O . SER A 1 200 ? 26.803 9.910 11.866 1.00 20.06 200 SER A O 1
ATOM 1590 N N . LEU A 1 201 ? 25.061 11.025 12.753 1.00 21.42 201 LEU A N 1
ATOM 1591 C CA . LEU A 1 201 ? 25.623 12.359 12.544 1.00 22.06 201 LEU A CA 1
ATOM 1592 C C . LEU A 1 201 ? 25.880 13.090 13.840 1.00 21.54 201 LEU A C 1
ATOM 1593 O O . LEU A 1 201 ? 25.026 13.110 14.727 1.00 22.14 201 LEU A O 1
ATOM 1598 N N . ASN A 1 202 ? 27.064 13.684 13.940 1.00 20.93 202 ASN A N 1
ATOM 1599 C CA . ASN A 1 202 ? 27.405 14.579 15.040 1.00 21.05 202 ASN A CA 1
ATOM 1600 C C . ASN A 1 202 ? 26.858 15.962 14.672 1.00 21.01 202 ASN A C 1
ATOM 1601 O O . ASN A 1 202 ? 27.303 16.561 13.692 1.00 19.80 202 ASN A O 1
ATOM 1606 N N . LEU A 1 203 ? 25.913 16.470 15.452 1.00 22.12 203 LEU A N 1
ATOM 1607 C CA . LEU A 1 203 ? 25.370 17.820 15.216 1.00 23.39 203 LEU A CA 1
ATOM 1608 C C . LEU A 1 203 ? 25.950 18.889 16.164 1.00 23.82 203 LEU A C 1
ATOM 1609 O O . LEU A 1 203 ? 25.495 20.031 16.146 1.00 23.21 203 LEU A O 1
ATOM 1614 N N . SER A 1 204 ? 26.973 18.533 16.942 1.00 23.35 204 SER A N 1
ATOM 1615 C CA . SER A 1 204 ? 27.471 19.402 17.994 1.00 24.13 204 SER A CA 1
ATOM 1616 C C . SER A 1 204 ? 28.239 20.623 17.507 1.00 24.07 204 SER A C 1
ATOM 1617 O O . SER A 1 204 ? 28.397 21.565 18.275 1.00 27.67 204 SER A O 1
ATOM 1620 N N . LYS A 1 205 ? 28.701 20.632 16.262 1.00 23.61 205 LYS A N 1
ATOM 1621 C CA . LYS A 1 205 ? 29.384 21.798 15.727 1.00 23.57 205 LYS A CA 1
ATOM 1622 C C . LYS A 1 205 ? 28.412 22.815 15.084 1.00 25.14 205 LYS A C 1
ATOM 1623 O O . LYS A 1 205 ? 28.841 23.899 14.736 1.00 22.38 205 LYS A O 1
ATOM 1629 N N . LEU A 1 206 ? 27.129 22.463 14.943 1.00 24.58 206 LEU A N 1
ATOM 1630 C CA . LEU A 1 206 ? 26.159 23.320 14.253 1.00 26.45 206 LEU A CA 1
ATOM 1631 C C . LEU A 1 206 ? 25.715 24.439 15.180 1.00 25.78 206 LEU A C 1
ATOM 1632 O O . LEU A 1 206 ? 25.553 24.242 16.376 1.00 25.62 206 LEU A O 1
ATOM 1637 N N . ARG A 1 207 ? 25.541 25.623 14.614 1.00 28.48 207 ARG A N 1
ATOM 1638 C CA . ARG A 1 207 ? 25.212 26.800 15.418 1.00 29.95 207 ARG A CA 1
ATOM 1639 C C . ARG A 1 207 ? 23.804 26.648 15.954 1.00 30.20 207 ARG A C 1
ATOM 1640 O O . ARG A 1 207 ? 22.963 26.006 15.331 1.00 30.21 207 ARG A O 1
ATOM 1648 N N . ALA A 1 208 ? 23.581 27.183 17.142 1.00 29.80 208 ALA A N 1
ATOM 1649 C CA . ALA A 1 208 ? 22.326 26.998 17.865 1.00 32.05 208 ALA A CA 1
ATOM 1650 C C . ALA A 1 208 ? 21.211 27.944 17.358 1.00 30.74 208 ALA A C 1
ATOM 1651 O O . ALA A 1 208 ? 21.435 28.744 16.455 1.00 30.25 208 ALA A O 1
ATOM 1653 N N . LYS A 1 209 ? 20.020 27.834 17.936 1.00 35.38 209 LYS A N 1
ATOM 1654 C CA . LYS A 1 209 ? 18.865 28.610 17.474 1.00 39.63 209 LYS A CA 1
ATOM 1655 C C . LYS A 1 209 ? 19.140 30.106 17.617 1.00 39.97 209 LYS A C 1
ATOM 1656 O O . LYS A 1 209 ? 19.492 30.563 18.699 1.00 40.99 209 LYS A O 1
ATOM 1662 N N . GLY A 1 210 ? 19.004 30.838 16.514 1.00 42.11 210 GLY A N 1
ATOM 1663 C CA . GLY A 1 210 ? 19.218 32.289 16.483 1.00 42.09 210 GLY A CA 1
ATOM 1664 C C . GLY A 1 210 ? 20.510 32.698 15.811 1.00 42.76 210 GLY A C 1
ATOM 1665 O O . GLY A 1 210 ? 20.593 33.794 15.251 1.00 44.21 210 GLY A O 1
ATOM 1666 N N . GLU A 1 211 ? 21.519 31.819 15.826 1.00 38.02 211 GLU A N 1
ATOM 1667 C CA . GLU A 1 211 ? 22.854 32.189 15.355 1.00 36.24 211 GLU A CA 1
ATOM 1668 C C . GLU A 1 211 ? 22.927 32.255 13.842 1.00 35.06 211 GLU A C 1
ATOM 1669 O O . GLU A 1 211 ? 23.840 32.849 13.283 1.00 34.97 211 GLU A O 1
ATOM 1675 N N . ALA A 1 212 ? 21.986 31.618 13.166 1.00 37.49 212 ALA A N 1
ATOM 1676 C CA . ALA A 1 212 ? 21.895 31.706 11.720 1.00 39.60 212 ALA A CA 1
ATOM 1677 C C . ALA A 1 212 ? 21.172 33.008 11.396 1.00 42.92 212 ALA A C 1
ATOM 1678 O O . ALA A 1 212 ? 20.027 33.174 11.785 1.00 46.26 212 ALA A O 1
ATOM 1680 N N . ILE A 1 213 ? 21.849 33.926 10.708 1.00 48.44 213 ILE A N 1
ATOM 1681 C CA . ILE A 1 213 ? 21.281 35.233 10.356 1.00 51.04 213 ILE A CA 1
ATOM 1682 C C . ILE A 1 213 ? 20.810 35.189 8.897 1.00 48.06 213 ILE A C 1
ATOM 1683 O O . ILE A 1 213 ? 21.455 35.729 7.996 1.00 46.42 213 ILE A O 1
ATOM 1688 N N . LYS A 1 214 ? 19.698 34.492 8.679 1.00 50.28 214 LYS A N 1
ATOM 1689 C CA . LYS A 1 214 ? 19.060 34.403 7.361 1.00 50.73 214 LYS A CA 1
ATOM 1690 C C . LYS A 1 214 ? 17.554 34.563 7.535 1.00 53.28 214 LYS A C 1
ATOM 1691 O O . LYS A 1 214 ? 16.804 34.576 6.559 1.00 58.84 214 LYS A O 1
ATOM 1697 N N . GLY A 1 222 ? 17.367 26.004 15.257 1.00 40.06 222 GLY A N 1
ATOM 1698 C CA . GLY A 1 222 ? 18.788 25.606 15.261 1.00 43.27 222 GLY A CA 1
ATOM 1699 C C . GLY A 1 222 ? 19.079 24.204 14.717 1.00 43.30 222 GLY A C 1
ATOM 1700 O O . GLY A 1 222 ? 18.929 23.959 13.513 1.00 43.44 222 GLY A O 1
ATOM 1701 N N . VAL A 1 223 ? 19.510 23.279 15.585 1.00 41.66 223 VAL A N 1
ATOM 1702 C CA . VAL A 1 223 ? 19.795 21.896 15.141 1.00 37.62 223 VAL A CA 1
ATOM 1703 C C . VAL A 1 223 ? 18.532 21.080 14.819 1.00 36.51 223 VAL A C 1
ATOM 1704 O O . VAL A 1 223 ? 18.597 20.190 13.984 1.00 33.85 223 VAL A O 1
ATOM 1708 N N . VAL A 1 224 ? 17.404 21.383 15.470 1.00 36.95 224 VAL A N 1
ATOM 1709 C CA . VAL A 1 224 ? 16.141 20.666 15.223 1.00 38.62 224 VAL A CA 1
ATOM 1710 C C . VAL A 1 224 ? 15.731 20.774 13.761 1.00 37.53 224 VAL A C 1
ATOM 1711 O O . VAL A 1 224 ? 15.251 19.802 13.187 1.00 37.81 224 VAL A O 1
ATOM 1715 N N . GLY A 1 225 ? 15.946 21.947 13.171 1.00 36.62 225 GLY A N 1
ATOM 1716 C CA . GLY A 1 225 ? 15.763 22.167 11.742 1.00 35.28 225 GLY A CA 1
ATOM 1717 C C . GLY A 1 225 ? 16.549 21.198 10.886 1.00 35.92 225 GLY A C 1
ATOM 1718 O O . GLY A 1 225 ? 16.044 20.722 9.879 1.00 34.32 225 GLY A O 1
ATOM 1719 N N . VAL A 1 226 ? 17.785 20.895 11.281 1.00 35.38 226 VAL A N 1
ATOM 1720 C CA . VAL A 1 226 ? 18.591 19.914 10.546 1.00 36.19 226 VAL A CA 1
ATOM 1721 C C . VAL A 1 226 ? 18.068 18.485 10.792 1.00 34.31 226 VAL A C 1
ATOM 1722 O O . VAL A 1 226 ? 17.984 17.688 9.862 1.00 35.29 226 VAL A O 1
ATOM 1726 N N . MET A 1 227 ? 17.719 18.175 12.034 1.00 34.96 227 MET A N 1
ATOM 1727 C CA . MET A 1 227 ? 17.142 16.866 12.379 1.00 36.69 227 MET A CA 1
ATOM 1728 C C . MET A 1 227 ? 15.871 16.579 11.588 1.00 38.41 227 MET A C 1
ATOM 1729 O O . MET A 1 227 ? 15.646 15.437 11.177 1.00 39.16 227 MET A O 1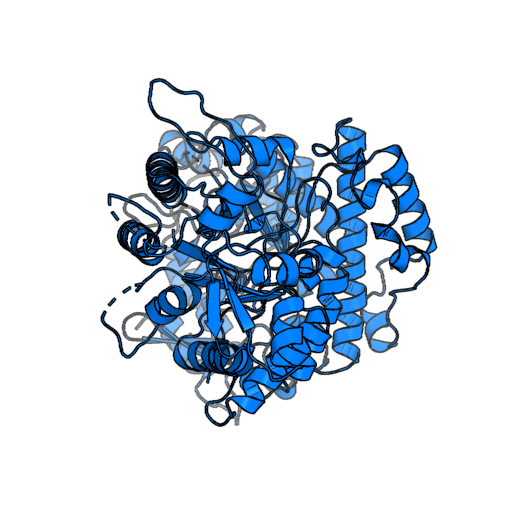
ATOM 1734 N N . LYS A 1 228 ? 15.038 17.606 11.394 1.00 39.92 228 LYS A N 1
ATOM 1735 C CA . LYS A 1 228 ? 13.830 17.475 10.563 1.00 44.60 228 LYS A CA 1
ATOM 1736 C C . LYS A 1 228 ? 14.143 17.072 9.132 1.00 42.85 228 LYS A C 1
ATOM 1737 O O . LYS A 1 228 ? 13.524 16.148 8.608 1.00 45.17 228 LYS A O 1
ATOM 1743 N N . LEU A 1 229 ? 15.090 17.770 8.508 1.00 42.90 229 LEU A N 1
ATOM 1744 C CA . LEU A 1 229 ? 15.531 17.433 7.160 1.00 43.14 229 LEU A CA 1
ATOM 1745 C C . LEU A 1 229 ? 16.070 16.011 7.092 1.00 42.08 229 LEU A C 1
ATOM 1746 O O . LEU A 1 229 ? 15.771 15.283 6.158 1.00 41.58 229 LEU A O 1
ATOM 1751 N N . LEU A 1 230 ? 16.867 15.627 8.084 1.00 40.84 230 LEU A N 1
ATOM 1752 C CA . LEU A 1 230 ? 17.408 14.268 8.153 1.00 41.68 230 LEU A CA 1
ATOM 1753 C C . LEU A 1 230 ? 16.316 13.222 8.320 1.00 42.00 230 LEU A C 1
ATOM 1754 O O . LEU A 1 230 ? 16.313 12.229 7.603 1.00 40.17 230 LEU A O 1
ATOM 1759 N N . ASP A 1 231 ? 15.392 13.458 9.252 1.00 43.20 231 ASP A N 1
ATOM 1760 C CA . ASP A 1 231 ? 14.312 12.499 9.555 1.00 45.40 231 ASP A CA 1
ATOM 1761 C C . ASP A 1 231 ? 13.436 12.244 8.340 1.00 47.75 231 ASP A C 1
ATOM 1762 O O . ASP A 1 231 ? 13.044 11.106 8.087 1.00 49.31 231 ASP A O 1
ATOM 1767 N N . ASN A 1 232 ? 13.147 13.308 7.593 1.00 49.42 232 ASN A N 1
ATOM 1768 C CA . ASN A 1 232 ? 12.400 13.204 6.346 1.00 50.69 232 ASN A CA 1
ATOM 1769 C C . ASN A 1 232 ? 13.192 12.458 5.299 1.00 52.37 232 ASN A C 1
ATOM 1770 O O . ASN A 1 232 ? 12.648 11.599 4.619 1.00 54.55 232 ASN A O 1
ATOM 1775 N N . ALA A 1 233 ? 14.480 12.773 5.183 1.00 53.66 233 ALA A N 1
ATOM 1776 C CA . ALA A 1 233 ? 15.354 12.055 4.262 1.00 55.39 233 ALA A CA 1
ATOM 1777 C C . ALA A 1 233 ? 15.269 10.531 4.490 1.00 56.75 233 ALA A C 1
ATOM 1778 O O . ALA A 1 233 ? 15.109 9.776 3.533 1.00 62.25 233 ALA A O 1
ATOM 1780 N N . PHE A 1 234 ? 15.324 10.093 5.749 1.00 57.91 234 PHE A N 1
ATOM 1781 C CA . PHE A 1 234 ? 15.082 8.685 6.107 1.00 57.87 234 PHE A CA 1
ATOM 1782 C C . PHE A 1 234 ? 13.582 8.383 6.118 1.00 56.55 234 PHE A C 1
ATOM 1783 O O . PHE A 1 234 ? 12.879 8.588 5.123 1.00 59.85 234 PHE A O 1
ATOM 1791 N N . GLY A 1 245 ? 18.011 1.372 5.268 1.00 41.02 245 GLY A N 1
ATOM 1792 C CA . GLY A 1 245 ? 18.914 1.991 6.235 1.00 38.93 245 GLY A CA 1
ATOM 1793 C C . GLY A 1 245 ? 18.214 2.898 7.237 1.00 37.15 245 GLY A C 1
ATOM 1794 O O . GLY A 1 245 ? 17.015 3.189 7.116 1.00 40.31 245 GLY A O 1
ATOM 1795 N N . SER A 1 246 ? 18.980 3.359 8.216 1.00 33.98 246 SER A N 1
ATOM 1796 C CA . SER A 1 246 ? 18.440 4.042 9.387 1.00 32.59 246 SER A CA 1
ATOM 1797 C C . SER A 1 246 ? 19.409 5.101 9.917 1.00 31.14 246 SER A C 1
ATOM 1798 O O . SER A 1 246 ? 20.616 4.938 9.798 1.00 30.76 246 SER A O 1
ATOM 1801 N N . GLY A 1 247 ? 18.867 6.143 10.551 1.00 28.72 247 GLY A N 1
ATOM 1802 C CA . GLY A 1 247 ? 19.637 7.315 10.941 1.00 27.76 247 GLY A CA 1
ATOM 1803 C C . GLY A 1 247 ? 19.672 7.609 12.429 1.00 25.98 247 GLY A C 1
ATOM 1804 O O . GLY A 1 247 ? 18.722 7.312 13.169 1.00 24.49 247 GLY A O 1
ATOM 1805 N N . ALA A 1 248 ? 20.766 8.231 12.858 1.00 23.38 248 ALA A N 1
ATOM 1806 C CA . ALA A 1 248 ? 20.875 8.744 14.224 1.00 22.56 248 ALA A CA 1
ATOM 1807 C C . ALA A 1 248 ? 21.545 10.120 14.234 1.00 21.27 248 ALA A C 1
ATOM 1808 O O . ALA A 1 248 ? 22.275 10.466 13.312 1.00 20.19 248 ALA A O 1
ATOM 1810 N N . ALA A 1 249 ? 21.305 10.881 15.296 1.00 21.13 249 ALA A N 1
ATOM 1811 C CA . ALA A 1 249 ? 21.996 12.160 15.508 1.00 20.66 249 ALA A CA 1
ATOM 1812 C C . ALA A 1 249 ? 22.405 12.273 16.966 1.00 20.32 249 ALA A C 1
ATOM 1813 O O . ALA A 1 249 ? 21.674 11.830 17.868 1.00 19.44 249 ALA A O 1
ATOM 1815 N N . TYR A 1 250 ? 23.580 12.857 17.185 1.00 19.73 250 TYR A N 1
ATOM 1816 C CA . TYR A 1 250 ? 24.142 13.015 18.520 1.00 20.64 250 TYR A CA 1
ATOM 1817 C C . TYR A 1 250 ? 24.382 14.491 18.814 1.00 20.84 250 TYR A C 1
ATOM 1818 O O . TYR A 1 250 ? 24.741 15.260 17.924 1.00 20.47 250 TYR A O 1
ATOM 1827 N N . LEU A 1 251 ? 24.188 14.866 20.073 1.00 23.29 251 LEU A N 1
ATOM 1828 C CA . LEU A 1 251 ? 24.440 16.236 20.494 1.00 24.90 251 LEU A CA 1
ATOM 1829 C C . LEU A 1 251 ? 25.066 16.251 21.863 1.00 23.57 251 LEU A C 1
ATOM 1830 O O . LEU A 1 251 ? 24.646 15.515 22.757 1.00 22.37 251 LEU A O 1
ATOM 1835 N N . ASN A 1 252 ? 26.060 17.116 22.021 1.00 24.32 252 ASN A N 1
ATOM 1836 C CA . ASN A 1 252 ? 26.686 17.344 23.318 1.00 24.76 252 ASN A CA 1
ATOM 1837 C C . ASN A 1 252 ? 25.708 18.023 24.270 1.00 25.41 252 ASN A C 1
ATOM 1838 O O . ASN A 1 252 ? 25.002 18.940 23.871 1.00 25.10 252 ASN A O 1
ATOM 1843 N N . ILE A 1 253 ? 25.672 17.557 25.515 1.00 26.83 253 ILE A N 1
ATOM 1844 C CA . ILE A 1 253 ? 24.749 18.086 26.522 1.00 28.69 253 ILE A CA 1
ATOM 1845 C C . ILE A 1 253 ? 24.908 19.602 26.762 1.00 29.81 253 ILE A C 1
ATOM 1846 O O . ILE A 1 253 ? 23.951 20.267 27.144 1.00 31.97 253 ILE A O 1
ATOM 1851 N N . PHE A 1 254 ? 26.097 20.140 26.484 1.00 31.85 254 PHE A N 1
ATOM 1852 C CA . PHE A 1 254 ? 26.382 21.574 26.638 1.00 32.46 254 PHE A CA 1
ATOM 1853 C C . PHE A 1 254 ? 25.953 22.480 25.491 1.00 33.12 254 PHE A C 1
ATOM 1854 O O . PHE A 1 254 ? 26.118 23.702 25.595 1.00 32.95 254 PHE A O 1
ATOM 1862 N N . HIS A 1 255 ? 25.416 21.913 24.407 1.00 30.22 255 HIS A N 1
ATOM 1863 C CA . HIS A 1 255 ? 24.936 22.703 23.271 1.00 30.32 255 HIS A CA 1
ATOM 1864 C C . HIS A 1 255 ? 23.602 23.349 23.668 1.00 32.23 255 HIS A C 1
ATOM 1865 O O . HIS A 1 255 ? 22.774 22.679 24.275 1.00 31.48 255 HIS A O 1
ATOM 1872 N N . ARG A 1 256 ? 23.409 24.631 23.329 1.00 34.72 256 ARG A N 1
ATOM 1873 C CA . ARG A 1 256 ? 22.181 25.399 23.706 1.00 37.71 256 ARG A CA 1
ATOM 1874 C C . ARG A 1 256 ? 20.906 24.644 23.323 1.00 35.92 256 ARG A C 1
ATOM 1875 O O . ARG A 1 256 ? 20.003 24.470 24.140 1.00 36.36 256 ARG A O 1
ATOM 1883 N N . ASP A 1 257 ? 20.854 24.196 22.074 1.00 34.35 257 ASP A N 1
ATOM 1884 C CA . ASP A 1 257 ? 19.741 23.388 21.539 1.00 34.31 257 ASP A CA 1
ATOM 1885 C C . ASP A 1 257 ? 19.410 22.035 22.218 1.00 34.93 257 ASP A C 1
ATOM 1886 O O . ASP A 1 257 ? 18.491 21.341 21.759 1.00 37.18 257 ASP A O 1
ATOM 1891 N N . ILE A 1 258 ? 20.095 21.669 23.302 1.00 35.92 258 ILE A N 1
ATOM 1892 C CA . ILE A 1 258 ? 19.886 20.362 23.958 1.00 36.41 258 ILE A CA 1
ATOM 1893 C C . ILE A 1 258 ? 18.426 20.066 24.293 1.00 38.18 258 ILE A C 1
ATOM 1894 O O . ILE A 1 258 ? 17.965 18.949 24.096 1.00 35.79 258 ILE A O 1
ATOM 1899 N N . ASN A 1 259 ? 17.693 21.060 24.787 1.00 38.17 259 ASN A N 1
ATOM 1900 C CA . ASN A 1 259 ? 16.291 20.827 25.143 1.00 37.58 259 ASN A CA 1
ATOM 1901 C C . ASN A 1 259 ? 15.379 20.679 23.947 1.00 34.53 259 ASN A C 1
ATOM 1902 O O . ASN A 1 259 ? 14.543 19.790 23.929 1.00 35.66 259 ASN A O 1
ATOM 1907 N N . ASP A 1 260 ? 15.563 21.518 22.938 1.00 35.67 260 ASP A N 1
ATOM 1908 C CA . ASP A 1 260 ? 14.859 21.338 21.672 1.00 35.09 260 ASP A CA 1
ATOM 1909 C C . ASP A 1 260 ? 15.177 19.959 21.067 1.00 36.55 260 ASP A C 1
ATOM 1910 O O . ASP A 1 260 ? 14.298 19.296 20.498 1.00 36.87 260 ASP A O 1
ATOM 1915 N N . PHE A 1 261 ? 16.430 19.536 21.213 1.00 32.79 261 PHE A N 1
ATOM 1916 C CA . PHE A 1 261 ? 16.912 18.267 20.663 1.00 31.58 261 PHE A CA 1
ATOM 1917 C C . PHE A 1 261 ? 16.181 17.114 21.339 1.00 30.56 261 PHE A C 1
ATOM 1918 O O . PHE A 1 261 ? 15.665 16.236 20.664 1.00 31.09 261 PHE A O 1
ATOM 1926 N N . LEU A 1 262 ? 16.102 17.144 22.662 1.00 31.85 262 LEU A N 1
ATOM 1927 C CA . LEU A 1 262 ? 15.374 16.125 23.413 1.00 32.55 262 LEU A CA 1
ATOM 1928 C C . LEU A 1 262 ? 13.859 16.112 23.176 1.00 35.79 262 LEU A C 1
ATOM 1929 O O . LEU A 1 262 ? 13.234 15.040 23.220 1.00 33.24 262 LEU A O 1
ATOM 1934 N N . ASP A 1 263 ? 13.283 17.294 22.947 1.00 37.87 263 ASP A N 1
ATOM 1935 C CA . ASP A 1 263 ? 11.831 17.442 22.762 1.00 41.92 263 ASP A CA 1
ATOM 1936 C C . ASP A 1 263 ? 11.321 16.848 21.451 1.00 42.85 263 ASP A C 1
ATOM 1937 O O . ASP A 1 263 ? 10.122 16.600 21.324 1.00 44.04 263 ASP A O 1
ATOM 1942 N N . THR A 1 264 ? 12.214 16.611 20.490 1.00 42.57 264 THR A N 1
ATOM 1943 C CA . THR A 1 264 ? 11.862 15.874 19.269 1.00 42.41 264 THR A CA 1
ATOM 1944 C C . THR A 1 264 ? 11.282 14.468 19.545 1.00 43.66 264 THR A C 1
ATOM 1945 O O . THR A 1 264 ? 10.560 13.939 18.706 1.00 45.84 264 THR A O 1
ATOM 1949 N N . LYS A 1 265 ? 11.626 13.871 20.690 1.00 44.55 265 LYS A N 1
ATOM 1950 C CA . LYS A 1 265 ? 11.129 12.549 21.104 1.00 46.68 265 LYS A CA 1
ATOM 1951 C C . LYS A 1 265 ? 10.045 12.581 22.195 1.00 49.66 265 LYS A C 1
ATOM 1952 O O . LYS A 1 265 ? 9.751 11.549 22.797 1.00 48.30 265 LYS A O 1
ATOM 1958 N N . LYS A 1 266 ? 9.454 13.747 22.448 1.00 56.99 266 LYS A N 1
ATOM 1959 C CA . LYS A 1 266 ? 8.307 13.843 23.358 1.00 61.49 266 LYS A CA 1
ATOM 1960 C C . LYS A 1 266 ? 7.096 13.225 22.680 1.00 62.47 266 LYS A C 1
ATOM 1961 O O . LYS A 1 266 ? 6.746 13.627 21.574 1.00 63.97 266 LYS A O 1
ATOM 1967 N N . ILE A 1 267 ? 6.486 12.229 23.321 1.00 67.16 267 ILE A N 1
ATOM 1968 C CA . ILE A 1 267 ? 5.127 11.778 22.952 1.00 71.46 267 ILE A CA 1
ATOM 1969 C C . ILE A 1 267 ? 4.164 12.967 22.874 1.00 71.96 267 ILE A C 1
ATOM 1970 O O . ILE A 1 267 ? 3.451 13.140 21.881 1.00 69.44 267 ILE A O 1
ATOM 1975 N N . SER A 1 268 ? 4.221 13.816 23.897 1.00 73.74 268 SER A N 1
ATOM 1976 C CA . SER A 1 268 ? 3.378 14.996 24.025 1.00 76.11 268 SER A CA 1
ATOM 1977 C C . SER A 1 268 ? 3.886 16.127 23.115 1.00 77.85 268 SER A C 1
ATOM 1978 O O . SER A 1 268 ? 4.296 17.183 23.606 1.00 80.90 268 SER A O 1
ATOM 1981 N N . ALA A 1 269 ? 3.851 15.909 21.796 1.00 76.58 269 ALA A N 1
ATOM 1982 C CA . ALA A 1 269 ? 4.502 16.815 20.834 1.00 75.90 269 ALA A CA 1
ATOM 1983 C C . ALA A 1 269 ? 4.036 16.594 19.395 1.00 74.63 269 ALA A C 1
ATOM 1984 O O . ALA A 1 269 ? 3.308 15.639 19.110 1.00 72.85 269 ALA A O 1
ATOM 1986 N N . ASP A 1 270 ? 4.505 17.469 18.501 1.00 75.30 270 ASP A N 1
ATOM 1987 C CA . ASP A 1 270 ? 4.024 17.573 17.113 1.00 75.23 270 ASP A CA 1
ATOM 1988 C C . ASP A 1 270 ? 5.165 17.862 16.134 1.00 74.13 270 ASP A C 1
ATOM 1989 O O . ASP A 1 270 ? 4.945 18.003 14.927 1.00 73.78 270 ASP A O 1
ATOM 1994 N N . VAL A 1 275 ? 10.798 14.185 15.775 1.00 56.57 275 VAL A N 1
ATOM 1995 C CA . VAL A 1 275 ? 11.385 13.255 14.798 1.00 56.23 275 VAL A CA 1
ATOM 1996 C C . VAL A 1 275 ? 10.929 11.811 15.049 1.00 55.54 275 VAL A C 1
ATOM 1997 O O . VAL A 1 275 ? 11.163 11.238 16.117 1.00 57.55 275 VAL A O 1
ATOM 2001 N N . LYS A 1 276 ? 10.279 11.225 14.055 1.00 54.95 276 LYS A N 1
ATOM 2002 C CA . LYS A 1 276 ? 9.607 9.945 14.244 1.00 56.43 276 LYS A CA 1
ATOM 2003 C C . LYS A 1 276 ? 10.597 8.776 14.177 1.00 51.61 276 LYS A C 1
ATOM 2004 O O . LYS A 1 276 ? 10.652 7.964 15.090 1.00 51.12 276 LYS A O 1
ATOM 2010 N N . THR A 1 277 ? 11.386 8.725 13.105 1.00 48.59 277 THR A N 1
ATOM 2011 C CA . THR A 1 277 ? 12.284 7.592 12.798 1.00 47.22 277 THR A CA 1
ATOM 2012 C C . THR A 1 277 ? 13.728 7.735 13.342 1.00 44.57 277 THR A C 1
ATOM 2013 O O . THR A 1 277 ? 14.388 6.729 13.620 1.00 41.96 277 THR A O 1
ATOM 2017 N N . LEU A 1 278 ? 14.213 8.969 13.488 1.00 39.66 278 LEU A N 1
ATOM 2018 C CA . LEU A 1 278 ? 15.632 9.222 13.767 1.00 36.94 278 LEU A CA 1
ATOM 2019 C C . LEU A 1 278 ? 15.977 8.903 15.216 1.00 33.51 278 LEU A C 1
ATOM 2020 O O . LEU A 1 278 ? 15.315 9.396 16.117 1.00 37.08 278 LEU A O 1
ATOM 2025 N N . SER A 1 279 ? 16.993 8.073 15.449 1.00 30.11 279 SER A N 1
ATOM 2026 C CA . SER A 1 279 ? 17.472 7.805 16.806 1.00 28.13 279 SER A CA 1
ATOM 2027 C C . SER A 1 279 ? 18.305 8.990 17.302 1.00 26.18 279 SER A C 1
ATOM 2028 O O . SER A 1 279 ? 18.875 9.728 16.504 1.00 25.89 279 SER A O 1
ATOM 2031 N N . ILE A 1 280 ? 18.344 9.197 18.616 1.00 24.55 280 ILE A N 1
ATOM 2032 C CA . ILE A 1 280 ? 19.118 10.298 19.182 1.00 24.05 280 ILE A CA 1
ATOM 2033 C C . ILE A 1 280 ? 19.991 9.868 20.358 1.00 23.02 280 ILE A C 1
ATOM 2034 O O . ILE A 1 280 ? 19.610 8.993 21.152 1.00 21.71 280 ILE A O 1
ATOM 2039 N N . GLY A 1 281 ? 21.174 10.494 20.431 1.00 22.35 281 GLY A N 1
ATOM 2040 C CA . GLY A 1 281 ? 22.127 10.279 21.496 1.00 22.06 281 GLY A CA 1
ATOM 2041 C C . GLY A 1 281 ? 22.564 11.613 22.068 1.00 21.59 281 GLY A C 1
ATOM 2042 O O . GLY A 1 281 ? 22.659 12.595 21.356 1.00 22.20 281 GLY A O 1
ATOM 2043 N N . VAL A 1 282 ? 22.856 11.619 23.357 1.00 22.37 282 VAL A N 1
ATOM 2044 C CA . VAL A 1 282 ? 23.412 12.782 24.036 1.00 23.31 282 VAL A CA 1
ATOM 2045 C C . VAL A 1 282 ? 24.799 12.448 24.589 1.00 23.17 282 VAL A C 1
ATOM 2046 O O . VAL A 1 282 ? 24.986 11.402 25.232 1.00 24.31 282 VAL A O 1
ATOM 2050 N N . VAL A 1 283 ? 25.752 13.348 24.367 1.00 23.46 283 VAL A N 1
ATOM 2051 C CA . VAL A 1 283 ? 27.133 13.179 24.836 1.00 23.73 283 VAL A CA 1
ATOM 2052 C C . VAL A 1 283 ? 27.360 14.021 26.127 1.00 24.02 283 VAL A C 1
ATOM 2053 O O . VAL A 1 283 ? 27.129 15.237 26.132 1.00 22.67 283 VAL A O 1
ATOM 2057 N N . ILE A 1 284 ? 27.794 13.349 27.197 1.00 23.97 284 ILE A N 1
ATOM 2058 C CA . ILE A 1 284 ? 27.844 13.914 28.556 1.00 25.20 284 ILE A CA 1
ATOM 2059 C C . ILE A 1 284 ? 29.259 13.887 29.111 1.00 24.95 284 ILE A C 1
ATOM 2060 O O . ILE A 1 284 ? 29.756 12.834 29.506 1.00 25.70 284 ILE A O 1
ATOM 2065 N N . PRO A 1 285 ? 29.926 15.051 29.130 1.00 24.93 285 PRO A N 1
ATOM 2066 C CA . PRO A 1 285 ? 31.213 15.135 29.797 1.00 25.15 285 PRO A CA 1
ATOM 2067 C C . PRO A 1 285 ? 31.072 15.029 31.309 1.00 27.22 285 PRO A C 1
ATOM 2068 O O . PRO A 1 285 ? 30.003 15.320 31.852 1.00 28.66 285 PRO A O 1
ATOM 2072 N N . ASP A 1 286 ? 32.139 14.596 31.975 1.00 28.10 286 ASP A N 1
ATOM 2073 C CA . ASP A 1 286 ? 32.170 14.516 33.444 1.00 31.01 286 ASP A CA 1
ATOM 2074 C C . ASP A 1 286 ? 31.835 15.845 34.128 1.00 33.41 286 ASP A C 1
ATOM 2075 O O . ASP A 1 286 ? 31.292 15.840 35.230 1.00 36.18 286 ASP A O 1
ATOM 2080 N N . LYS A 1 287 ? 32.180 16.959 33.481 1.00 36.07 287 LYS A N 1
ATOM 2081 C CA . LYS A 1 287 ? 31.882 18.293 33.994 1.00 39.94 287 LYS A CA 1
ATOM 2082 C C . LYS A 1 287 ? 30.379 18.501 34.207 1.00 42.01 287 LYS A C 1
ATOM 2083 O O . LYS A 1 287 ? 29.978 19.124 35.186 1.00 44.17 287 LYS A O 1
ATOM 2089 N N . PHE A 1 288 ? 29.553 17.965 33.312 1.00 41.18 288 PHE A N 1
ATOM 2090 C CA . PHE A 1 288 ? 28.112 18.030 33.502 1.00 40.65 288 PHE A CA 1
ATOM 2091 C C . PHE A 1 288 ? 27.625 17.200 34.676 1.00 40.16 288 PHE A C 1
ATOM 2092 O O . PHE A 1 288 ? 26.780 17.671 35.446 1.00 38.26 288 PHE A O 1
ATOM 2100 N N . VAL A 1 289 ? 28.135 15.974 34.804 1.00 38.76 289 VAL A N 1
ATOM 2101 C CA . VAL A 1 289 ? 27.761 15.091 35.918 1.00 38.45 289 VAL A CA 1
ATOM 2102 C C . VAL A 1 289 ? 28.148 15.739 37.252 1.00 41.08 289 VAL A C 1
ATOM 2103 O O . VAL A 1 289 ? 27.408 15.648 38.243 1.00 40.05 289 VAL A O 1
ATOM 2107 N N . GLU A 1 290 ? 29.324 16.354 37.265 1.00 42.01 290 GLU A N 1
ATOM 2108 C CA . GLU A 1 290 ? 29.835 17.073 38.436 1.00 47.62 290 GLU A CA 1
ATOM 2109 C C . GLU A 1 290 ? 28.925 18.259 38.810 1.00 46.14 290 GLU A C 1
ATOM 2110 O O . GLU A 1 290 ? 28.557 18.410 39.970 1.00 49.54 290 GLU A O 1
ATOM 2116 N N . LEU A 1 291 ? 28.550 19.067 37.822 1.00 45.14 291 LEU A N 1
ATOM 2117 C CA . LEU A 1 291 ? 27.625 20.186 38.030 1.00 45.73 291 LEU A CA 1
ATOM 2118 C C . LEU A 1 291 ? 26.253 19.758 38.564 1.00 48.42 291 LEU A C 1
ATOM 2119 O O . LEU A 1 291 ? 25.653 20.479 39.362 1.00 47.31 291 LEU A O 1
ATOM 2124 N N . ALA A 1 292 ? 25.764 18.597 38.128 1.00 48.47 292 ALA A N 1
ATOM 2125 C CA . ALA A 1 292 ? 24.539 18.010 38.684 1.00 50.18 292 ALA A CA 1
ATOM 2126 C C . ALA A 1 292 ? 24.732 17.497 40.118 1.00 53.64 292 ALA A C 1
ATOM 2127 O O . ALA A 1 292 ? 23.815 17.606 40.933 1.00 53.62 292 ALA A O 1
ATOM 2129 N N . ARG A 1 293 ? 25.905 16.939 40.429 1.00 56.82 293 ARG A N 1
ATOM 2130 C CA . ARG A 1 293 ? 26.227 16.585 41.822 1.00 62.59 293 ARG A CA 1
ATOM 2131 C C . ARG A 1 293 ? 26.264 17.840 42.697 1.00 64.60 293 ARG A C 1
ATOM 2132 O O . ARG A 1 293 ? 25.590 17.901 43.718 1.00 67.99 293 ARG A O 1
ATOM 2140 N N . GLU A 1 294 ? 27.014 18.848 42.267 1.00 67.19 294 GLU A N 1
ATOM 2141 C CA . GLU A 1 294 ? 27.072 20.134 42.964 1.00 68.03 294 GLU A CA 1
ATOM 2142 C C . GLU A 1 294 ? 25.786 20.910 42.674 1.00 71.80 294 GLU A C 1
ATOM 2143 O O . GLU A 1 294 ? 25.816 21.902 41.945 1.00 76.41 294 GLU A O 1
ATOM 2149 N N . ASP A 1 295 ? 24.669 20.460 43.249 1.00 71.95 295 ASP A N 1
ATOM 2150 C CA . ASP A 1 295 ? 23.327 20.973 42.923 1.00 72.29 295 ASP A CA 1
ATOM 2151 C C . ASP A 1 295 ? 23.300 22.507 42.904 1.00 74.76 295 ASP A C 1
ATOM 2152 O O . ASP A 1 295 ? 23.064 23.155 43.921 1.00 81.89 295 ASP A O 1
ATOM 2157 N N . LYS A 1 296 ? 23.566 23.062 41.725 1.00 75.26 296 LYS A N 1
ATOM 2158 C CA . LYS A 1 296 ? 23.754 24.502 41.526 1.00 74.30 296 LYS A CA 1
ATOM 2159 C C . LYS A 1 296 ? 23.521 24.809 40.044 1.00 69.49 296 LYS A C 1
ATOM 2160 O O . LYS A 1 296 ? 23.642 23.913 39.209 1.00 70.66 296 LYS A O 1
ATOM 2166 N N . ALA A 1 297 ? 23.203 26.063 39.721 1.00 63.19 297 ALA A N 1
ATOM 2167 C CA . ALA A 1 297 ? 22.991 26.506 38.329 1.00 61.76 297 ALA A CA 1
ATOM 2168 C C . ALA A 1 297 ? 24.131 26.119 37.377 1.00 59.62 297 ALA A C 1
ATOM 2169 O O . ALA A 1 297 ? 25.287 26.035 37.786 1.00 62.81 297 ALA A O 1
ATOM 2171 N N . ALA A 1 298 ? 23.782 25.869 36.115 1.00 56.08 298 ALA A N 1
ATOM 2172 C CA . ALA A 1 298 ? 24.750 25.497 35.076 1.00 53.29 298 ALA A CA 1
ATOM 2173 C C . ALA A 1 298 ? 24.384 26.190 33.782 1.00 48.75 298 ALA A C 1
ATOM 2174 O O . ALA A 1 298 ? 23.280 26.720 33.657 1.00 51.85 298 ALA A O 1
ATOM 2176 N N . TYR A 1 299 ? 25.306 26.188 32.825 1.00 43.11 299 TYR A N 1
ATOM 2177 C CA . TYR A 1 299 ? 25.102 26.885 31.560 1.00 42.21 299 TYR A CA 1
ATOM 2178 C C . TYR A 1 299 ? 25.269 25.974 30.342 1.00 39.93 299 TYR A C 1
ATOM 2179 O O . TYR A 1 299 ? 26.058 25.021 30.385 1.00 39.56 299 TYR A O 1
ATOM 2188 N N . VAL A 1 300 ? 24.506 26.275 29.284 1.00 36.87 300 VAL A N 1
ATOM 2189 C CA . VAL A 1 300 ? 24.701 25.699 27.938 1.00 36.63 300 VAL A CA 1
ATOM 2190 C C . VAL A 1 300 ? 25.038 26.822 26.981 1.00 37.32 300 VAL A C 1
ATOM 2191 O O . VAL A 1 300 ? 24.702 27.974 27.240 1.00 37.53 300 VAL A O 1
ATOM 2195 N N . PHE A 1 301 ? 25.691 26.495 25.873 1.00 36.09 301 PHE A N 1
ATOM 2196 C CA . PHE A 1 301 ? 26.360 27.517 25.068 1.00 35.67 301 PHE A CA 1
ATOM 2197 C C . PHE A 1 301 ? 25.867 27.607 23.647 1.00 36.07 301 PHE A C 1
ATOM 2198 O O . PHE A 1 301 ? 25.366 26.629 23.087 1.00 35.83 301 PHE A O 1
ATOM 2206 N N . TYR A 1 302 ? 26.026 28.798 23.076 1.00 35.29 302 TYR A N 1
ATOM 2207 C CA . TYR A 1 302 ? 25.770 29.061 21.675 1.00 35.06 302 TYR A CA 1
ATOM 2208 C C . TYR A 1 302 ? 27.088 28.833 20.944 1.00 36.54 302 TYR A C 1
ATOM 2209 O O . TYR A 1 302 ? 27.996 29.677 21.036 1.00 35.28 302 TYR A O 1
ATOM 2218 N N . PRO A 1 303 ? 27.224 27.684 20.228 1.00 37.10 303 PRO A N 1
ATOM 2219 C CA . PRO A 1 303 ? 28.548 27.301 19.702 1.00 34.03 303 PRO A CA 1
ATOM 2220 C C . PRO A 1 303 ? 29.232 28.276 18.769 1.00 32.05 303 PRO A C 1
ATOM 2221 O O . PRO A 1 303 ? 30.457 28.368 18.813 1.00 29.78 303 PRO A O 1
ATOM 2225 N N . HIS A 1 304 ? 28.483 28.968 17.909 1.00 30.28 304 HIS A N 1
ATOM 2226 C CA . HIS A 1 304 ? 29.125 29.918 17.007 1.00 32.13 304 HIS A CA 1
ATOM 2227 C C . HIS A 1 304 ? 29.831 31.071 17.743 1.00 30.93 304 HIS A C 1
ATOM 2228 O O . HIS A 1 304 ? 30.859 31.541 17.277 1.00 31.17 304 HIS A O 1
ATOM 2235 N N . THR A 1 305 ? 29.296 31.503 18.881 1.00 32.49 305 THR A N 1
ATOM 2236 C CA . THR A 1 305 ? 29.957 32.555 19.662 1.00 33.10 305 THR A CA 1
ATOM 2237 C C . THR A 1 305 ? 31.282 32.031 20.235 1.00 35.71 305 THR A C 1
ATOM 2238 O O . THR A 1 305 ? 32.276 32.764 20.253 1.00 36.62 305 THR A O 1
ATOM 2242 N N . ILE A 1 306 ? 31.316 30.756 20.635 1.00 36.07 306 ILE A N 1
ATOM 2243 C CA . ILE A 1 306 ? 32.590 30.094 21.000 1.00 34.52 306 ILE A CA 1
ATOM 2244 C C . ILE A 1 306 ? 33.561 30.047 19.823 1.00 34.71 306 ILE A C 1
ATOM 2245 O O . ILE A 1 306 ? 34.742 30.348 20.000 1.00 35.35 306 ILE A O 1
ATOM 2250 N N . TYR A 1 307 ? 33.082 29.690 18.632 1.00 32.81 307 TYR A N 1
ATOM 2251 C CA . TYR A 1 307 ? 33.957 29.612 17.464 1.00 33.25 307 TYR A CA 1
ATOM 2252 C C . TYR A 1 307 ? 34.548 30.984 17.085 1.00 35.90 307 TYR A C 1
ATOM 2253 O O . TYR A 1 307 ? 35.747 31.083 16.820 1.00 32.74 307 TYR A O 1
ATOM 2262 N N . LYS A 1 308 ? 33.701 32.015 17.020 1.00 37.32 308 LYS A N 1
ATOM 2263 C CA . LYS A 1 308 ? 34.157 33.391 16.743 1.00 38.03 308 LYS A CA 1
ATOM 2264 C C . LYS A 1 308 ? 35.212 33.839 17.752 1.00 36.68 308 LYS A C 1
ATOM 2265 O O . LYS A 1 308 ? 36.238 34.400 17.378 1.00 37.92 308 LYS A O 1
ATOM 2271 N N . GLU A 1 309 ? 34.947 33.569 19.024 1.00 35.56 309 GLU A N 1
ATOM 2272 C CA . GLU A 1 309 ? 35.810 34.006 20.109 1.00 38.86 309 GLU A CA 1
ATOM 2273 C C . GLU A 1 309 ? 37.143 33.252 20.206 1.00 40.86 309 GLU A C 1
ATOM 2274 O O . GLU A 1 309 ? 38.180 33.875 20.429 1.00 44.52 309 GLU A O 1
ATOM 2280 N N . TYR A 1 310 ? 37.129 31.931 20.044 1.00 37.83 310 TYR A N 1
ATOM 2281 C CA . TYR A 1 310 ? 38.337 31.120 20.243 1.00 34.12 310 TYR A CA 1
ATOM 2282 C C . TYR A 1 310 ? 38.956 30.546 18.984 1.00 32.66 310 TYR A C 1
ATOM 2283 O O . TYR A 1 310 ? 40.042 29.986 19.036 1.00 33.06 310 TYR A O 1
ATOM 2292 N N . GLY A 1 311 ? 38.284 30.660 17.850 1.00 30.59 311 GLY A N 1
ATOM 2293 C CA . GLY A 1 311 ? 38.802 30.085 16.621 1.00 31.87 311 GLY A CA 1
ATOM 2294 C C . GLY A 1 311 ? 38.783 28.555 16.564 1.00 31.87 311 GLY A C 1
ATOM 2295 O O . GLY A 1 311 ? 39.354 27.978 15.636 1.00 31.09 311 GLY A O 1
ATOM 2296 N N . GLN A 1 312 ? 38.138 27.900 17.535 1.00 32.05 312 GLN A N 1
ATOM 2297 C CA . GLN A 1 312 ? 37.931 26.448 17.488 1.00 31.80 312 GLN A CA 1
ATOM 2298 C C . GLN A 1 312 ? 36.481 26.124 17.800 1.00 29.12 312 GLN A C 1
ATOM 2299 O O . GLN A 1 312 ? 35.810 26.868 18.514 1.00 29.20 312 GLN A O 1
ATOM 2305 N N . HIS A 1 313 ? 36.014 24.976 17.314 1.00 27.94 313 HIS A N 1
ATOM 2306 C CA . HIS A 1 313 ? 34.670 24.495 17.666 1.00 25.96 313 HIS A CA 1
ATOM 2307 C C . HIS A 1 313 ? 34.632 24.123 19.120 1.00 26.24 313 HIS A C 1
ATOM 2308 O O . HIS A 1 313 ? 35.590 23.516 19.616 1.00 26.88 313 HIS A O 1
ATOM 2315 N N . MET A 1 314 ? 33.529 24.456 19.794 1.00 27.34 314 MET A N 1
ATOM 2316 C CA . MET A 1 314 ? 33.259 24.022 21.178 1.00 28.70 314 MET A CA 1
ATOM 2317 C C . MET A 1 314 ? 33.455 22.500 21.371 1.00 29.17 314 MET A C 1
ATOM 2318 O O . MET A 1 314 ? 33.966 22.045 22.398 1.00 26.20 314 MET A O 1
ATOM 2323 N N . ASP A 1 315 ? 32.994 21.748 20.379 1.00 26.82 315 ASP A N 1
ATOM 2324 C CA . ASP A 1 315 ? 33.070 20.287 20.334 1.00 28.47 315 ASP A CA 1
ATOM 2325 C C . ASP A 1 315 ? 34.499 19.737 20.397 1.00 28.19 315 ASP A C 1
ATOM 2326 O O . ASP A 1 315 ? 34.695 18.580 20.741 1.00 28.37 315 ASP A O 1
ATOM 2331 N N . GLU A 1 316 ? 35.472 20.554 19.997 1.00 28.35 316 GLU A N 1
ATOM 2332 C CA . GLU A 1 316 ? 36.889 20.187 20.014 1.00 29.00 316 GLU A CA 1
ATOM 2333 C C . GLU A 1 316 ? 37.657 20.677 21.233 1.00 30.43 316 GLU A C 1
ATOM 2334 O O . GLU A 1 316 ? 38.826 20.339 21.389 1.00 30.83 316 GLU A O 1
ATOM 2340 N N . MET A 1 317 ? 37.022 21.464 22.090 1.00 32.86 317 MET A N 1
ATOM 2341 C CA . MET A 1 317 ? 37.691 22.029 23.254 1.00 34.47 317 MET A CA 1
ATOM 2342 C C . MET A 1 317 ? 37.402 21.145 24.449 1.00 33.05 317 MET A C 1
ATOM 2343 O O . MET A 1 317 ? 36.467 20.360 24.432 1.00 32.76 317 MET A O 1
ATOM 2348 N N . ASP A 1 318 ? 38.241 21.260 25.472 1.00 35.22 318 ASP A N 1
ATOM 2349 C CA . ASP A 1 318 ? 38.116 20.499 26.699 1.00 35.85 318 ASP A CA 1
ATOM 2350 C C . ASP A 1 318 ? 37.181 21.269 27.630 1.00 38.32 318 ASP A C 1
ATOM 2351 O O . ASP A 1 318 ? 37.557 22.320 28.168 1.00 36.10 318 ASP A O 1
ATOM 2356 N N . MET A 1 319 ? 35.978 20.737 27.835 1.00 37.23 319 MET A N 1
ATOM 2357 C CA . MET A 1 319 ? 34.968 21.410 28.641 1.00 41.31 319 MET A CA 1
ATOM 2358 C C . MET A 1 319 ? 35.304 21.437 30.139 1.00 41.54 319 MET A C 1
ATOM 2359 O O . MET A 1 319 ? 34.970 22.401 30.819 1.00 39.76 319 MET A O 1
ATOM 2364 N N . ASN A 1 320 ? 35.955 20.391 30.644 1.00 44.06 320 ASN A N 1
ATOM 2365 C CA . ASN A 1 320 ? 36.445 20.385 32.028 1.00 48.09 320 ASN A CA 1
ATOM 2366 C C . ASN A 1 320 ? 37.403 21.562 32.273 1.00 46.99 320 ASN A C 1
ATOM 2367 O O . ASN A 1 320 ? 37.280 22.259 33.271 1.00 47.96 320 ASN A O 1
ATOM 2372 N N . GLU A 1 321 ? 38.292 21.810 31.315 1.00 46.35 321 GLU A N 1
ATOM 2373 C CA . GLU A 1 321 ? 39.219 22.942 31.331 1.00 47.26 321 GLU A CA 1
ATOM 2374 C C . GLU A 1 321 ? 38.536 24.292 31.072 1.00 46.99 321 GLU A C 1
ATOM 2375 O O . GLU A 1 321 ? 38.836 25.266 31.761 1.00 42.61 321 GLU A O 1
ATOM 2381 N N . MET A 1 322 ? 37.637 24.351 30.082 1.00 43.67 322 MET A N 1
ATOM 2382 C CA . MET A 1 322 ? 37.145 25.631 29.540 1.00 41.62 322 MET A CA 1
ATOM 2383 C C . MET A 1 322 ? 35.824 26.180 30.076 1.00 42.92 322 MET A C 1
ATOM 2384 O O . MET A 1 322 ? 35.508 27.341 29.795 1.00 44.32 322 MET A O 1
ATOM 2389 N N . TYR A 1 323 ? 35.055 25.380 30.818 1.00 42.54 323 TYR A N 1
ATOM 2390 C CA . TYR A 1 323 ? 33.670 25.739 31.161 1.00 44.16 323 TYR A CA 1
ATOM 2391 C C . TYR A 1 323 ? 33.567 27.117 31.829 1.00 45.96 323 TYR A C 1
ATOM 2392 O O . TYR A 1 323 ? 32.785 27.957 31.392 1.00 46.70 323 TYR A O 1
ATOM 2401 N N . ASP A 1 324 ? 34.377 27.339 32.862 1.00 46.94 324 ASP A N 1
ATOM 2402 C CA . ASP A 1 324 ? 34.379 28.614 33.604 1.00 47.31 324 ASP A CA 1
ATOM 2403 C C . ASP A 1 324 ? 34.759 29.803 32.731 1.00 45.94 324 ASP A C 1
ATOM 2404 O O . ASP A 1 324 ? 34.122 30.856 32.816 1.00 46.38 324 ASP A O 1
ATOM 2409 N N . LYS A 1 325 ? 35.776 29.631 31.888 1.00 45.65 325 LYS A N 1
ATOM 2410 C CA . LYS A 1 325 ? 36.165 30.668 30.930 1.00 45.83 325 LYS A CA 1
ATOM 2411 C C . LYS A 1 325 ? 35.028 31.041 29.974 1.00 47.81 325 LYS A C 1
ATOM 2412 O O . LYS A 1 325 ? 34.866 32.224 29.653 1.00 44.94 325 LYS A O 1
ATOM 2418 N N . PHE A 1 326 ? 34.247 30.042 29.532 1.00 46.57 326 PHE A N 1
ATOM 2419 C CA . PHE A 1 326 ? 33.078 30.302 28.686 1.00 43.72 326 PHE A CA 1
ATOM 2420 C C . PHE A 1 326 ? 32.029 31.094 29.467 1.00 42.55 326 PHE A C 1
ATOM 2421 O O . PHE A 1 326 ? 31.436 32.030 28.927 1.00 38.92 326 PHE A O 1
ATOM 2429 N N . VAL A 1 327 ? 31.802 30.696 30.719 1.00 42.73 327 VAL A N 1
ATOM 2430 C CA . VAL A 1 327 ? 30.843 31.364 31.593 1.00 46.91 327 VAL A CA 1
ATOM 2431 C C . VAL A 1 327 ? 31.243 32.834 31.803 1.00 50.26 327 VAL A C 1
ATOM 2432 O O . VAL A 1 327 ? 30.416 33.734 31.636 1.00 50.74 327 VAL A O 1
ATOM 2436 N N . ASP A 1 328 ? 32.520 33.064 32.095 1.00 51.60 328 ASP A N 1
ATOM 2437 C CA . ASP A 1 328 ? 33.040 34.410 32.363 1.00 52.40 328 ASP A CA 1
ATOM 2438 C C . ASP A 1 328 ? 33.313 35.264 31.121 1.00 52.08 328 ASP A C 1
ATOM 2439 O O . ASP A 1 328 ? 33.456 36.479 31.246 1.00 54.65 328 ASP A O 1
ATOM 2444 N N . ASN A 1 329 ? 33.377 34.667 29.930 1.00 48.45 329 ASN A N 1
ATOM 2445 C CA . ASN A 1 329 ? 33.614 35.444 28.708 1.00 49.41 329 ASN A CA 1
ATOM 2446 C C . ASN A 1 329 ? 32.307 36.096 28.253 1.00 52.02 329 ASN A C 1
ATOM 2447 O O . ASN A 1 329 ? 31.320 35.392 28.026 1.00 51.03 329 ASN A O 1
ATOM 2452 N N . PRO A 1 330 ? 32.292 37.442 28.119 1.00 52.90 330 PRO A N 1
ATOM 2453 C CA . PRO A 1 330 ? 31.055 38.129 27.741 1.00 51.88 330 PRO A CA 1
ATOM 2454 C C . PRO A 1 330 ? 30.706 38.008 26.259 1.00 49.33 330 PRO A C 1
ATOM 2455 O O . PRO A 1 330 ? 29.532 38.119 25.923 1.00 49.43 330 PRO A O 1
ATOM 2459 N N . ARG A 1 331 ? 31.700 37.797 25.387 1.00 48.02 331 ARG A N 1
ATOM 2460 C CA . ARG A 1 331 ? 31.445 37.548 23.955 1.00 46.68 331 ARG A CA 1
ATOM 2461 C C . ARG A 1 331 ? 30.940 36.117 23.670 1.00 44.66 331 ARG A C 1
ATOM 2462 O O . ARG A 1 331 ? 30.611 35.810 22.528 1.00 45.72 331 ARG A O 1
ATOM 2470 N N . VAL A 1 332 ? 30.902 35.256 24.690 1.00 42.21 332 VAL A N 1
ATOM 2471 C CA . VAL A 1 332 ? 30.249 33.945 24.613 1.00 43.63 332 VAL A CA 1
ATOM 2472 C C . VAL A 1 332 ? 28.833 34.078 25.144 1.00 42.35 332 VAL A C 1
ATOM 2473 O O . VAL A 1 332 ? 28.650 34.531 26.272 1.00 41.46 332 VAL A O 1
ATOM 2477 N N . LYS A 1 333 ? 27.844 33.670 24.347 1.00 42.06 333 LYS A N 1
ATOM 2478 C CA . LYS A 1 333 ? 26.459 33.644 24.802 1.00 43.80 333 LYS A CA 1
ATOM 2479 C C . LYS A 1 333 ? 26.107 32.281 25.389 1.00 44.13 333 LYS A C 1
ATOM 2480 O O . LYS A 1 333 ? 26.567 31.233 24.908 1.00 41.90 333 LYS A O 1
ATOM 2486 N N . LYS A 1 334 ? 25.273 32.325 26.427 1.00 44.14 334 LYS A N 1
ATOM 2487 C CA . LYS A 1 334 ? 24.943 31.182 27.278 1.00 45.90 334 LYS A CA 1
ATOM 2488 C C . LYS A 1 334 ? 23.467 31.208 27.644 1.00 45.79 334 LYS A C 1
ATOM 2489 O O . LYS A 1 334 ? 22.798 32.229 27.487 1.00 44.29 334 LYS A O 1
ATOM 2495 N N . GLU A 1 335 ? 22.983 30.086 28.164 1.00 47.28 335 GLU A N 1
ATOM 2496 C CA . GLU A 1 335 ? 21.669 30.004 28.806 1.00 48.97 335 GLU A CA 1
ATOM 2497 C C . GLU A 1 335 ? 21.841 29.269 30.095 1.00 47.50 335 GLU A C 1
ATOM 2498 O O . GLU A 1 335 ? 22.633 28.336 30.172 1.00 46.27 335 GLU A O 1
ATOM 2504 N N . LYS A 1 336 ? 21.070 29.668 31.096 1.00 45.78 336 LYS A N 1
ATOM 2505 C CA . LYS A 1 336 ? 21.111 29.047 32.402 1.00 48.95 336 LYS A CA 1
ATOM 2506 C C . LYS A 1 336 ? 20.160 27.855 32.426 1.00 47.69 336 LYS A C 1
ATOM 2507 O O . LYS A 1 336 ? 19.079 27.915 31.847 1.00 49.57 336 LYS A O 1
ATOM 2513 N N . ILE A 1 337 ? 20.571 26.770 33.076 1.00 45.43 337 ILE A N 1
ATOM 2514 C CA . ILE A 1 337 ? 19.700 25.598 33.270 1.00 46.25 337 ILE A CA 1
ATOM 2515 C C . ILE A 1 337 ? 19.973 24.971 34.620 1.00 45.27 337 ILE A C 1
ATOM 2516 O O . ILE A 1 337 ? 20.989 25.264 35.261 1.00 47.69 337 ILE A O 1
ATOM 2521 N N . ASN A 1 338 ? 19.043 24.129 35.053 1.00 44.97 338 ASN A N 1
ATOM 2522 C CA . ASN A 1 338 ? 19.224 23.297 36.226 1.00 47.81 338 ASN A CA 1
ATOM 2523 C C . ASN A 1 338 ? 19.801 21.955 35.756 1.00 48.52 338 ASN A C 1
ATOM 2524 O O . ASN A 1 338 ? 19.101 21.199 35.085 1.00 47.15 338 ASN A O 1
ATOM 2529 N N . PRO A 1 339 ? 21.072 21.656 36.098 1.00 52.77 339 PRO A N 1
ATOM 2530 C CA . PRO A 1 339 ? 21.671 20.401 35.607 1.00 53.53 339 PRO A CA 1
ATOM 2531 C C . PRO A 1 339 ? 21.011 19.126 36.141 1.00 53.12 339 PRO A C 1
ATOM 2532 O O . PRO A 1 339 ? 20.875 18.160 35.383 1.00 56.51 339 PRO A O 1
ATOM 2536 N N . ARG A 1 340 ? 20.609 19.120 37.414 1.00 49.03 340 ARG A N 1
ATOM 2537 C CA . ARG A 1 340 ? 19.916 17.968 37.999 1.00 50.01 340 ARG A CA 1
ATOM 2538 C C . ARG A 1 340 ? 18.610 17.646 37.305 1.00 48.23 340 ARG A C 1
ATOM 2539 O O . ARG A 1 340 ? 18.311 16.476 37.060 1.00 46.40 340 ARG A O 1
ATOM 2547 N N . LYS A 1 341 ? 17.833 18.681 37.001 1.00 48.17 341 LYS A N 1
ATOM 2548 C CA . LYS A 1 341 ? 16.558 18.507 36.306 1.00 47.32 341 LYS A CA 1
ATOM 2549 C C . LYS A 1 341 ? 16.748 18.093 34.850 1.00 43.82 341 LYS A C 1
ATOM 2550 O O . LYS A 1 341 ? 15.893 17.415 34.286 1.00 41.56 341 LYS A O 1
ATOM 2556 N N . LEU A 1 342 ? 17.856 18.493 34.236 1.00 42.75 342 LEU A N 1
ATOM 2557 C CA . LEU A 1 342 ? 18.160 17.979 32.907 1.00 41.98 342 LEU A CA 1
ATOM 2558 C C . LEU A 1 342 ? 18.401 16.474 32.981 1.00 41.35 342 LEU A C 1
ATOM 2559 O O . LEU A 1 342 ? 17.860 15.739 32.162 1.00 44.42 342 LEU A O 1
ATOM 2564 N N . LEU A 1 343 ? 19.157 16.018 33.984 1.00 42.04 343 LEU A N 1
ATOM 2565 C CA . LEU A 1 343 ? 19.414 14.578 34.168 1.00 43.27 343 LEU A CA 1
ATOM 2566 C C . LEU A 1 343 ? 18.156 13.779 34.469 1.00 42.67 343 LEU A C 1
ATOM 2567 O O . LEU A 1 343 ? 18.010 12.655 33.990 1.00 38.73 343 LEU A O 1
ATOM 2572 N N . GLU A 1 344 ? 17.257 14.356 35.264 1.00 41.25 344 GLU A N 1
ATOM 2573 C CA . GLU A 1 344 ? 15.926 13.777 35.484 1.00 43.60 344 GLU A CA 1
ATOM 2574 C C . GLU A 1 344 ? 15.131 13.652 34.193 1.00 40.71 344 GLU A C 1
ATOM 2575 O O . GLU A 1 344 ? 14.485 12.636 33.969 1.00 43.37 344 GLU A O 1
ATOM 2581 N N . LYS A 1 345 ? 15.167 14.689 33.361 1.00 39.63 345 LYS A N 1
ATOM 2582 C CA . LYS A 1 345 ? 14.425 14.689 32.099 1.00 39.00 345 LYS A CA 1
ATOM 2583 C C . LYS A 1 345 ? 14.964 13.630 31.131 1.00 39.09 345 LYS A C 1
ATOM 2584 O O . LYS A 1 345 ? 14.192 13.012 30.406 1.00 37.71 345 LYS A O 1
ATOM 2590 N N . LEU A 1 346 ? 16.283 13.453 31.112 1.00 38.28 346 LEU A N 1
ATOM 2591 C CA . LEU A 1 346 ? 16.910 12.399 30.311 1.00 37.55 346 LEU A CA 1
ATOM 2592 C C . LEU A 1 346 ? 16.371 11.036 30.704 1.00 37.93 346 LEU A C 1
ATOM 2593 O O . LEU A 1 346 ? 15.902 10.288 29.846 1.00 36.08 346 LEU A O 1
ATOM 2598 N N . ALA A 1 347 ? 16.418 10.738 31.999 1.00 37.73 347 ALA A N 1
ATOM 2599 C CA . ALA A 1 347 ? 15.910 9.472 32.518 1.00 40.12 347 ALA A CA 1
ATOM 2600 C C . ALA A 1 347 ? 14.412 9.284 32.260 1.00 42.61 347 ALA A C 1
AT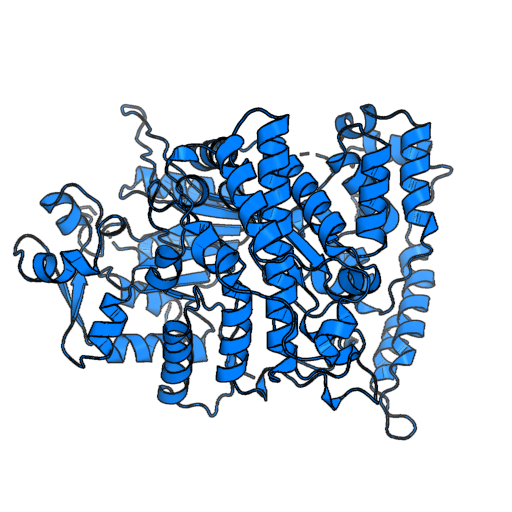OM 2601 O O . ALA A 1 347 ? 13.979 8.173 31.947 1.00 44.77 347 ALA A O 1
ATOM 2603 N N . MET A 1 348 ? 13.635 10.366 32.368 1.00 41.32 348 MET A N 1
ATOM 2604 C CA . MET A 1 348 ? 12.191 10.306 32.126 1.00 43.62 348 MET A CA 1
ATOM 2605 C C . MET A 1 348 ? 11.913 10.019 30.663 1.00 40.74 348 MET A C 1
ATOM 2606 O O . MET A 1 348 ? 11.074 9.178 30.338 1.00 38.67 348 MET A O 1
ATOM 2611 N N . LEU A 1 349 ? 12.603 10.743 29.785 1.00 40.64 349 LEU A N 1
ATOM 2612 C CA . LEU A 1 349 ? 12.502 10.488 28.347 1.00 40.23 349 LEU A CA 1
ATOM 2613 C C . LEU A 1 349 ? 12.891 9.054 28.001 1.00 36.25 349 LEU A C 1
ATOM 2614 O O . LEU A 1 349 ? 12.224 8.412 27.195 1.00 35.09 349 LEU A O 1
ATOM 2619 N N . ARG A 1 350 ? 13.964 8.566 28.619 1.00 33.84 350 ARG A N 1
ATOM 2620 C CA . ARG A 1 350 ? 14.410 7.195 28.394 1.00 33.43 350 ARG A CA 1
ATOM 2621 C C . ARG A 1 350 ? 13.334 6.214 28.843 1.00 35.52 350 ARG A C 1
ATOM 2622 O O . ARG A 1 350 ? 12.983 5.303 28.090 1.00 33.69 350 ARG A O 1
ATOM 2630 N N . SER A 1 351 ? 12.767 6.432 30.028 1.00 38.30 351 SER A N 1
ATOM 2631 C CA . SER A 1 351 ? 11.661 5.593 30.509 1.00 40.09 351 SER A CA 1
ATOM 2632 C C . SER A 1 351 ? 10.475 5.575 29.544 1.00 38.58 351 SER A C 1
ATOM 2633 O O . SER A 1 351 ? 9.916 4.518 29.295 1.00 39.31 351 SER A O 1
ATOM 2636 N N . GLU A 1 352 ? 10.126 6.729 28.978 1.00 41.60 352 GLU A N 1
ATOM 2637 C CA . GLU A 1 352 ? 8.948 6.851 28.105 1.00 45.43 352 GLU A CA 1
ATOM 2638 C C . GLU A 1 352 ? 9.181 6.356 26.680 1.00 43.95 352 GLU A C 1
ATOM 2639 O O . GLU A 1 352 ? 8.343 5.640 26.124 1.00 42.18 352 GLU A O 1
ATOM 2645 N N . SER A 1 353 ? 10.297 6.774 26.082 1.00 39.72 353 SER A N 1
ATOM 2646 C CA . SER A 1 353 ? 10.568 6.520 24.672 1.00 36.52 353 SER A CA 1
ATOM 2647 C C . SER A 1 353 ? 11.696 5.531 24.394 1.00 33.88 353 SER A C 1
ATOM 2648 O O . SER A 1 353 ? 11.832 5.093 23.267 1.00 30.05 353 SER A O 1
ATOM 2651 N N . GLY A 1 354 ? 12.517 5.208 25.394 1.00 32.91 354 GLY A N 1
ATOM 2652 C CA . GLY A 1 354 ? 13.783 4.502 25.161 1.00 32.43 354 GLY A CA 1
ATOM 2653 C C . GLY A 1 354 ? 14.976 5.385 24.795 1.00 29.85 354 GLY A C 1
ATOM 2654 O O . GLY A 1 354 ? 16.123 4.942 24.914 1.00 27.19 354 GLY A O 1
ATOM 2655 N N . TYR A 1 355 ? 14.707 6.630 24.394 1.00 29.15 355 TYR A N 1
ATOM 2656 C CA . TYR A 1 355 ? 15.713 7.602 23.968 1.00 29.86 355 TYR A CA 1
ATOM 2657 C C . TYR A 1 355 ? 15.889 8.698 25.016 1.00 29.92 355 TYR A C 1
ATOM 2658 O O . TYR A 1 355 ? 14.943 8.965 25.765 1.00 31.40 355 TYR A O 1
ATOM 2667 N N . PRO A 1 356 ? 17.057 9.358 25.082 1.00 27.15 356 PRO A N 1
ATOM 2668 C CA . PRO A 1 356 ? 18.198 9.154 24.192 1.00 25.88 356 PRO A CA 1
ATOM 2669 C C . PRO A 1 356 ? 19.203 8.124 24.689 1.00 24.44 356 PRO A C 1
ATOM 2670 O O . PRO A 1 356 ? 19.247 7.779 25.868 1.00 22.44 356 PRO A O 1
ATOM 2674 N N . TYR A 1 357 ? 20.038 7.672 23.770 1.00 25.08 357 TYR A N 1
ATOM 2675 C CA . TYR A 1 357 ? 21.251 6.963 24.136 1.00 25.00 357 TYR A CA 1
ATOM 2676 C C . TYR A 1 357 ? 22.135 7.980 24.869 1.00 23.86 357 TYR A C 1
ATOM 2677 O O . TYR A 1 357 ? 22.031 9.188 24.622 1.00 23.55 357 TYR A O 1
ATOM 2686 N N . ILE A 1 358 ? 22.974 7.491 25.772 1.00 24.10 358 ILE A N 1
ATOM 2687 C CA . ILE A 1 358 ? 23.917 8.337 26.508 1.00 24.58 358 ILE A CA 1
ATOM 2688 C C . ILE A 1 358 ? 25.339 7.879 26.264 1.00 24.29 358 ILE A C 1
ATOM 2689 O O . ILE A 1 358 ? 25.638 6.697 26.419 1.00 23.94 358 ILE A O 1
ATOM 2694 N N . MET A 1 359 ? 26.213 8.816 25.910 1.00 23.67 359 MET A N 1
ATOM 2695 C CA . MET A 1 359 ? 27.659 8.593 25.909 1.00 24.00 359 MET A CA 1
ATOM 2696 C C . MET A 1 359 ? 28.309 9.385 27.049 1.00 24.38 359 MET A C 1
ATOM 2697 O O . MET A 1 359 ? 28.176 10.612 27.108 1.00 23.43 359 MET A O 1
ATOM 2702 N N . PHE A 1 360 ? 29.015 8.679 27.931 1.00 24.81 360 PHE A N 1
ATOM 2703 C CA . PHE A 1 360 ? 29.846 9.302 28.968 1.00 24.35 360 PHE A CA 1
ATOM 2704 C C . PHE A 1 360 ? 31.208 9.554 28.374 1.00 23.47 360 PHE A C 1
ATOM 2705 O O . PHE A 1 360 ? 32.083 8.682 28.387 1.00 23.35 360 PHE A O 1
ATOM 2713 N N . GLN A 1 361 ? 31.380 10.759 27.836 1.00 23.27 361 GLN A N 1
ATOM 2714 C CA . GLN A 1 361 ? 32.497 11.072 26.944 1.00 23.14 361 GLN A CA 1
ATOM 2715 C C . GLN A 1 361 ? 33.843 10.844 27.614 1.00 23.06 361 GLN A C 1
ATOM 2716 O O . GLN A 1 361 ? 34.756 10.332 26.985 1.00 21.59 361 GLN A O 1
ATOM 2722 N N . ASP A 1 362 ? 33.960 11.168 28.905 1.00 23.81 362 ASP A N 1
ATOM 2723 C CA . ASP A 1 362 ? 35.249 10.988 29.574 1.00 24.39 362 ASP A CA 1
ATOM 2724 C C . ASP A 1 362 ? 35.566 9.538 29.888 1.00 22.39 362 ASP A C 1
ATOM 2725 O O . ASP A 1 362 ? 36.738 9.159 29.911 1.00 23.49 362 ASP A O 1
ATOM 2730 N N . ASN A 1 363 ? 34.536 8.729 30.113 1.00 22.22 363 ASN A N 1
ATOM 2731 C CA . ASN A 1 363 ? 34.721 7.276 30.219 1.00 22.00 363 ASN A CA 1
ATOM 2732 C C . ASN A 1 363 ? 35.226 6.676 28.921 1.00 21.18 363 ASN A C 1
ATOM 2733 O O . ASN A 1 363 ? 35.897 5.652 28.938 1.00 21.91 363 ASN A O 1
ATOM 2738 N N . VAL A 1 364 ? 34.892 7.297 27.790 1.00 20.25 364 VAL A N 1
ATOM 2739 C CA . VAL A 1 364 ? 35.436 6.842 26.517 1.00 20.45 364 VAL A CA 1
ATOM 2740 C C . VAL A 1 364 ? 36.899 7.302 26.402 1.00 19.35 364 VAL A C 1
ATOM 2741 O O . VAL A 1 364 ? 37.785 6.501 26.128 1.00 19.00 364 VAL A O 1
ATOM 2745 N N . ASN A 1 365 ? 37.148 8.582 26.648 1.00 19.33 365 ASN A N 1
ATOM 2746 C CA . ASN A 1 365 ? 38.457 9.168 26.321 1.00 20.15 365 ASN A CA 1
ATOM 2747 C C . ASN A 1 365 ? 39.585 8.914 27.289 1.00 21.19 365 ASN A C 1
ATOM 2748 O O . ASN A 1 365 ? 40.752 8.916 26.884 1.00 21.12 365 ASN A O 1
ATOM 2753 N N . LYS A 1 366 ? 39.267 8.613 28.537 1.00 22.44 366 LYS A N 1
ATOM 2754 C CA . LYS A 1 366 ? 40.329 8.270 29.483 1.00 24.23 366 LYS A CA 1
ATOM 2755 C C . LYS A 1 366 ? 40.955 6.897 29.206 1.00 23.07 366 LYS A C 1
ATOM 2756 O O . LYS A 1 366 ? 42.034 6.632 29.686 1.00 22.38 366 LYS A O 1
ATOM 2762 N N . VAL A 1 367 ? 40.307 6.035 28.414 1.00 21.77 367 VAL A N 1
ATOM 2763 C CA . VAL A 1 367 ? 40.947 4.776 27.976 1.00 21.66 367 VAL A CA 1
ATOM 2764 C C . VAL A 1 367 ? 41.138 4.677 26.445 1.00 20.90 367 VAL A C 1
ATOM 2765 O O . VAL A 1 367 ? 41.495 3.638 25.919 1.00 21.51 367 VAL A O 1
ATOM 2769 N N . HIS A 1 368 ? 40.957 5.786 25.761 1.00 21.22 368 HIS A N 1
ATOM 2770 C CA . HIS A 1 368 ? 41.048 5.855 24.306 1.00 20.81 368 HIS A CA 1
ATOM 2771 C C . HIS A 1 368 ? 42.514 5.860 23.879 1.00 20.95 368 HIS A C 1
ATOM 2772 O O . HIS A 1 368 ? 43.319 6.614 24.416 1.00 22.27 368 HIS A O 1
ATOM 2779 N N . ALA A 1 369 ? 42.864 5.009 22.928 1.00 19.36 369 ALA A N 1
ATOM 2780 C CA . ALA A 1 369 ? 44.243 4.906 22.465 1.00 19.67 369 ALA A CA 1
ATOM 2781 C C . ALA A 1 369 ? 44.724 6.027 21.556 1.00 19.43 369 ALA A C 1
ATOM 2782 O O . ALA A 1 369 ? 45.941 6.205 21.418 1.00 18.79 369 ALA A O 1
ATOM 2784 N N . ASN A 1 370 ? 43.796 6.792 20.965 1.00 18.38 370 ASN A N 1
ATOM 2785 C CA . ASN A 1 370 ? 44.115 7.688 19.867 1.00 18.26 370 ASN A CA 1
ATOM 2786 C C . ASN A 1 370 ? 43.628 9.142 20.070 1.00 18.46 370 ASN A C 1
ATOM 2787 O O . ASN A 1 370 ? 43.212 9.798 19.107 1.00 17.59 370 ASN A O 1
ATOM 2792 N N . ASN A 1 371 ? 43.717 9.653 21.300 1.00 18.57 371 ASN A N 1
ATOM 2793 C CA . ASN A 1 371 ? 43.318 11.033 21.589 1.00 20.78 371 ASN A CA 1
ATOM 2794 C C . ASN A 1 371 ? 44.131 12.056 20.810 1.00 21.15 371 ASN A C 1
ATOM 2795 O O . ASN A 1 371 ? 43.638 13.134 20.493 1.00 21.92 371 ASN A O 1
ATOM 2800 N N . HIS A 1 372 ? 45.366 11.705 20.500 1.00 21.35 372 HIS A N 1
ATOM 2801 C CA . HIS A 1 372 ? 46.197 12.533 19.627 1.00 22.55 372 HIS A CA 1
ATOM 2802 C C . HIS A 1 372 ? 45.597 12.772 18.241 1.00 23.15 372 HIS A C 1
ATOM 2803 O O . HIS A 1 372 ? 45.928 13.757 17.628 1.00 24.37 372 HIS A O 1
ATOM 2810 N N . ILE A 1 373 ? 44.734 11.878 17.747 1.00 22.11 373 ILE A N 1
ATOM 2811 C CA . ILE A 1 373 ? 44.044 12.094 16.478 1.00 21.70 373 ILE A CA 1
ATOM 2812 C C . ILE A 1 373 ? 42.865 12.991 16.802 1.00 22.16 373 ILE A C 1
ATOM 2813 O O . ILE A 1 373 ? 42.781 14.089 16.296 1.00 23.84 373 ILE A O 1
ATOM 2818 N N . SER A 1 374 ? 41.973 12.526 17.665 1.00 22.36 374 SER A N 1
ATOM 2819 C CA . SER A 1 374 ? 40.963 13.366 18.291 1.00 23.19 374 SER A CA 1
ATOM 2820 C C . SER A 1 374 ? 40.396 12.642 19.496 1.00 23.19 374 SER A C 1
ATOM 2821 O O . SER A 1 374 ? 40.535 11.433 19.620 1.00 21.69 374 SER A O 1
ATOM 2824 N N . LYS A 1 375 ? 39.721 13.391 20.353 1.00 24.47 375 LYS A N 1
ATOM 2825 C CA . LYS A 1 375 ? 38.828 12.816 21.357 1.00 25.71 375 LYS A CA 1
ATOM 2826 C C . LYS A 1 375 ? 37.680 12.161 20.608 1.00 23.67 375 LYS A C 1
ATOM 2827 O O . LYS A 1 375 ? 37.352 12.587 19.498 1.00 22.93 375 LYS A O 1
ATOM 2833 N N . VAL A 1 376 ? 37.082 11.139 21.198 1.00 21.60 376 VAL A N 1
ATOM 2834 C CA . VAL A 1 376 ? 35.827 10.609 20.682 1.00 20.41 376 VAL A CA 1
ATOM 2835 C C . VAL A 1 376 ? 34.731 11.589 21.099 1.00 20.58 376 VAL A C 1
ATOM 2836 O O . VAL A 1 376 ? 34.641 11.980 22.256 1.00 20.67 376 VAL A O 1
ATOM 2840 N N . LYS A 1 377 ? 33.923 11.984 20.131 1.00 20.38 377 LYS A N 1
ATOM 2841 C CA . LYS A 1 377 ? 32.920 13.013 20.295 1.00 20.17 377 LYS A CA 1
ATOM 2842 C C . LYS A 1 377 ? 31.491 12.531 20.155 1.00 20.30 377 LYS A C 1
ATOM 2843 O O . LYS A 1 377 ? 30.580 13.231 20.588 1.00 21.95 377 LYS A O 1
ATOM 2849 N N . PHE A 1 378 ? 31.281 11.365 19.546 1.00 19.06 378 PHE A N 1
ATOM 2850 C CA . PHE A 1 378 ? 29.940 10.807 19.363 1.00 19.26 378 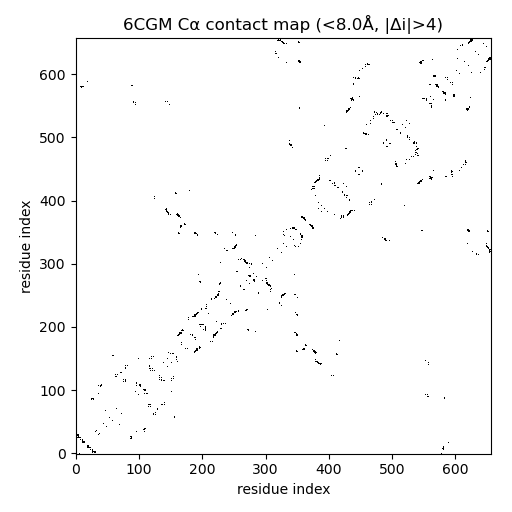PHE A CA 1
ATOM 2851 C C . PHE A 1 378 ? 30.029 9.313 19.032 1.00 19.31 378 PHE A C 1
ATOM 2852 O O . PHE A 1 378 ? 31.104 8.735 19.056 1.00 18.61 378 PHE A O 1
ATOM 2860 N N . SER A 1 379 ? 28.895 8.680 18.764 1.00 19.55 379 SER A N 1
ATOM 2861 C CA . SER A 1 379 ? 28.883 7.260 18.472 1.00 18.73 379 SER A CA 1
ATOM 2862 C C . SER A 1 379 ? 27.922 7.009 17.312 1.00 19.73 379 SER A C 1
ATOM 2863 O O . SER A 1 379 ? 27.501 7.957 16.617 1.00 19.55 379 SER A O 1
ATOM 2866 N N . ASN A 1 380 ? 27.586 5.745 17.093 1.00 19.72 380 ASN A N 1
ATOM 2867 C CA . ASN A 1 380 ? 26.847 5.317 15.896 1.00 19.58 380 ASN A CA 1
ATOM 2868 C C . ASN A 1 380 ? 25.406 4.952 16.226 1.00 19.24 380 ASN A C 1
ATOM 2869 O O . ASN A 1 380 ? 24.949 5.147 17.366 1.00 19.46 380 ASN A O 1
ATOM 2874 N N . LEU A 1 381 ? 24.698 4.404 15.241 1.00 19.82 381 LEU A N 1
ATOM 2875 C CA . LEU A 1 381 ? 23.292 4.006 15.395 1.00 22.54 381 LEU A CA 1
ATOM 2876 C C . LEU A 1 381 ? 23.010 3.089 16.599 1.00 21.05 381 LEU A C 1
ATOM 2877 O O . LEU A 1 381 ? 21.974 3.217 17.234 1.00 20.43 381 LEU A O 1
ATOM 2882 N N . CYS A 1 382 ? 23.949 2.197 16.931 1.00 20.45 382 CYS A N 1
ATOM 2883 C CA . CYS A 1 382 ? 23.789 1.272 18.062 1.00 21.37 382 CYS A CA 1
ATOM 2884 C C . CYS A 1 382 ? 24.666 1.590 19.289 1.00 20.56 382 CYS A C 1
ATOM 2885 O O . CYS A 1 382 ? 24.671 0.836 20.246 1.00 21.16 382 CYS A O 1
ATOM 2888 N N . SER A 1 383 ? 25.384 2.712 19.254 1.00 20.01 383 SER A N 1
ATOM 2889 C CA . SER A 1 383 ? 26.171 3.220 20.393 1.00 19.75 383 SER A CA 1
ATOM 2890 C C . SER A 1 383 ? 27.386 2.365 20.826 1.00 19.62 383 SER A C 1
ATOM 2891 O O . SER A 1 383 ? 27.866 2.511 21.949 1.00 20.44 383 SER A O 1
ATOM 2894 N N . GLU A 1 384 ? 27.904 1.498 19.952 1.00 18.49 384 GLU A N 1
ATOM 2895 C CA . GLU A 1 384 ? 29.119 0.724 20.296 1.00 18.21 384 GLU A CA 1
ATOM 2896 C C . GLU A 1 384 ? 30.411 1.152 19.583 1.00 18.12 384 GLU A C 1
ATOM 2897 O O . GLU A 1 384 ? 31.506 0.710 19.966 1.00 18.60 384 GLU A O 1
ATOM 2903 N N . VAL A 1 385 ? 30.288 1.960 18.535 1.00 17.16 385 VAL A N 1
ATOM 2904 C CA . VAL A 1 385 ? 31.435 2.405 17.731 1.00 17.28 385 VAL A CA 1
ATOM 2905 C C . VAL A 1 385 ? 31.933 3.701 18.350 1.00 17.31 385 VAL A C 1
ATOM 2906 O O . VAL A 1 385 ? 31.148 4.639 18.566 1.00 18.22 385 VAL A O 1
ATOM 2910 N N . LEU A 1 386 ? 33.227 3.741 18.672 1.00 17.25 386 LEU A N 1
ATOM 2911 C CA . LEU A 1 386 ? 33.814 4.845 19.401 1.00 17.09 386 LEU A CA 1
ATOM 2912 C C . LEU A 1 386 ? 35.233 5.097 18.931 1.00 17.39 386 LEU A C 1
ATOM 2913 O O . LEU A 1 386 ? 36.196 4.393 19.320 1.00 16.73 386 LEU A O 1
ATOM 2918 N N . GLN A 1 387 ? 35.353 6.104 18.064 1.00 17.25 387 GLN A N 1
ATOM 2919 C CA . GLN A 1 387 ? 36.583 6.372 17.368 1.00 17.77 387 GLN A CA 1
ATOM 2920 C C . GLN A 1 387 ? 36.834 7.856 17.202 1.00 17.82 387 GLN A C 1
ATOM 2921 O O . GLN A 1 387 ? 35.917 8.660 17.288 1.00 18.29 387 GLN A O 1
ATOM 2927 N N . ALA A 1 388 ? 38.081 8.199 16.910 1.00 19.19 388 ALA A N 1
ATOM 2928 C CA . ALA A 1 388 ? 38.428 9.571 16.542 1.00 18.96 388 ALA A CA 1
ATOM 2929 C C . ALA A 1 388 ? 37.778 9.979 15.203 1.00 19.06 388 ALA A C 1
ATOM 2930 O O . ALA A 1 388 ? 37.537 9.149 14.326 1.00 16.97 388 ALA A O 1
ATOM 2932 N N . SER A 1 389 ? 37.469 11.268 15.091 1.00 18.43 389 SER A N 1
ATOM 2933 C CA . SER A 1 389 ? 36.949 11.854 13.866 1.00 18.98 389 SER A CA 1
ATOM 2934 C C . SER A 1 389 ? 37.456 13.294 13.747 1.00 19.48 389 SER A C 1
ATOM 2935 O O . SER A 1 389 ? 37.896 13.881 14.742 1.00 18.49 389 SER A O 1
ATOM 2938 N N . GLN A 1 390 ? 37.399 13.823 12.526 1.00 19.00 390 GLN A N 1
ATOM 2939 C CA . GLN A 1 390 ? 37.806 15.192 12.204 1.00 19.92 390 GLN A CA 1
ATOM 2940 C C . GLN A 1 390 ? 36.840 15.754 11.158 1.00 20.30 390 GLN A C 1
ATOM 2941 O O . GLN A 1 390 ? 36.639 15.134 10.117 1.00 19.35 390 GLN A O 1
ATOM 2947 N N . VAL A 1 391 ? 36.273 16.928 11.431 1.00 20.14 391 VAL A N 1
ATOM 2948 C CA . VAL A 1 391 ? 35.261 17.537 10.548 1.00 20.72 391 VAL A CA 1
ATOM 2949 C C . VAL A 1 391 ? 35.835 17.925 9.195 1.00 21.05 391 VAL A C 1
ATOM 2950 O O . VAL A 1 391 ? 36.968 18.397 9.101 1.00 19.49 391 VAL A O 1
ATOM 2954 N N . SER A 1 392 ? 35.057 17.681 8.142 1.00 19.96 392 SER A N 1
ATOM 2955 C CA . SER A 1 392 ? 35.398 18.129 6.814 1.00 20.97 392 SER A CA 1
ATOM 2956 C C . SER A 1 392 ? 34.795 19.533 6.572 1.00 22.44 392 SER A C 1
ATOM 2957 O O . SER A 1 392 ? 34.003 20.032 7.363 1.00 21.96 392 SER A O 1
ATOM 2960 N N . SER A 1 393 ? 35.178 20.158 5.471 1.00 25.27 393 SER A N 1
ATOM 2961 C CA . SER A 1 393 ? 34.564 21.418 5.023 1.00 27.24 393 SER A CA 1
ATOM 2962 C C . SER A 1 393 ? 34.167 21.239 3.578 1.00 24.86 393 SER A C 1
ATOM 2963 O O . SER A 1 393 ? 35.020 21.086 2.719 1.00 26.75 393 SER A O 1
ATOM 2966 N N . TYR A 1 394 ? 32.874 21.213 3.309 1.00 23.56 394 TYR A N 1
ATOM 2967 C CA . TYR A 1 394 ? 32.391 21.114 1.939 1.00 24.00 394 TYR A CA 1
ATOM 2968 C C . TYR A 1 394 ? 31.947 22.507 1.536 1.00 24.93 394 TYR A C 1
ATOM 2969 O O . TYR A 1 394 ? 31.159 23.113 2.234 1.00 26.07 394 TYR A O 1
ATOM 2978 N N . THR A 1 395 ? 32.456 23.000 0.416 1.00 25.78 395 THR A N 1
ATOM 2979 C CA . THR A 1 395 ? 32.229 24.386 0.021 1.00 26.77 395 THR A CA 1
ATOM 2980 C C . THR A 1 395 ? 31.610 24.451 -1.366 1.00 26.18 395 THR A C 1
ATOM 2981 O O . THR A 1 395 ? 31.491 23.440 -2.086 1.00 24.10 395 THR A O 1
ATOM 2985 N N . ASP A 1 396 ? 31.219 25.660 -1.759 1.00 28.45 396 ASP A N 1
ATOM 2986 C CA . ASP A 1 396 ? 30.589 25.833 -3.063 1.00 30.12 396 ASP A CA 1
ATOM 2987 C C . ASP A 1 396 ? 31.604 25.695 -4.207 1.00 33.75 396 ASP A C 1
ATOM 2988 O O . ASP A 1 396 ? 32.796 25.433 -3.952 1.00 35.26 396 ASP A O 1
ATOM 2993 N N . TYR A 1 397 ? 31.143 25.851 -5.455 1.00 33.49 397 TYR A N 1
ATOM 2994 C CA . TYR A 1 397 ? 31.986 25.649 -6.649 1.00 36.58 397 TYR A CA 1
ATOM 2995 C C . TYR A 1 397 ? 33.299 26.474 -6.680 1.00 37.90 397 TYR A C 1
ATOM 2996 O O . TYR A 1 397 ? 34.235 26.085 -7.361 1.00 41.29 397 TYR A O 1
ATOM 3005 N N . ASP A 1 398 ? 33.319 27.612 -5.985 1.00 41.18 398 ASP A N 1
ATOM 3006 C CA . ASP A 1 398 ? 34.437 28.575 -6.006 1.00 46.59 398 ASP A CA 1
ATOM 3007 C C . ASP A 1 398 ? 35.468 28.409 -4.871 1.00 47.42 398 ASP A C 1
ATOM 3008 O O . ASP A 1 398 ? 36.473 29.113 -4.858 1.00 43.21 398 ASP A O 1
ATOM 3013 N N . GLU A 1 399 ? 35.183 27.543 -3.895 1.00 43.74 399 GLU A N 1
ATOM 3014 C CA . GLU A 1 399 ? 36.068 27.316 -2.759 1.00 41.43 399 GLU A CA 1
ATOM 3015 C C . GLU A 1 399 ? 36.561 25.866 -2.767 1.00 41.22 399 GLU A C 1
ATOM 3016 O O . GLU A 1 399 ? 36.169 25.047 -3.631 1.00 40.65 399 GLU A O 1
ATOM 3022 N N . GLU A 1 400 ? 37.475 25.570 -1.839 1.00 40.08 400 GLU A N 1
ATOM 3023 C CA . GLU A 1 400 ? 38.125 24.269 -1.783 1.00 41.33 400 GLU A CA 1
ATOM 3024 C C . GLU A 1 400 ? 37.502 23.423 -0.704 1.00 34.67 400 GLU A C 1
ATOM 3025 O O . GLU A 1 400 ? 37.285 23.914 0.396 1.00 37.57 400 GLU A O 1
ATOM 3031 N N . ASP A 1 401 ? 37.214 22.158 -0.998 1.00 32.92 401 ASP A N 1
ATOM 3032 C CA . ASP A 1 401 ? 36.793 21.216 0.057 1.00 29.93 401 ASP A CA 1
ATOM 3033 C C . ASP A 1 401 ? 38.018 20.805 0.866 1.00 30.23 401 ASP A C 1
ATOM 3034 O O . ASP A 1 401 ? 39.113 20.742 0.326 1.00 32.85 401 ASP A O 1
ATOM 3039 N N . GLU A 1 402 ? 37.835 20.577 2.160 1.00 29.99 402 GLU A N 1
ATOM 3040 C CA . GLU A 1 402 ? 38.872 19.994 3.013 1.00 30.36 402 GLU A CA 1
ATOM 3041 C C . GLU A 1 402 ? 38.299 18.718 3.629 1.00 27.70 402 GLU A C 1
ATOM 3042 O O . GLU A 1 402 ? 37.222 18.746 4.212 1.00 25.38 402 GLU A O 1
ATOM 3048 N N . ILE A 1 403 ? 39.015 17.611 3.470 1.00 26.10 403 ILE A N 1
ATOM 3049 C CA . ILE A 1 403 ? 38.504 16.290 3.836 1.00 25.92 403 ILE A CA 1
ATOM 3050 C C . ILE A 1 403 ? 39.112 15.863 5.165 1.00 25.26 403 ILE A C 1
ATOM 3051 O O . ILE A 1 403 ? 40.324 15.679 5.275 1.00 25.42 403 ILE A O 1
ATOM 3056 N N . GLY A 1 404 ? 38.269 15.727 6.174 1.00 23.56 404 GLY A N 1
ATOM 3057 C CA . GLY A 1 404 ? 38.706 15.266 7.475 1.00 23.52 404 GLY A CA 1
ATOM 3058 C C . GLY A 1 404 ? 38.638 13.753 7.557 1.00 22.27 404 GLY A C 1
ATOM 3059 O O . GLY A 1 404 ? 39.155 13.049 6.683 1.00 22.24 404 GLY A O 1
ATOM 3060 N N . LEU A 1 405 ? 37.981 13.279 8.608 1.00 21.92 405 LEU A N 1
ATOM 3061 C CA . LEU A 1 405 ? 37.930 11.881 8.973 1.00 22.69 405 LEU A CA 1
ATOM 3062 C C . LEU A 1 405 ? 36.541 11.598 9.495 1.00 20.41 405 LEU A C 1
ATOM 3063 O O . LEU A 1 405 ? 36.185 11.974 10.597 1.00 19.79 405 LEU A O 1
ATOM 3068 N N . ASP A 1 406 ? 35.748 10.917 8.691 1.00 19.25 406 ASP A N 1
ATOM 3069 C CA . ASP A 1 406 ? 34.510 10.326 9.188 1.00 18.98 406 ASP A CA 1
ATOM 3070 C C . ASP A 1 406 ? 34.847 8.935 9.752 1.00 18.38 406 ASP A C 1
ATOM 3071 O O . ASP A 1 406 ? 36.036 8.606 9.927 1.00 18.64 406 ASP A O 1
ATOM 3076 N N . ILE A 1 407 ? 33.835 8.125 10.064 1.00 18.32 407 ILE A N 1
ATOM 3077 C CA . ILE A 1 407 ? 34.080 6.777 10.612 1.00 18.07 407 ILE A CA 1
ATOM 3078 C C . ILE A 1 407 ? 33.213 5.753 9.868 1.00 18.96 407 ILE A C 1
ATOM 3079 O O . ILE A 1 407 ? 32.060 6.022 9.547 1.00 18.77 407 ILE A O 1
ATOM 3084 N N . SER A 1 408 ? 33.793 4.593 9.577 1.00 19.64 408 SER A N 1
ATOM 3085 C CA . SER A 1 408 ? 32.996 3.441 9.186 1.00 20.85 408 SER A CA 1
ATOM 3086 C C . SER A 1 408 ? 33.623 2.191 9.781 1.00 20.88 408 SER A C 1
ATOM 3087 O O . SER A 1 408 ? 34.837 2.127 9.975 1.00 22.66 408 SER A O 1
ATOM 3090 N N . CYS A 1 409 ? 32.789 1.211 10.085 1.00 20.98 409 CYS A N 1
ATOM 3091 C CA . CYS A 1 409 ? 33.287 0.018 10.776 1.00 20.89 409 CYS A CA 1
ATOM 3092 C C . CYS A 1 409 ? 32.514 -1.174 10.299 1.00 20.04 409 CYS A C 1
ATOM 3093 O O . CYS A 1 409 ? 31.291 -1.166 10.346 1.00 20.31 409 CYS A O 1
ATOM 3096 N N . ASN A 1 410 ? 33.219 -2.167 9.754 1.00 19.49 410 ASN A N 1
ATOM 3097 C CA . ASN A 1 410 ? 32.587 -3.428 9.441 1.00 18.37 410 ASN A CA 1
ATOM 3098 C C . ASN A 1 410 ? 32.803 -4.401 10.608 1.00 17.13 410 ASN A C 1
ATOM 3099 O O . ASN A 1 410 ? 33.816 -4.341 11.317 1.00 17.28 410 ASN A O 1
ATOM 3104 N N . LEU A 1 411 ? 31.824 -5.271 10.789 1.00 15.76 411 LEU A N 1
ATOM 3105 C CA . LEU A 1 411 ? 31.587 -5.968 12.059 1.00 15.82 411 LEU A CA 1
ATOM 3106 C C . LEU A 1 411 ? 31.414 -7.462 11.858 1.00 15.39 411 LEU A C 1
ATOM 3107 O O . LEU A 1 411 ? 31.068 -7.933 10.759 1.00 14.11 411 LEU A O 1
ATOM 3112 N N . GLY A 1 412 ? 31.625 -8.181 12.944 1.00 14.67 412 GLY A N 1
ATOM 3113 C CA . GLY A 1 412 ? 31.247 -9.578 13.068 1.00 15.03 412 GLY A CA 1
ATOM 3114 C C . GLY A 1 412 ? 31.374 -9.994 14.528 1.00 15.70 412 GLY A C 1
ATOM 3115 O O . GLY A 1 412 ? 31.972 -9.269 15.331 1.00 15.64 412 GLY A O 1
ATOM 3116 N N . SER A 1 413 ? 30.778 -11.127 14.868 1.00 16.64 413 SER A N 1
ATOM 3117 C CA . SER A 1 413 ? 30.751 -11.594 16.259 1.00 18.11 413 SER A CA 1
ATOM 3118 C C . SER A 1 413 ? 31.198 -13.025 16.475 1.00 17.91 413 SER A C 1
ATOM 3119 O O . SER A 1 413 ? 30.776 -13.917 15.745 1.00 18.51 413 SER A O 1
ATOM 3122 N N . LEU A 1 414 ? 31.958 -13.241 17.553 1.00 18.65 414 LEU A N 1
ATOM 3123 C CA . LEU A 1 414 ? 32.310 -14.580 18.032 1.00 19.12 414 LEU A CA 1
ATOM 3124 C C . LEU A 1 414 ? 31.059 -15.160 18.671 1.00 17.27 414 LEU A C 1
ATOM 3125 O O . LEU A 1 414 ? 30.270 -14.418 19.267 1.00 16.71 414 LEU A O 1
ATOM 3130 N N . ASN A 1 415 ? 30.888 -16.469 18.540 1.00 15.81 415 ASN A N 1
ATOM 3131 C CA . ASN A 1 415 ? 29.847 -17.199 19.271 1.00 15.48 415 ASN A CA 1
ATOM 3132 C C . ASN A 1 415 ? 30.537 -17.813 20.476 1.00 15.45 415 ASN A C 1
ATOM 3133 O O . ASN A 1 415 ? 31.271 -18.788 20.332 1.00 15.64 415 ASN A O 1
ATOM 3138 N N . ILE A 1 416 ? 30.337 -17.222 21.649 1.00 16.51 416 ILE A N 1
ATOM 3139 C CA . ILE A 1 416 ? 31.094 -17.630 22.862 1.00 17.89 416 ILE A CA 1
ATOM 3140 C C . ILE A 1 416 ? 30.966 -19.124 23.153 1.00 18.66 416 ILE A C 1
ATOM 3141 O O . ILE A 1 416 ? 31.950 -19.783 23.507 1.00 19.94 416 ILE A O 1
ATOM 3146 N N . LEU A 1 417 ? 29.767 -19.665 22.979 1.00 19.23 417 LEU A N 1
ATOM 3147 C CA . LEU A 1 417 ? 29.527 -21.069 23.283 1.00 19.43 417 LEU A CA 1
ATOM 3148 C C . LEU A 1 417 ? 30.362 -21.994 22.399 1.00 19.85 417 LEU A C 1
ATOM 3149 O O . LEU A 1 417 ? 31.078 -22.856 22.912 1.00 18.73 417 LEU A O 1
ATOM 3154 N N . ASN A 1 418 ? 30.293 -21.815 21.079 1.00 19.12 418 ASN A N 1
ATOM 3155 C CA . ASN A 1 418 ? 31.044 -22.679 20.175 1.00 20.82 418 ASN A CA 1
ATOM 3156 C C . ASN A 1 418 ? 32.546 -22.443 20.242 1.00 20.76 418 ASN A C 1
ATOM 3157 O O . ASN A 1 418 ? 33.335 -23.388 20.104 1.00 21.10 418 ASN A O 1
ATOM 3162 N N . VAL A 1 419 ? 32.953 -21.207 20.509 1.00 20.19 419 VAL A N 1
ATOM 3163 C CA . VAL A 1 419 ? 34.380 -20.934 20.721 1.00 20.28 419 VAL A CA 1
ATOM 3164 C C . VAL A 1 419 ? 34.916 -21.670 21.961 1.00 19.71 419 VAL A C 1
ATOM 3165 O O . VAL A 1 419 ? 35.992 -22.262 21.919 1.00 19.82 419 VAL A O 1
ATOM 3169 N N . MET A 1 420 ? 34.174 -21.636 23.057 1.00 21.50 420 MET A N 1
ATOM 3170 C CA . MET A 1 420 ? 34.606 -22.347 24.271 1.00 21.78 420 MET A CA 1
ATOM 3171 C C . MET A 1 420 ? 34.640 -23.851 24.024 1.00 24.24 420 MET A C 1
ATOM 3172 O O . MET A 1 420 ? 35.645 -24.506 24.335 1.00 23.06 420 MET A O 1
ATOM 3177 N N . GLU A 1 421 ? 33.596 -24.386 23.393 1.00 25.10 421 GLU A N 1
ATOM 3178 C CA . GLU A 1 421 ? 33.513 -25.832 23.187 1.00 26.98 421 GLU A CA 1
ATOM 3179 C C . GLU A 1 421 ? 34.593 -26.353 22.237 1.00 25.68 421 GLU A C 1
ATOM 3180 O O . GLU A 1 421 ? 35.153 -27.406 22.483 1.00 23.13 421 GLU A O 1
ATOM 3186 N N . HIS A 1 422 ? 34.937 -25.580 21.212 1.00 23.46 422 HIS A N 1
ATOM 3187 C CA . HIS A 1 422 ? 36.040 -25.924 20.325 1.00 23.11 422 HIS A CA 1
ATOM 3188 C C . HIS A 1 422 ? 37.421 -25.499 20.842 1.00 23.11 422 HIS A C 1
ATOM 3189 O O . HIS A 1 422 ? 38.421 -25.820 20.211 1.00 21.38 422 HIS A O 1
ATOM 3196 N N . LYS A 1 423 ? 37.483 -24.797 21.974 1.00 22.82 423 LYS A N 1
ATOM 3197 C CA . LYS A 1 423 ? 38.750 -24.338 22.553 1.00 24.45 423 LYS A CA 1
ATOM 3198 C C . LYS A 1 423 ? 39.541 -23.515 21.532 1.00 22.90 423 LYS A C 1
ATOM 3199 O O . LYS A 1 423 ? 40.721 -23.736 21.329 1.00 21.43 423 LYS A O 1
ATOM 3205 N N . SER A 1 424 ? 38.857 -22.577 20.883 1.00 21.52 424 SER A N 1
ATOM 3206 C CA . SER A 1 424 ? 39.387 -21.930 19.699 1.00 21.12 424 SER A CA 1
ATOM 3207 C C . SER A 1 424 ? 39.381 -20.410 19.803 1.00 21.21 424 SER A C 1
ATOM 3208 O O . SER A 1 424 ? 39.247 -19.724 18.791 1.00 21.25 424 SER A O 1
ATOM 3211 N N . ILE A 1 425 ? 39.567 -19.871 21.004 1.00 19.89 425 ILE A N 1
ATOM 3212 C CA . ILE A 1 425 ? 39.599 -18.414 21.145 1.00 20.67 425 ILE A CA 1
ATOM 3213 C C . ILE A 1 425 ? 40.653 -17.789 20.209 1.00 20.04 425 ILE A C 1
ATOM 3214 O O . ILE A 1 425 ? 40.316 -16.898 19.408 1.00 19.77 425 ILE A O 1
ATOM 3219 N N . GLU A 1 426 ? 41.892 -18.269 20.283 1.00 19.18 426 GLU A N 1
ATOM 3220 C CA . GLU A 1 426 ? 42.988 -17.711 19.479 1.00 21.30 426 GLU A CA 1
ATOM 3221 C C . GLU A 1 426 ? 42.719 -17.783 17.978 1.00 20.89 426 GLU A C 1
ATOM 3222 O O . GLU A 1 426 ? 42.843 -16.785 17.287 1.00 21.02 426 GLU A O 1
ATOM 3228 N N . LYS A 1 427 ? 42.428 -18.987 17.488 1.00 20.87 427 LYS A N 1
ATOM 3229 C CA . LYS A 1 427 ? 42.175 -19.228 16.059 1.00 21.34 427 LYS A CA 1
ATOM 3230 C C . LYS A 1 427 ? 40.986 -18.402 15.552 1.00 18.79 427 LYS A C 1
ATOM 3231 O O . LYS A 1 427 ? 41.074 -17.758 14.499 1.00 18.54 427 LYS A O 1
ATOM 3237 N N . THR A 1 428 ? 39.881 -18.424 16.283 1.00 17.05 428 THR A N 1
ATOM 3238 C CA . THR A 1 428 ? 38.691 -17.672 15.885 1.00 17.09 428 THR A CA 1
ATOM 3239 C C . THR A 1 428 ? 38.913 -16.152 15.840 1.00 16.50 428 THR A C 1
ATOM 3240 O O . THR A 1 428 ? 38.516 -15.480 14.859 1.00 15.10 428 THR A O 1
ATOM 3244 N N . VAL A 1 429 ? 39.517 -15.608 16.895 1.00 16.15 429 VAL A N 1
ATOM 3245 C CA . VAL A 1 429 ? 39.813 -14.171 16.938 1.00 16.79 429 VAL A CA 1
ATOM 3246 C C . VAL A 1 429 ? 40.711 -13.762 15.760 1.00 17.09 429 VAL A C 1
ATOM 3247 O O . VAL A 1 429 ? 40.447 -12.773 15.082 1.00 15.92 429 VAL A O 1
ATOM 3251 N N . LYS A 1 430 ? 41.750 -14.542 15.502 1.00 18.16 430 LYS A N 1
ATOM 3252 C CA . LYS A 1 430 ? 42.730 -14.167 14.490 1.00 19.35 430 LYS A CA 1
ATOM 3253 C C . LYS A 1 430 ? 42.157 -14.308 13.082 1.00 19.46 430 LYS A C 1
ATOM 3254 O O . LYS A 1 430 ? 42.317 -13.415 12.252 1.00 19.40 430 LYS A O 1
ATOM 3260 N N . LEU A 1 431 ? 41.464 -15.410 12.831 1.00 18.47 431 LEU A N 1
ATOM 3261 C CA . LEU A 1 431 ? 40.807 -15.605 11.541 1.00 18.89 431 LEU A CA 1
ATOM 3262 C C . LEU A 1 431 ? 39.625 -14.616 11.300 1.00 18.02 431 LEU A C 1
ATOM 3263 O O . LEU A 1 431 ? 39.455 -14.082 10.192 1.00 16.86 431 LEU A O 1
ATOM 3268 N N . ALA A 1 432 ? 38.837 -14.331 12.330 1.00 16.09 432 ALA A N 1
ATOM 3269 C CA . ALA A 1 432 ? 37.809 -13.286 12.219 1.00 16.07 432 ALA A CA 1
ATOM 3270 C C . ALA A 1 432 ? 38.418 -11.948 11.871 1.00 16.26 432 ALA A C 1
ATOM 3271 O O . ALA A 1 432 ? 37.886 -11.200 11.032 1.00 15.68 432 ALA A O 1
ATOM 3273 N N . THR A 1 433 ? 39.508 -11.626 12.558 1.00 16.65 433 THR A N 1
ATOM 3274 C CA . THR A 1 433 ? 40.247 -10.392 12.307 1.00 16.86 433 THR A CA 1
ATOM 3275 C C . THR A 1 433 ? 40.686 -10.281 10.834 1.00 16.82 433 THR A C 1
ATOM 3276 O O . THR A 1 433 ? 40.555 -9.192 10.244 1.00 16.28 433 THR A O 1
ATOM 3280 N N . ASP A 1 434 ? 41.179 -11.389 10.255 1.00 16.09 434 ASP A N 1
ATOM 3281 C CA . ASP A 1 434 ? 41.560 -11.409 8.847 1.00 17.30 434 ASP A CA 1
ATOM 3282 C C . ASP A 1 434 ? 40.360 -11.116 7.944 1.00 17.16 434 ASP A C 1
ATOM 3283 O O . ASP A 1 434 ? 40.475 -10.339 6.997 1.00 18.15 434 ASP A O 1
ATOM 3288 N N . SER A 1 435 ? 39.209 -11.711 8.258 1.00 15.85 435 SER A N 1
ATOM 3289 C CA . SER A 1 435 ? 38.009 -11.517 7.449 1.00 16.55 435 SER A CA 1
ATOM 3290 C C . SER A 1 435 ? 37.562 -10.051 7.478 1.00 16.31 435 SER A C 1
ATOM 3291 O O . SER A 1 435 ? 37.199 -9.468 6.436 1.00 16.25 435 SER A O 1
ATOM 3294 N N . LEU A 1 436 ? 37.593 -9.468 8.668 1.00 15.09 436 LEU A N 1
ATOM 3295 C CA . LEU A 1 436 ? 37.229 -8.059 8.833 1.00 16.14 436 LEU A CA 1
ATOM 3296 C C . LEU A 1 436 ? 38.214 -7.127 8.083 1.00 16.00 436 LEU A C 1
ATOM 3297 O O . LEU A 1 436 ? 37.803 -6.131 7.500 1.00 15.03 436 LEU A O 1
ATOM 3302 N N . THR A 1 437 ? 39.492 -7.492 8.109 1.00 15.84 437 THR A N 1
ATOM 3303 C CA . THR A 1 437 ? 40.546 -6.765 7.406 1.00 15.65 437 THR A CA 1
ATOM 3304 C C . THR A 1 437 ? 40.314 -6.846 5.903 1.00 15.81 437 THR A C 1
ATOM 3305 O O . THR A 1 437 ? 40.442 -5.828 5.212 1.00 15.13 437 THR A O 1
ATOM 3309 N N . HIS A 1 438 ? 39.926 -8.024 5.405 1.00 15.93 438 HIS A N 1
ATOM 3310 C CA . HIS A 1 438 ? 39.634 -8.179 3.984 1.00 16.54 438 HIS A CA 1
ATOM 3311 C C . HIS A 1 438 ? 38.472 -7.268 3.515 1.00 17.51 438 HIS A C 1
ATOM 3312 O O . HIS A 1 438 ? 38.555 -6.622 2.441 1.00 16.57 438 HIS A O 1
ATOM 3319 N N . VAL A 1 439 ? 37.426 -7.176 4.338 1.00 17.42 439 VAL A N 1
ATOM 3320 C CA . VAL A 1 439 ? 36.289 -6.330 4.017 1.00 17.83 439 VAL A CA 1
ATOM 3321 C C . VAL A 1 439 ? 36.747 -4.862 3.982 1.00 18.64 439 VAL A C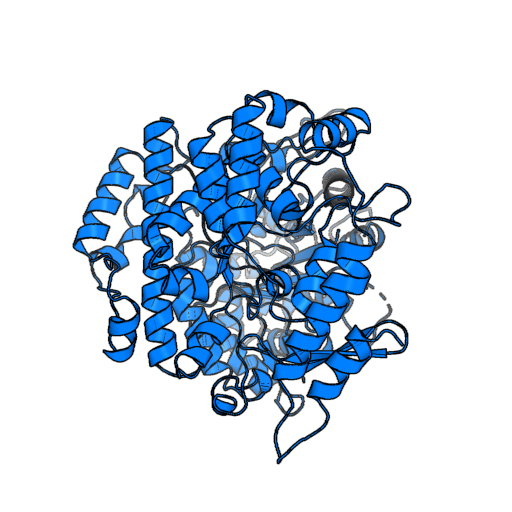 1
ATOM 3322 O O . VAL A 1 439 ? 36.358 -4.110 3.060 1.00 17.71 439 VAL A O 1
ATOM 3326 N N . SER A 1 440 ? 37.561 -4.439 4.958 1.00 18.60 440 SER A N 1
ATOM 3327 C CA . SER A 1 440 ? 38.102 -3.068 4.915 1.00 20.39 440 SER A CA 1
ATOM 3328 C C . SER A 1 440 ? 38.907 -2.815 3.645 1.00 19.62 440 SER A C 1
ATOM 3329 O O . SER A 1 440 ? 38.702 -1.799 2.970 1.00 20.35 440 SER A O 1
ATOM 3332 N N . GLU A 1 441 ? 39.785 -3.741 3.306 1.00 20.45 441 GLU A N 1
ATOM 3333 C CA . GLU A 1 441 ? 40.665 -3.581 2.138 1.00 23.23 441 GLU A CA 1
ATOM 3334 C C . GLU A 1 441 ? 39.879 -3.481 0.828 1.00 22.98 441 GLU A C 1
ATOM 3335 O O . GLU A 1 441 ? 40.305 -2.795 -0.089 1.00 23.73 441 GLU A O 1
ATOM 3341 N N . THR A 1 442 ? 38.750 -4.177 0.738 1.00 21.93 442 THR A N 1
ATOM 3342 C CA . THR A 1 442 ? 37.965 -4.194 -0.493 1.00 22.64 442 THR A CA 1
ATOM 3343 C C . THR A 1 442 ? 36.816 -3.165 -0.524 1.00 22.47 442 THR A C 1
ATOM 3344 O O . THR A 1 442 ? 36.104 -3.054 -1.521 1.00 22.53 442 THR A O 1
ATOM 3348 N N . THR A 1 443 ? 36.661 -2.388 0.539 1.00 21.71 443 THR A N 1
ATOM 3349 C CA . THR A 1 443 ? 35.651 -1.335 0.587 1.00 23.12 443 THR A CA 1
ATOM 3350 C C . THR A 1 443 ? 36.015 -0.208 -0.397 1.00 23.52 443 THR A C 1
ATOM 3351 O O . THR A 1 443 ? 37.140 0.252 -0.415 1.00 23.64 443 THR A O 1
ATOM 3355 N N . ASP A 1 444 ? 35.052 0.216 -1.209 1.00 23.48 444 ASP A N 1
ATOM 3356 C CA . ASP A 1 444 ? 35.274 1.240 -2.238 1.00 25.22 444 ASP A CA 1
ATOM 3357 C C . ASP A 1 444 ? 34.109 2.224 -2.189 1.00 25.38 444 ASP A C 1
ATOM 3358 O O . ASP A 1 444 ? 33.111 2.069 -2.896 1.00 27.51 444 ASP A O 1
ATOM 3363 N N . ILE A 1 445 ? 34.229 3.215 -1.319 1.00 23.95 445 ILE A N 1
ATOM 3364 C CA . ILE A 1 445 ? 33.160 4.164 -1.047 1.00 26.18 445 ILE A CA 1
ATOM 3365 C C . ILE A 1 445 ? 33.405 5.373 -1.931 1.00 28.15 445 ILE A C 1
ATOM 3366 O O . ILE A 1 445 ? 34.448 6.020 -1.802 1.00 24.02 445 ILE A O 1
ATOM 3371 N N . ARG A 1 446 ? 32.438 5.676 -2.787 1.00 31.21 446 ARG A N 1
ATOM 3372 C CA . ARG A 1 446 ? 32.443 6.881 -3.608 1.00 36.12 446 ARG A CA 1
ATOM 3373 C C . ARG A 1 446 ? 31.462 7.878 -2.996 1.00 35.25 446 ARG A C 1
ATOM 3374 O O . ARG A 1 446 ? 30.524 7.506 -2.294 1.00 39.55 446 ARG A O 1
ATOM 3382 N N . ASN A 1 447 ? 31.682 9.150 -3.277 1.00 38.96 447 ASN A N 1
ATOM 3383 C CA . ASN A 1 447 ? 30.788 10.220 -2.827 1.00 37.81 447 ASN A CA 1
ATOM 3384 C C . ASN A 1 447 ? 30.613 10.331 -1.304 1.00 36.12 447 ASN A C 1
ATOM 3385 O O . ASN A 1 447 ? 29.583 10.800 -0.830 1.00 34.97 447 ASN A O 1
ATOM 3390 N N . ALA A 1 448 ? 31.619 9.899 -0.547 1.00 31.85 448 ALA A N 1
ATOM 3391 C CA . ALA A 1 448 ? 31.669 10.162 0.887 1.00 27.98 448 ALA A CA 1
ATOM 3392 C C . ALA A 1 448 ? 33.148 10.232 1.221 1.00 27.35 448 ALA A C 1
ATOM 3393 O O . ALA A 1 448 ? 33.715 9.289 1.773 1.00 23.83 448 ALA A O 1
ATOM 3395 N N . PRO A 1 449 ? 33.797 11.344 0.831 1.00 26.43 449 PRO A N 1
ATOM 3396 C CA . PRO A 1 449 ? 35.267 11.346 0.781 1.00 24.85 449 PRO A CA 1
ATOM 3397 C C . PRO A 1 449 ? 36.005 11.165 2.111 1.00 22.48 449 PRO A C 1
ATOM 3398 O O . PRO A 1 449 ? 37.093 10.573 2.130 1.00 20.87 449 PRO A O 1
ATOM 3402 N N . ALA A 1 450 ? 35.436 11.682 3.196 1.00 20.23 450 ALA A N 1
ATOM 3403 C CA . ALA A 1 450 ? 36.037 11.540 4.517 1.00 19.43 450 ALA A CA 1
ATOM 3404 C C . ALA A 1 450 ? 35.820 10.134 5.073 1.00 18.17 450 ALA A C 1
ATOM 3405 O O . ALA A 1 450 ? 36.586 9.697 5.939 1.00 17.56 450 ALA A O 1
ATOM 3407 N N . VAL A 1 451 ? 34.784 9.446 4.581 1.00 17.67 451 VAL A N 1
ATOM 3408 C CA . VAL A 1 451 ? 34.539 8.028 4.868 1.00 18.21 451 VAL A CA 1
ATOM 3409 C C . VAL A 1 451 ? 35.585 7.201 4.148 1.00 18.07 451 VAL A C 1
ATOM 3410 O O . VAL A 1 451 ? 36.248 6.367 4.752 1.00 16.28 451 VAL A O 1
ATOM 3414 N N . ARG A 1 452 ? 35.774 7.449 2.852 1.00 18.73 452 ARG A N 1
ATOM 3415 C CA . ARG A 1 452 ? 36.811 6.740 2.082 1.00 19.08 452 ARG A CA 1
ATOM 3416 C C . ARG A 1 452 ? 38.210 6.962 2.702 1.00 19.88 452 ARG A C 1
ATOM 3417 O O . ARG A 1 452 ? 38.977 6.016 2.914 1.00 20.15 452 ARG A O 1
ATOM 3425 N N . ARG A 1 453 ? 38.527 8.210 3.025 1.00 21.16 453 ARG A N 1
ATOM 3426 C CA . ARG A 1 453 ? 39.811 8.564 3.632 1.00 21.33 453 ARG A CA 1
ATOM 3427 C C . ARG A 1 453 ? 40.038 7.817 4.942 1.00 21.12 453 ARG A C 1
ATOM 3428 O O . ARG A 1 453 ? 41.084 7.194 5.141 1.00 22.92 453 ARG A O 1
ATOM 3436 N N . ALA A 1 454 ? 39.027 7.836 5.807 1.00 20.13 454 ALA A N 1
ATOM 3437 C CA . ALA A 1 454 ? 39.089 7.165 7.085 1.00 20.43 454 ALA A CA 1
ATOM 3438 C C . ALA A 1 454 ? 39.264 5.659 6.975 1.00 20.23 454 ALA A C 1
ATOM 3439 O O . ALA A 1 454 ? 40.045 5.082 7.710 1.00 18.15 454 ALA A O 1
ATOM 3441 N N . ASN A 1 455 ? 38.567 5.016 6.045 1.00 20.34 455 ASN A N 1
ATOM 3442 C CA . ASN A 1 455 ? 38.702 3.576 5.887 1.00 21.37 455 ASN A CA 1
ATOM 3443 C C . ASN A 1 455 ? 40.149 3.175 5.569 1.00 22.13 455 ASN A C 1
ATOM 3444 O O . ASN A 1 455 ? 40.694 2.232 6.167 1.00 20.54 455 ASN A O 1
ATOM 3449 N N . LYS A 1 456 ? 40.750 3.900 4.624 1.00 21.26 456 LYS A N 1
ATOM 3450 C CA . LYS A 1 456 ? 42.124 3.648 4.209 1.00 22.28 456 LYS A CA 1
ATOM 3451 C C . LYS A 1 456 ? 43.136 4.027 5.304 1.00 20.43 456 LYS A C 1
ATOM 3452 O O . LYS A 1 456 ? 44.097 3.299 5.531 1.00 20.27 456 LYS A O 1
ATOM 3458 N N . ALA A 1 457 ? 42.947 5.185 5.929 1.00 20.31 457 ALA A N 1
ATOM 3459 C CA . ALA A 1 457 ? 43.902 5.691 6.926 1.00 20.45 457 ALA A CA 1
ATOM 3460 C C . ALA A 1 457 ? 43.797 4.917 8.244 1.00 20.33 457 ALA A C 1
ATOM 3461 O O . ALA A 1 457 ? 44.822 4.541 8.832 1.00 19.39 457 ALA A O 1
ATOM 3463 N N . MET A 1 458 ? 42.565 4.689 8.697 1.00 18.31 458 MET A N 1
ATOM 3464 C CA . MET A 1 458 ? 42.330 4.168 10.041 1.00 19.96 458 MET A CA 1
ATOM 3465 C C . MET A 1 458 ? 42.264 2.659 10.118 1.00 19.01 458 MET A C 1
ATOM 3466 O O . MET A 1 458 ? 42.696 2.075 11.122 1.00 19.11 458 MET A O 1
ATOM 3471 N N . LYS A 1 459 ? 41.688 2.040 9.088 1.00 17.90 459 LYS A N 1
ATOM 3472 C CA . LYS A 1 459 ? 41.638 0.601 8.947 1.00 17.52 459 LYS A CA 1
ATOM 3473 C C . LYS A 1 459 ? 40.942 -0.061 10.146 1.00 16.89 459 LYS A C 1
ATOM 3474 O O . LYS A 1 459 ? 41.328 -1.156 10.562 1.00 15.22 459 LYS A O 1
ATOM 3480 N N . SER A 1 460 ? 39.926 0.601 10.682 1.00 16.15 460 SER A N 1
ATOM 3481 C CA . SER A 1 460 ? 39.276 0.130 11.907 1.00 17.11 460 SER A CA 1
ATOM 3482 C C . SER A 1 460 ? 38.314 -1.017 11.577 1.00 16.49 460 SER A C 1
ATOM 3483 O O . SER A 1 460 ? 37.781 -1.101 10.463 1.00 16.00 460 SER A O 1
ATOM 3486 N N . ILE A 1 461 ? 38.150 -1.917 12.539 1.00 16.13 461 ILE A N 1
ATOM 3487 C CA . ILE A 1 461 ? 37.243 -3.073 12.449 1.00 15.53 461 ILE A CA 1
ATOM 3488 C C . ILE A 1 461 ? 36.528 -3.249 13.779 1.00 15.42 461 ILE A C 1
ATOM 3489 O O . ILE A 1 461 ? 36.883 -2.615 14.768 1.00 14.99 461 ILE A O 1
ATOM 3494 N N . GLY A 1 462 ? 35.516 -4.101 13.792 1.00 15.50 462 GLY A N 1
ATOM 3495 C CA . GLY A 1 462 ? 34.681 -4.276 14.958 1.00 15.56 462 GLY A CA 1
ATOM 3496 C C . GLY A 1 462 ? 34.270 -5.702 15.224 1.00 15.66 462 GLY A C 1
ATOM 3497 O O . GLY A 1 462 ? 33.163 -6.115 14.834 1.00 15.60 462 GLY A O 1
ATOM 3498 N N . LEU A 1 463 ? 35.146 -6.427 15.929 1.00 15.71 463 LEU A N 1
ATOM 3499 C CA . LEU A 1 463 ? 34.892 -7.795 16.327 1.00 15.22 463 LEU A CA 1
ATOM 3500 C C . LEU A 1 463 ? 34.179 -7.775 17.654 1.00 15.77 463 LEU A C 1
ATOM 3501 O O . LEU A 1 463 ? 34.684 -7.195 18.612 1.00 15.35 463 LEU A O 1
ATOM 3506 N N . GLY A 1 464 ? 33.013 -8.415 17.710 1.00 15.42 464 GLY A N 1
ATOM 3507 C CA . GLY A 1 464 ? 32.224 -8.465 18.926 1.00 15.69 464 GLY A CA 1
ATOM 3508 C C . GLY A 1 464 ? 32.007 -9.900 19.351 1.00 15.25 464 GLY A C 1
ATOM 3509 O O . GLY A 1 464 ? 32.797 -10.790 19.023 1.00 15.48 464 GLY A O 1
ATOM 3510 N N . ALA A 1 465 ? 30.906 -10.119 20.049 1.00 15.92 465 ALA A N 1
ATOM 3511 C CA . ALA A 1 465 ? 30.640 -11.415 20.658 1.00 16.69 465 ALA A CA 1
ATOM 3512 C C . ALA A 1 465 ? 29.184 -11.537 21.006 1.00 16.64 465 ALA A C 1
ATOM 3513 O O . ALA A 1 465 ? 28.508 -10.531 21.327 1.00 16.90 465 ALA A O 1
ATOM 3515 N N . MET A 1 466 ? 28.713 -12.779 20.943 1.00 16.51 466 MET A N 1
ATOM 3516 C CA . MET A 1 466 ? 27.357 -13.118 21.310 1.00 17.26 466 MET A CA 1
ATOM 3517 C C . MET A 1 466 ? 27.313 -14.429 22.109 1.00 15.73 466 MET A C 1
ATOM 3518 O O . MET A 1 466 ? 28.274 -15.183 22.141 1.00 15.96 466 MET A O 1
ATOM 3523 N N . ASN A 1 467 ? 26.164 -14.693 22.707 1.00 15.98 467 ASN A N 1
ATOM 3524 C CA . ASN A 1 467 ? 25.857 -15.944 23.427 1.00 16.15 467 ASN A CA 1
ATOM 3525 C C . ASN A 1 467 ? 26.477 -16.023 24.831 1.00 16.67 467 ASN A C 1
ATOM 3526 O O . ASN A 1 467 ? 26.668 -17.112 25.366 1.00 17.12 467 ASN A O 1
ATOM 3531 N N . LEU A 1 468 ? 26.780 -14.877 25.428 1.00 17.89 468 LEU A N 1
ATOM 3532 C CA . LEU A 1 468 ? 27.310 -14.859 26.793 1.00 18.45 468 LEU A CA 1
ATOM 3533 C C . LEU A 1 468 ? 26.303 -15.519 27.748 1.00 19.61 468 LEU A C 1
ATOM 3534 O O . LEU A 1 468 ? 26.634 -16.480 28.417 1.00 20.32 468 LEU A O 1
ATOM 3539 N N . HIS A 1 469 ? 25.074 -15.019 27.781 1.00 21.00 469 HIS A N 1
ATOM 3540 C CA . HIS A 1 469 ? 24.107 -15.539 28.741 1.00 21.10 469 HIS A CA 1
ATOM 3541 C C . HIS A 1 469 ? 23.798 -17.005 28.510 1.00 20.63 469 HIS A C 1
ATOM 3542 O O . HIS A 1 469 ? 23.793 -17.785 29.458 1.00 19.95 469 HIS A O 1
ATOM 3549 N N . GLY A 1 470 ? 23.583 -17.394 27.253 1.00 20.11 470 GLY A N 1
ATOM 3550 C CA . GLY A 1 470 ? 23.322 -18.779 26.927 1.00 19.32 470 GLY A CA 1
ATOM 3551 C C . GLY A 1 470 ? 24.443 -19.730 27.336 1.00 20.29 470 GLY A C 1
ATOM 3552 O O . GLY A 1 470 ? 24.181 -20.836 27.861 1.00 19.50 470 GLY A O 1
ATOM 3553 N N . TYR A 1 471 ? 25.691 -19.315 27.124 1.00 19.85 471 TYR A N 1
ATOM 3554 C CA . TYR A 1 471 ? 26.840 -20.141 27.508 1.00 21.15 471 TYR A CA 1
ATOM 3555 C C . TYR A 1 471 ? 26.889 -20.300 29.021 1.00 21.50 471 TYR A C 1
ATOM 3556 O O . TYR A 1 471 ? 27.041 -21.413 29.531 1.00 22.97 471 TYR A O 1
ATOM 3565 N N . LEU A 1 472 ? 26.728 -19.187 29.716 1.00 21.38 472 LEU A N 1
ATOM 3566 C CA . LEU A 1 472 ? 26.755 -19.177 31.176 1.00 22.54 472 LEU A CA 1
ATOM 3567 C C . LEU A 1 472 ? 25.650 -20.064 31.726 1.00 22.99 472 LEU A C 1
ATOM 3568 O O . LEU A 1 472 ? 25.928 -20.953 32.528 1.00 23.30 472 LEU A O 1
ATOM 3573 N N . ALA A 1 473 ? 24.424 -19.825 31.272 1.00 22.08 473 ALA A N 1
ATOM 3574 C CA . ALA A 1 473 ? 23.270 -20.612 31.678 1.00 23.90 473 ALA A CA 1
ATOM 3575 C C . ALA A 1 473 ? 23.423 -22.122 31.467 1.00 25.14 473 ALA A C 1
ATOM 3576 O O . ALA A 1 473 ? 23.108 -22.920 32.360 1.00 25.57 473 ALA A O 1
ATOM 3578 N N . GLN A 1 474 ? 23.947 -22.525 30.315 1.00 26.52 474 GLN A N 1
ATOM 3579 C CA . GLN A 1 474 ? 24.129 -23.952 30.035 1.00 26.84 474 GLN A CA 1
ATOM 3580 C C . GLN A 1 474 ? 25.272 -24.616 30.826 1.00 26.47 474 GLN A C 1
ATOM 3581 O O . GLN A 1 474 ? 25.432 -25.834 30.775 1.00 25.43 474 GLN A O 1
ATOM 3587 N N . ASN A 1 475 ? 26.050 -23.816 31.542 1.00 25.45 475 ASN A N 1
ATOM 3588 C CA . ASN A 1 475 ? 27.088 -24.298 32.429 1.00 26.70 475 ASN A CA 1
ATOM 3589 C C . ASN A 1 475 ? 26.761 -24.006 33.893 1.00 26.70 475 ASN A C 1
ATOM 3590 O O . ASN A 1 475 ? 27.636 -24.067 34.745 1.00 27.13 475 ASN A O 1
ATOM 3595 N N . GLY A 1 476 ? 25.508 -23.678 34.183 1.00 27.34 476 GLY A N 1
ATOM 3596 C CA . GLY A 1 476 ? 25.064 -23.463 35.556 1.00 27.67 476 GLY A CA 1
ATOM 3597 C C . GLY A 1 476 ? 25.658 -22.260 36.262 1.00 27.46 476 GLY A C 1
ATOM 3598 O O . GLY A 1 476 ? 25.914 -22.313 37.462 1.00 27.66 476 GLY A O 1
ATOM 3599 N N . ILE A 1 477 ? 25.854 -21.159 35.539 1.00 26.38 477 ILE A N 1
ATOM 3600 C CA . ILE A 1 477 ? 26.431 -19.946 36.115 1.00 23.81 477 ILE A CA 1
ATOM 3601 C C . ILE A 1 477 ? 25.424 -18.830 35.903 1.00 23.03 477 ILE A C 1
ATOM 3602 O O . ILE A 1 477 ? 25.089 -18.496 34.747 1.00 22.66 477 ILE A O 1
ATOM 3607 N N . ALA A 1 478 ? 24.947 -18.239 36.993 1.00 21.91 478 ALA A N 1
ATOM 3608 C CA . ALA A 1 478 ? 23.994 -17.130 36.906 1.00 22.56 478 ALA A CA 1
ATOM 3609 C C . ALA A 1 478 ? 24.688 -15.874 36.354 1.00 22.59 478 ALA A C 1
ATOM 3610 O O . ALA A 1 478 ? 25.842 -15.583 36.711 1.00 23.19 478 ALA A O 1
ATOM 3612 N N . TYR A 1 479 ? 23.975 -15.146 35.497 1.00 21.90 479 TYR A N 1
ATOM 3613 C CA . TYR A 1 479 ? 24.491 -13.921 34.861 1.00 22.17 479 TYR A CA 1
ATOM 3614 C C . TYR A 1 479 ? 24.993 -12.888 35.886 1.00 23.40 479 TYR A C 1
ATOM 3615 O O . TYR A 1 479 ? 25.973 -12.194 35.653 1.00 21.75 479 TYR A O 1
ATOM 3624 N N . GLU A 1 480 ? 24.294 -12.790 37.007 1.00 23.89 480 GLU A N 1
ATOM 3625 C CA . GLU A 1 480 ? 24.614 -11.821 38.027 1.00 25.50 480 GLU A CA 1
ATOM 3626 C C . GLU A 1 480 ? 25.661 -12.295 39.040 1.00 24.72 480 GLU A C 1
ATOM 3627 O O . GLU A 1 480 ? 25.985 -11.540 39.951 1.00 23.82 480 GLU A O 1
ATOM 3633 N N . SER A 1 481 ? 26.195 -13.503 38.886 1.00 25.19 481 SER A N 1
ATOM 3634 C CA . SER A 1 481 ? 27.146 -14.040 39.857 1.00 25.72 481 SER A CA 1
ATOM 3635 C C . SER A 1 481 ? 28.566 -13.499 39.690 1.00 27.03 481 SER A C 1
ATOM 3636 O O . SER A 1 481 ? 28.948 -13.040 38.603 1.00 25.49 481 SER A O 1
ATOM 3639 N N . PRO A 1 482 ? 29.363 -13.530 40.771 1.00 27.81 482 PRO A N 1
ATOM 3640 C CA . PRO A 1 482 ? 30.778 -13.199 40.569 1.00 26.42 482 PRO A CA 1
ATOM 3641 C C . PRO A 1 482 ? 31.502 -14.183 39.626 1.00 25.00 482 PRO A C 1
ATOM 3642 O O . PRO A 1 482 ? 32.447 -13.790 38.927 1.00 23.25 482 PRO A O 1
ATOM 3646 N N . GLU A 1 483 ? 31.033 -15.422 39.545 1.00 23.07 483 GLU A N 1
ATOM 3647 C CA . GLU A 1 483 ? 31.627 -16.399 38.643 1.00 23.62 483 GLU A CA 1
ATOM 3648 C C . GLU A 1 483 ? 31.455 -16.007 37.152 1.00 22.56 483 GLU A C 1
ATOM 3649 O O . GLU A 1 483 ? 32.337 -16.256 36.337 1.00 20.95 483 GLU A O 1
ATOM 3655 N N . ALA A 1 484 ? 30.304 -15.419 36.835 1.00 22.19 484 ALA A N 1
ATOM 3656 C CA . ALA A 1 484 ? 29.996 -14.964 35.484 1.00 23.03 484 ALA A CA 1
ATOM 3657 C C . ALA A 1 484 ? 30.937 -13.834 35.072 1.00 22.85 484 ALA A C 1
ATOM 3658 O O . ALA A 1 484 ? 31.477 -13.854 33.964 1.00 20.64 484 ALA A O 1
ATOM 3660 N N . ARG A 1 485 ? 31.121 -12.860 35.959 1.00 23.41 485 ARG A N 1
ATOM 3661 C CA . ARG A 1 485 ? 32.071 -11.777 35.714 1.00 24.72 485 ARG A CA 1
ATOM 3662 C C . ARG A 1 485 ? 33.509 -12.285 35.610 1.00 24.89 485 ARG A C 1
ATOM 3663 O O . ARG A 1 485 ? 34.279 -11.823 34.755 1.00 25.35 485 ARG A O 1
ATOM 3671 N N . ASP A 1 486 ? 33.861 -13.254 36.447 1.00 23.30 486 ASP A N 1
ATOM 3672 C CA . ASP A 1 486 ? 35.173 -13.897 36.389 1.00 23.28 486 ASP A CA 1
ATOM 3673 C C . ASP A 1 486 ? 35.398 -14.495 34.983 1.00 22.78 486 ASP A C 1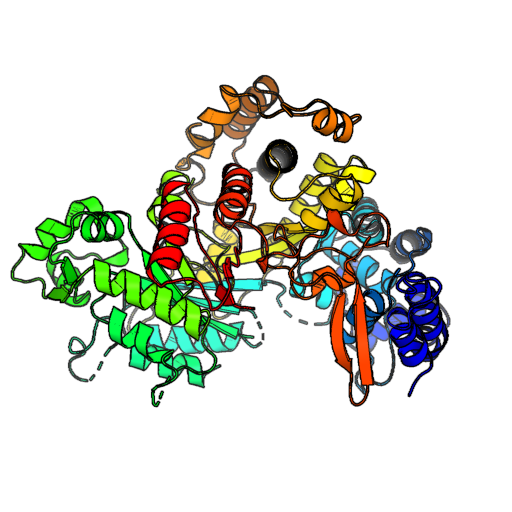
ATOM 3674 O O . ASP A 1 486 ? 36.458 -14.293 34.381 1.00 21.32 486 ASP A O 1
ATOM 3679 N N . PHE A 1 487 ? 34.384 -15.198 34.458 1.00 21.02 487 PHE A N 1
ATOM 3680 C CA . PHE A 1 487 ? 34.477 -15.813 33.132 1.00 19.99 487 PHE A CA 1
ATOM 3681 C C . PHE A 1 487 ? 34.694 -14.756 32.049 1.00 18.52 487 PHE A C 1
ATOM 3682 O O . PHE A 1 487 ? 35.548 -14.922 31.196 1.00 19.12 487 PHE A O 1
ATOM 3690 N N . ALA A 1 488 ? 33.895 -13.702 32.110 1.00 18.66 488 ALA A N 1
ATOM 3691 C CA . ALA A 1 488 ? 33.889 -12.636 31.112 1.00 19.64 488 ALA A CA 1
ATOM 3692 C C . ALA A 1 488 ? 35.205 -11.895 31.127 1.00 19.58 488 ALA A C 1
ATOM 3693 O O . ALA A 1 488 ? 35.723 -11.531 30.076 1.00 19.08 488 ALA A O 1
ATOM 3695 N N . ASN A 1 489 ? 35.736 -11.684 32.330 1.00 19.36 489 ASN A N 1
ATOM 3696 C CA . ASN A 1 489 ? 37.033 -11.019 32.521 1.00 19.83 489 ASN A CA 1
ATOM 3697 C C . ASN A 1 489 ? 38.138 -11.757 31.787 1.00 19.79 489 ASN A C 1
ATOM 3698 O O . ASN A 1 489 ? 38.895 -11.160 31.009 1.00 20.34 489 ASN A O 1
ATOM 3703 N N . THR A 1 490 ? 38.194 -13.069 31.978 1.00 18.72 490 THR A N 1
ATOM 3704 C CA . THR A 1 490 ? 39.217 -13.872 31.346 1.00 18.82 490 THR A CA 1
ATOM 3705 C C . THR A 1 490 ? 38.966 -13.999 29.844 1.00 17.87 490 THR A C 1
ATOM 3706 O O . THR A 1 490 ? 39.867 -13.803 29.051 1.00 18.46 490 THR A O 1
ATOM 3710 N N . PHE A 1 491 ? 37.730 -14.269 29.466 1.00 17.68 491 PHE A N 1
ATOM 3711 C CA . PHE A 1 491 ? 37.382 -14.451 28.055 1.00 17.93 491 PHE A CA 1
ATOM 3712 C C . PHE A 1 491 ? 37.759 -13.231 27.206 1.00 17.32 491 PHE A C 1
ATOM 3713 O O . PHE A 1 491 ? 38.436 -13.352 26.194 1.00 17.68 491 PHE A O 1
ATOM 3721 N N . PHE A 1 492 ? 37.287 -12.072 27.617 1.00 17.39 492 PHE A N 1
ATOM 3722 C CA . PHE A 1 492 ? 37.524 -10.832 26.849 1.00 17.61 492 PHE A CA 1
ATOM 3723 C C . PHE A 1 492 ? 38.965 -10.317 26.933 1.00 17.64 492 PHE A C 1
ATOM 3724 O O . PHE A 1 492 ? 39.474 -9.752 25.961 1.00 16.97 492 PHE A O 1
ATOM 3732 N N . MET A 1 493 ? 39.654 -10.553 28.051 1.00 17.12 493 MET A N 1
ATOM 3733 C CA . MET A 1 493 ? 41.117 -10.354 28.057 1.00 16.72 493 MET A CA 1
ATOM 3734 C C . MET A 1 493 ? 41.791 -11.186 26.955 1.00 16.88 493 MET A C 1
ATOM 3735 O O . MET A 1 493 ? 42.710 -10.707 26.277 1.00 16.03 493 MET A O 1
ATOM 3740 N N . MET A 1 494 ? 41.348 -12.429 26.779 1.00 17.22 494 MET A N 1
ATOM 3741 C CA . MET A 1 494 ? 41.912 -13.287 25.743 1.00 17.89 494 MET A CA 1
ATOM 3742 C C . MET A 1 494 ? 41.578 -12.779 24.350 1.00 17.33 494 MET A C 1
ATOM 3743 O O . MET A 1 494 ? 42.429 -12.804 23.470 1.00 17.15 494 MET A O 1
ATOM 3748 N N . VAL A 1 495 ? 40.349 -12.313 24.171 1.00 16.40 495 VAL A N 1
ATOM 3749 C CA . VAL A 1 495 ? 39.951 -11.770 22.875 1.00 17.05 495 VAL A CA 1
ATOM 3750 C C . VAL A 1 495 ? 40.872 -10.595 22.551 1.00 16.19 495 VAL A C 1
ATOM 3751 O O . VAL A 1 495 ? 41.438 -10.560 21.474 1.00 16.85 495 VAL A O 1
ATOM 3755 N N . ASN A 1 496 ? 41.100 -9.703 23.518 1.00 16.12 496 ASN A N 1
ATOM 3756 C CA . ASN A 1 496 ? 41.914 -8.524 23.288 1.00 16.09 496 ASN A CA 1
ATOM 3757 C C . ASN A 1 496 ? 43.366 -8.888 22.979 1.00 16.12 496 ASN A C 1
ATOM 3758 O O . ASN A 1 496 ? 43.968 -8.352 22.027 1.00 14.68 496 ASN A O 1
ATOM 3763 N N . PHE A 1 497 ? 43.909 -9.843 23.742 1.00 16.39 497 PHE A N 1
ATOM 3764 C CA . PHE A 1 497 ? 45.266 -10.321 23.522 1.00 17.17 497 PHE A CA 1
ATOM 3765 C C . PHE A 1 497 ? 45.462 -10.766 22.106 1.00 16.68 497 PHE A C 1
ATOM 3766 O O . PHE A 1 497 ? 46.331 -10.254 21.430 1.00 17.28 497 PHE A O 1
ATOM 3774 N N . TYR A 1 498 ? 44.653 -11.720 21.647 1.00 17.29 498 TYR A N 1
ATOM 3775 C CA . TYR A 1 498 ? 44.865 -12.300 20.314 1.00 17.23 498 TYR A CA 1
ATOM 3776 C C . TYR A 1 498 ? 44.506 -11.345 19.192 1.00 16.52 498 TYR A C 1
ATOM 3777 O O . TYR A 1 498 ? 45.046 -11.458 18.103 1.00 16.46 498 TYR A O 1
ATOM 3786 N N . SER A 1 499 ? 43.586 -10.422 19.457 1.00 16.13 499 SER A N 1
ATOM 3787 C CA . SER A 1 499 ? 43.233 -9.382 18.489 1.00 15.80 499 SER A CA 1
ATOM 3788 C C . SER A 1 499 ? 44.421 -8.433 18.274 1.00 15.81 499 SER A C 1
ATOM 3789 O O . SER A 1 499 ? 44.819 -8.175 17.145 1.00 15.72 499 SER A O 1
ATOM 3792 N N . ILE A 1 500 ? 44.995 -7.961 19.368 1.00 15.86 500 ILE A N 1
ATOM 3793 C CA . ILE A 1 500 ? 46.180 -7.097 19.315 1.00 15.88 500 ILE A CA 1
ATOM 3794 C C . ILE A 1 500 ? 47.336 -7.833 18.619 1.00 16.45 500 ILE A C 1
ATOM 3795 O O . ILE A 1 500 ? 47.966 -7.280 17.705 1.00 14.84 500 ILE A O 1
ATOM 3800 N N . GLN A 1 501 ? 47.587 -9.078 19.035 1.00 18.06 501 GLN A N 1
ATOM 3801 C CA . GLN A 1 501 ? 48.632 -9.919 18.417 1.00 18.44 501 GLN A CA 1
ATOM 3802 C C . GLN A 1 501 ? 48.445 -10.072 16.902 1.00 18.13 501 GLN A C 1
ATOM 3803 O O . GLN A 1 501 ? 49.389 -9.871 16.138 1.00 16.90 501 GLN A O 1
ATOM 3809 N N . ARG A 1 502 ? 47.227 -10.385 16.460 1.00 18.59 502 ARG A N 1
ATOM 3810 C CA . ARG A 1 502 ? 46.981 -10.460 15.017 1.00 17.78 502 ARG A CA 1
ATOM 3811 C C . ARG A 1 502 ? 47.171 -9.128 14.297 1.00 17.54 502 ARG A C 1
ATOM 3812 O O . ARG A 1 502 ? 47.727 -9.101 13.202 1.00 16.36 502 ARG A O 1
ATOM 3820 N N . SER A 1 503 ? 46.716 -8.034 14.916 1.00 17.28 503 SER A N 1
ATOM 3821 C CA . SER A 1 503 ? 46.902 -6.704 14.344 1.00 17.95 503 SER A CA 1
ATOM 3822 C C . SER A 1 503 ? 48.389 -6.363 14.132 1.00 18.02 503 SER A C 1
ATOM 3823 O O . SER A 1 503 ? 48.760 -5.805 13.116 1.00 16.17 503 SER A O 1
ATOM 3826 N N . ALA A 1 504 ? 49.227 -6.748 15.083 1.00 18.71 504 ALA A N 1
ATOM 3827 C CA . ALA A 1 504 ? 50.683 -6.542 14.977 1.00 19.08 504 ALA A CA 1
ATOM 3828 C C . ALA A 1 504 ? 51.337 -7.480 13.952 1.00 18.73 504 ALA A C 1
ATOM 3829 O O . ALA A 1 504 ? 52.233 -7.064 13.216 1.00 18.64 504 ALA A O 1
ATOM 3831 N N . GLU A 1 505 ? 50.855 -8.719 13.881 1.00 19.30 505 GLU A N 1
ATOM 3832 C CA . GLU A 1 505 ? 51.306 -9.690 12.872 1.00 19.13 505 GLU A CA 1
ATOM 3833 C C . GLU A 1 505 ? 51.008 -9.207 11.458 1.00 19.48 505 GLU A C 1
ATOM 3834 O O . GLU A 1 505 ? 51.839 -9.335 10.555 1.00 18.82 505 GLU A O 1
ATOM 3840 N N . ILE A 1 506 ? 49.809 -8.658 11.264 1.00 19.24 506 ILE A N 1
ATOM 3841 C CA . ILE A 1 506 ? 49.440 -8.079 9.967 1.00 19.34 506 ILE A CA 1
ATOM 3842 C C . ILE A 1 506 ? 50.342 -6.858 9.667 1.00 19.52 506 ILE A C 1
ATOM 3843 O O . ILE A 1 506 ? 50.848 -6.727 8.554 1.00 20.25 506 ILE A O 1
ATOM 3848 N N . ALA A 1 507 ? 50.545 -5.990 10.656 1.00 19.52 507 ALA A N 1
ATOM 3849 C CA . ALA A 1 507 ? 51.419 -4.834 10.482 1.00 20.20 507 ALA A CA 1
ATOM 3850 C C . ALA A 1 507 ? 52.832 -5.234 10.086 1.00 21.36 507 ALA A C 1
ATOM 3851 O O . ALA A 1 507 ? 53.447 -4.574 9.230 1.00 20.51 507 ALA A O 1
ATOM 3853 N N . LYS A 1 508 ? 53.341 -6.294 10.712 1.00 22.40 508 LYS A N 1
ATOM 3854 C CA . LYS A 1 508 ? 54.646 -6.856 10.345 1.00 24.30 508 LYS A CA 1
ATOM 3855 C C . LYS A 1 508 ? 54.667 -7.382 8.923 1.00 25.62 508 LYS A C 1
ATOM 3856 O O . LYS A 1 508 ? 55.583 -7.075 8.162 1.00 25.28 508 LYS A O 1
ATOM 3862 N N . GLU A 1 509 ? 53.684 -8.199 8.577 1.00 26.47 509 GLU A N 1
ATOM 3863 C CA . GLU A 1 509 ? 53.625 -8.796 7.253 1.00 29.46 509 GLU A CA 1
ATOM 3864 C C . GLU A 1 509 ? 53.443 -7.744 6.153 1.00 29.18 509 GLU A C 1
ATOM 3865 O O . GLU A 1 509 ? 53.986 -7.887 5.065 1.00 26.51 509 GLU A O 1
ATOM 3871 N N . LYS A 1 510 ? 52.640 -6.719 6.420 1.00 28.13 510 LYS A N 1
ATOM 3872 C CA . LYS A 1 510 ? 52.366 -5.681 5.427 1.00 28.85 510 LYS A CA 1
ATOM 3873 C C . LYS A 1 510 ? 53.392 -4.557 5.438 1.00 29.86 510 LYS A C 1
ATOM 3874 O O . LYS A 1 510 ? 53.445 -3.780 4.484 1.00 29.90 510 LYS A O 1
ATOM 3880 N N . GLY A 1 511 ? 54.197 -4.465 6.499 1.00 27.36 511 GLY A N 1
ATOM 3881 C CA . GLY A 1 511 ? 55.063 -3.316 6.714 1.00 27.95 511 GLY A CA 1
ATOM 3882 C C . GLY A 1 511 ? 54.315 -1.995 6.766 1.00 28.26 511 GLY A C 1
ATOM 3883 O O . GLY A 1 511 ? 54.769 -0.997 6.207 1.00 26.28 511 GLY A O 1
ATOM 3884 N N . GLU A 1 512 ? 53.153 -1.994 7.409 1.00 25.70 512 GLU A N 1
ATOM 3885 C CA . GLU A 1 512 ? 52.357 -0.778 7.549 1.00 27.76 512 GLU A CA 1
ATOM 3886 C C . GLU A 1 512 ? 51.613 -0.797 8.848 1.00 24.15 512 GLU A C 1
ATOM 3887 O O . GLU A 1 512 ? 51.301 -1.857 9.360 1.00 24.17 512 GLU A O 1
ATOM 3893 N N . THR A 1 513 ? 51.264 0.387 9.314 1.00 22.57 513 THR A N 1
ATOM 3894 C CA . THR A 1 513 ? 50.491 0.549 10.524 1.00 22.36 513 THR A CA 1
ATOM 3895 C C . THR A 1 513 ? 49.374 1.506 10.177 1.00 22.06 513 THR A C 1
ATOM 3896 O O . THR A 1 513 ? 49.417 2.158 9.117 1.00 21.39 513 THR A O 1
ATOM 3900 N N . PHE A 1 514 ? 48.369 1.598 11.037 1.00 20.16 514 PHE A N 1
ATOM 3901 C CA . PHE A 1 514 ? 47.352 2.629 10.836 1.00 20.20 514 PHE A CA 1
ATOM 3902 C C . PHE A 1 514 ? 47.959 4.032 10.897 1.00 21.72 514 PHE A C 1
ATOM 3903 O O . PHE A 1 514 ? 49.022 4.237 11.503 1.00 19.79 514 PHE A O 1
ATOM 3911 N N . ASP A 1 515 ? 47.287 4.982 10.238 1.00 22.86 515 ASP A N 1
ATOM 3912 C CA . ASP A 1 515 ? 47.741 6.367 10.165 1.00 25.12 515 ASP A CA 1
ATOM 3913 C C . ASP A 1 515 ? 47.894 6.956 11.581 1.00 25.07 515 ASP A C 1
ATOM 3914 O O . ASP A 1 515 ? 46.968 6.879 12.398 1.00 22.31 515 ASP A O 1
ATOM 3919 N N . GLN A 1 516 ? 49.077 7.521 11.855 1.00 23.59 516 GLN A N 1
ATOM 3920 C CA . GLN A 1 516 ? 49.437 8.085 13.160 1.00 23.24 516 GLN A CA 1
ATOM 3921 C C . GLN A 1 516 ? 49.455 7.080 14.330 1.00 22.02 516 GLN A C 1
ATOM 3922 O O . GLN A 1 516 ? 49.248 7.438 15.499 1.00 20.83 516 GLN A O 1
ATOM 3928 N N . TYR A 1 517 ? 49.745 5.822 14.017 1.00 22.82 517 TYR A N 1
ATOM 3929 C CA . TYR A 1 517 ? 49.997 4.810 15.044 1.00 22.62 517 TYR A CA 1
ATOM 3930 C C . TYR A 1 517 ? 51.068 5.249 16.064 1.00 22.82 517 TYR A C 1
ATOM 3931 O O . TYR A 1 517 ? 50.946 4.964 17.269 1.00 19.26 517 TYR A O 1
ATOM 3940 N N . GLU A 1 518 ? 52.097 5.956 15.588 1.00 23.59 518 GLU A N 1
ATOM 3941 C CA . GLU A 1 518 ? 53.257 6.292 16.427 1.00 24.53 518 GLU A CA 1
ATOM 3942 C C . GLU A 1 518 ? 52.868 7.145 17.627 1.00 23.46 518 GLU A C 1
ATOM 3943 O O . GLU A 1 518 ? 53.496 7.041 18.662 1.00 22.96 518 GLU A O 1
ATOM 3949 N N . GLY A 1 519 ? 51.825 7.970 17.497 1.00 22.04 519 GLY A N 1
ATOM 3950 C CA . GLY A 1 519 ? 51.341 8.776 18.611 1.00 21.90 519 GLY A CA 1
ATOM 3951 C C . GLY A 1 519 ? 50.329 8.106 19.542 1.00 21.35 519 GLY A C 1
ATOM 3952 O O . GLY A 1 519 ? 49.860 8.730 20.473 1.00 22.85 519 GLY A O 1
ATOM 3953 N N . SER A 1 520 ? 49.981 6.849 19.305 1.00 20.64 520 SER A N 1
ATOM 3954 C CA . SER A 1 520 ? 48.955 6.168 20.100 1.00 20.03 520 SER A CA 1
ATOM 3955 C C . SER A 1 520 ? 49.501 5.630 21.416 1.00 20.10 520 SER A C 1
ATOM 3956 O O . SER A 1 520 ? 50.713 5.480 21.569 1.00 19.31 520 SER A O 1
ATOM 3959 N N . THR A 1 521 ? 48.595 5.238 22.317 1.00 19.83 521 THR A N 1
ATOM 3960 C CA . THR A 1 521 ? 49.007 4.540 23.558 1.00 20.37 521 THR A CA 1
ATOM 3961 C C . THR A 1 521 ? 49.537 3.120 23.336 1.00 21.15 521 THR A C 1
ATOM 3962 O O . THR A 1 521 ? 50.202 2.559 24.224 1.00 20.19 521 THR A O 1
ATOM 3966 N N . TYR A 1 522 ? 49.259 2.531 22.170 1.00 21.00 522 TYR A N 1
ATOM 3967 C CA . TYR A 1 522 ? 49.894 1.274 21.783 1.00 20.69 522 TYR A CA 1
ATOM 3968 C C . TYR A 1 522 ? 51.405 1.477 21.581 1.00 20.97 522 TYR A C 1
ATOM 3969 O O . TYR A 1 522 ? 52.222 0.607 21.941 1.00 19.80 522 TYR A O 1
ATOM 3978 N N . ALA A 1 523 ? 51.757 2.607 20.970 1.00 21.89 523 ALA A N 1
ATOM 3979 C CA . ALA A 1 523 ? 53.141 2.940 20.660 1.00 23.04 523 ALA A CA 1
ATOM 3980 C C . ALA A 1 523 ? 53.920 3.352 21.907 1.00 24.76 523 ALA A C 1
ATOM 3981 O O . ALA A 1 523 ? 55.022 2.877 22.123 1.00 26.75 523 ALA A O 1
ATOM 3983 N N . THR A 1 524 ? 53.347 4.202 22.737 1.00 25.11 524 THR A N 1
ATOM 3984 C CA . THR A 1 524 ? 54.023 4.636 23.958 1.00 27.37 524 THR A CA 1
ATOM 3985 C C . THR A 1 524 ? 54.132 3.497 24.988 1.00 28.32 524 THR A C 1
ATOM 3986 O O . THR A 1 524 ? 54.996 3.531 25.844 1.00 26.97 524 THR A O 1
ATOM 3990 N N . GLY A 1 525 ? 53.240 2.510 24.915 1.00 25.76 525 GLY A N 1
ATOM 3991 C CA . GLY A 1 525 ? 53.232 1.390 25.830 1.00 25.03 525 GLY A CA 1
ATOM 3992 C C . GLY A 1 525 ? 52.161 1.509 26.888 1.00 24.52 525 GLY A C 1
ATOM 3993 O O . GLY A 1 525 ? 51.819 0.501 27.523 1.00 23.35 525 GLY A O 1
ATOM 3994 N N . GLU A 1 526 ? 51.629 2.724 27.083 1.00 24.08 526 GLU A N 1
ATOM 3995 C CA . GLU A 1 526 ? 50.653 2.995 28.135 1.00 25.85 526 GLU A CA 1
ATOM 3996 C C . GLU A 1 526 ? 49.436 2.067 28.058 1.00 24.93 526 GLU A C 1
ATOM 3997 O O . GLU A 1 526 ? 48.887 1.682 29.096 1.00 23.84 526 GLU A O 1
ATOM 4003 N N . TYR A 1 527 ? 49.026 1.697 26.843 1.00 22.55 527 TYR A N 1
ATOM 4004 C CA . TYR A 1 527 ? 47.865 0.803 26.666 1.00 22.02 527 TYR A CA 1
ATOM 4005 C C . TYR A 1 527 ? 48.008 -0.501 27.473 1.00 21.39 527 TYR A C 1
ATOM 4006 O O . TYR A 1 527 ? 47.021 -1.011 28.002 1.00 21.94 527 TYR A O 1
ATOM 4015 N N . PHE A 1 528 ? 49.232 -1.017 27.564 1.00 21.23 528 PHE A N 1
ATOM 4016 C CA . PHE A 1 528 ? 49.499 -2.318 28.184 1.00 21.87 528 PHE A CA 1
ATOM 4017 C C . PHE A 1 528 ? 49.772 -2.247 29.698 1.00 22.50 528 PHE A C 1
ATOM 4018 O O . PHE A 1 528 ? 50.003 -3.269 30.321 1.00 22.77 528 PHE A O 1
ATOM 4026 N N . ASP A 1 529 ? 49.693 -1.070 30.298 1.00 23.93 529 ASP A N 1
ATOM 4027 C CA . ASP A 1 529 ? 50.030 -0.936 31.726 1.00 25.87 529 ASP A CA 1
ATOM 4028 C C . ASP A 1 529 ? 49.380 -1.961 32.645 1.00 26.34 529 ASP A C 1
ATOM 4029 O O . ASP A 1 529 ? 50.087 -2.675 33.354 1.00 27.25 529 ASP A O 1
ATOM 4034 N N . LYS A 1 530 ? 48.057 -2.054 32.621 1.00 25.53 530 LYS A N 1
ATOM 4035 C CA . LYS A 1 530 ? 47.358 -2.988 33.499 1.00 26.06 530 LYS A CA 1
ATOM 4036 C C . LYS A 1 530 ? 47.620 -4.468 33.142 1.00 24.31 530 LYS A C 1
ATOM 4037 O O . LYS A 1 530 ? 47.582 -5.363 34.015 1.00 22.21 530 LYS A O 1
ATOM 4043 N N . TYR A 1 531 ? 47.879 -4.728 31.866 1.00 21.53 531 TYR A N 1
ATOM 4044 C CA . TYR A 1 531 ? 48.094 -6.082 31.382 1.00 21.24 531 TYR A CA 1
ATOM 4045 C C . TYR A 1 531 ? 49.465 -6.646 31.710 1.00 21.13 531 TYR A C 1
ATOM 4046 O O . TYR A 1 531 ? 49.619 -7.867 31.734 1.00 22.01 531 TYR A O 1
ATOM 4055 N N . VAL A 1 532 ? 50.468 -5.788 31.893 1.00 21.57 532 VAL A N 1
ATOM 4056 C CA . VAL A 1 532 ? 51.800 -6.250 32.292 1.00 22.22 532 VAL A CA 1
ATOM 4057 C C . VAL A 1 532 ? 51.933 -6.363 33.818 1.00 23.69 532 VAL A C 1
ATOM 4058 O O . VAL A 1 532 ? 52.829 -7.051 34.296 1.00 23.05 532 VAL A O 1
ATOM 4062 N N . SER A 1 533 ? 51.055 -5.708 34.574 1.00 25.25 533 SER A N 1
ATOM 4063 C CA . SER A 1 533 ? 51.173 -5.657 36.033 1.00 25.76 533 SER A CA 1
ATOM 4064 C C . SER A 1 533 ? 50.122 -6.466 36.800 1.00 27.02 533 SER A C 1
ATOM 4065 O O . SER A 1 533 ? 50.218 -6.581 38.034 1.00 26.13 533 SER A O 1
ATOM 4068 N N . THR A 1 534 ? 49.133 -7.014 36.082 1.00 26.20 534 THR A N 1
ATOM 4069 C CA . THR A 1 534 ? 47.954 -7.655 36.679 1.00 27.34 534 THR A CA 1
ATOM 4070 C C . THR A 1 534 ? 47.581 -8.905 35.904 1.00 25.53 534 THR A C 1
ATOM 4071 O O . THR A 1 534 ? 47.555 -8.902 34.667 1.00 24.49 534 THR A O 1
ATOM 4075 N N . ASP A 1 535 ? 47.278 -9.966 36.636 1.00 24.38 535 ASP A N 1
ATOM 4076 C CA . ASP A 1 535 ? 46.859 -11.218 36.051 1.00 23.71 535 ASP A CA 1
ATOM 4077 C C . ASP A 1 535 ? 45.330 -11.224 35.863 1.00 23.57 535 ASP A C 1
ATOM 4078 O O . ASP A 1 535 ? 44.590 -10.723 36.723 1.00 21.52 535 ASP A O 1
ATOM 4083 N N . PHE A 1 536 ? 44.883 -11.813 34.748 1.00 22.11 536 PHE A N 1
ATOM 4084 C CA . PHE A 1 536 ? 43.463 -11.881 34.381 1.00 21.94 536 PHE A CA 1
ATOM 4085 C C . PHE A 1 536 ? 42.956 -13.322 34.185 1.00 22.73 536 PHE A C 1
ATOM 4086 O O . PHE A 1 536 ? 41.939 -13.552 33.491 1.00 21.66 536 PHE A O 1
ATOM 4094 N N . SER A 1 537 ? 43.644 -14.302 34.787 1.00 22.97 537 SER A N 1
ATOM 4095 C CA . SER A 1 537 ? 43.157 -15.674 34.744 1.00 24.16 537 SER A CA 1
ATOM 4096 C C . SER A 1 537 ? 42.070 -15.828 35.819 1.00 23.81 537 SER A C 1
ATOM 4097 O O . SER A 1 537 ? 42.043 -15.070 36.793 1.00 24.70 537 SER A O 1
ATOM 4100 N N . PRO A 1 538 ? 41.171 -16.804 35.643 1.00 24.85 538 PRO A N 1
ATOM 4101 C CA . PRO A 1 538 ? 40.004 -16.943 36.521 1.00 25.73 538 PRO A CA 1
ATOM 4102 C C . PRO A 1 538 ? 40.353 -17.069 38.010 1.00 26.71 538 PRO A C 1
ATOM 4103 O O . PRO A 1 538 ? 41.267 -17.790 38.369 1.00 26.96 538 PRO A O 1
ATOM 4107 N N . LYS A 1 539 ? 39.645 -16.324 38.838 1.00 28.61 539 LYS A N 1
ATOM 4108 C CA . LYS A 1 539 ? 39.778 -16.434 40.275 1.00 30.46 539 LYS A CA 1
ATOM 4109 C C . LYS A 1 539 ? 38.917 -17.550 40.896 1.00 31.68 539 LYS A C 1
ATOM 4110 O O . LYS A 1 539 ? 39.159 -17.930 42.035 1.00 33.43 539 LYS A O 1
ATOM 4116 N N . TYR A 1 540 ? 37.949 -18.094 40.156 1.00 30.54 540 TYR A N 1
ATOM 4117 C CA . TYR A 1 540 ? 37.123 -19.217 40.637 1.00 30.49 540 TYR A CA 1
ATOM 4118 C C . TYR A 1 540 ? 37.503 -20.475 39.901 1.00 30.82 540 TYR A C 1
ATOM 4119 O O . TYR A 1 540 ? 37.576 -20.462 38.661 1.00 29.77 540 TYR A O 1
ATOM 4128 N N . GLU A 1 541 ? 37.722 -21.571 40.633 1.00 29.71 541 GLU A N 1
ATOM 4129 C CA . GLU A 1 541 ? 38.162 -22.833 40.006 1.00 31.30 541 GLU A CA 1
ATOM 4130 C C . GLU A 1 541 ? 37.198 -23.409 38.957 1.00 28.63 541 GLU A C 1
ATOM 4131 O O . GLU A 1 541 ? 37.643 -24.006 37.990 1.00 29.06 541 GLU A O 1
ATOM 4137 N N . LYS A 1 542 ? 35.895 -23.251 39.166 1.00 28.50 542 LYS A N 1
ATOM 4138 C CA . LYS A 1 542 ? 34.878 -23.670 38.189 1.00 30.37 542 LYS A CA 1
ATOM 4139 C C . LYS A 1 542 ? 35.092 -22.961 36.856 1.00 28.12 542 LYS A C 1
ATOM 4140 O O . LYS A 1 542 ? 34.948 -23.560 35.788 1.00 26.47 542 LYS A O 1
ATOM 4146 N N . ILE A 1 543 ? 35.471 -21.692 36.931 1.00 28.90 543 ILE A N 1
ATOM 4147 C CA . ILE A 1 543 ? 35.724 -20.898 35.729 1.00 28.20 543 ILE A CA 1
ATOM 4148 C C . ILE A 1 543 ? 37.035 -21.338 35.088 1.00 27.42 543 ILE A C 1
ATOM 4149 O O . ILE A 1 543 ? 37.051 -21.602 33.900 1.00 27.30 543 ILE A O 1
ATOM 4154 N N . ALA A 1 544 ? 38.114 -21.469 35.868 1.00 28.02 544 ALA A N 1
ATOM 4155 C CA . ALA A 1 544 ? 39.377 -22.031 35.341 1.00 26.35 544 ALA A CA 1
ATOM 4156 C C . ALA A 1 544 ? 39.176 -23.354 34.606 1.00 26.88 544 ALA A C 1
ATOM 4157 O O . ALA A 1 544 ? 39.755 -23.559 33.553 1.00 25.65 544 ALA A O 1
ATOM 4159 N N . ASN A 1 545 ? 38.340 -24.247 35.133 1.00 27.72 545 ASN A N 1
ATOM 4160 C CA . ASN A 1 545 ? 38.094 -25.521 34.452 1.00 28.28 545 ASN A CA 1
ATOM 4161 C C . ASN A 1 545 ? 37.461 -25.383 33.068 1.00 27.21 545 ASN A C 1
ATOM 4162 O O . ASN A 1 545 ? 37.761 -26.184 32.181 1.00 26.84 545 ASN A O 1
ATOM 4167 N N . LEU A 1 546 ? 36.623 -24.364 32.871 1.00 26.83 546 LEU A N 1
ATOM 4168 C CA . LEU A 1 546 ? 36.075 -24.076 31.524 1.00 27.10 546 LEU A CA 1
ATOM 4169 C C . LEU A 1 546 ? 37.138 -23.810 30.446 1.00 25.24 546 LEU A C 1
ATOM 4170 O O . LEU A 1 546 ? 36.935 -24.164 29.290 1.00 25.69 546 LEU A O 1
ATOM 4175 N N . PHE A 1 547 ? 38.258 -23.196 30.840 1.00 25.76 547 PHE A N 1
ATOM 4176 C CA . PHE A 1 547 ? 39.358 -22.830 29.923 1.00 26.18 547 PHE A CA 1
ATOM 4177 C C . PHE A 1 547 ? 40.424 -23.920 29.754 1.00 29.99 547 PHE A C 1
ATOM 4178 O O . PHE A 1 547 ? 41.409 -23.718 29.027 1.00 30.39 547 PHE A O 1
ATOM 4186 N N . GLU A 1 548 ? 40.238 -25.075 30.404 1.00 31.92 548 GLU A N 1
ATOM 4187 C CA . GLU A 1 548 ? 41.143 -26.219 30.243 1.00 33.90 548 GLU A CA 1
ATOM 4188 C C . GLU A 1 548 ? 41.357 -26.533 28.776 1.00 30.65 548 GLU A C 1
ATOM 4189 O O . GLU A 1 548 ? 40.395 -26.655 28.024 1.00 29.50 548 GLU A O 1
ATOM 4195 N N . GLY A 1 549 ? 42.619 -26.656 28.373 1.00 28.31 549 GLY A N 1
ATOM 4196 C CA . GLY A 1 549 ? 42.970 -26.911 26.980 1.00 29.50 549 GLY A CA 1
ATOM 4197 C C . GLY A 1 549 ? 43.281 -25.666 26.160 1.00 29.84 549 GLY A C 1
ATOM 4198 O O . GLY A 1 549 ? 43.668 -25.771 24.998 1.00 30.80 549 GLY A O 1
ATOM 4199 N N . MET A 1 550 ? 43.122 -24.483 26.751 1.00 29.21 550 MET A N 1
ATOM 4200 C CA . MET A 1 550 ? 43.518 -23.241 26.098 1.00 27.76 550 MET A CA 1
ATOM 4201 C C . MET A 1 550 ? 44.515 -22.544 26.978 1.00 27.55 550 MET A C 1
ATOM 4202 O O . MET A 1 550 ? 44.292 -22.423 28.181 1.00 24.94 550 MET A O 1
ATOM 4207 N N . HIS A 1 551 ? 45.579 -22.045 26.365 1.00 26.42 551 HIS A N 1
ATOM 4208 C CA . HIS A 1 551 ? 46.551 -21.251 27.090 1.00 27.25 551 HIS A CA 1
ATOM 4209 C C . HIS A 1 551 ? 45.940 -19.896 27.484 1.00 26.35 551 HIS A C 1
ATOM 4210 O O . HIS A 1 551 ? 45.394 -19.184 26.634 1.00 26.50 551 HIS A O 1
ATOM 4217 N N . ILE A 1 552 ? 46.018 -19.540 28.766 1.00 23.23 552 ILE A N 1
ATOM 4218 C CA . ILE A 1 552 ? 45.552 -18.236 29.198 1.00 22.45 552 ILE A CA 1
ATOM 4219 C C . ILE A 1 552 ? 46.762 -17.298 29.236 1.00 22.72 552 ILE A C 1
ATOM 4220 O O . ILE A 1 552 ? 47.728 -17.571 29.958 1.00 21.81 552 ILE A O 1
ATOM 4225 N N . PRO A 1 553 ? 46.729 -16.197 28.449 1.00 22.38 553 PRO A N 1
ATOM 4226 C CA . PRO A 1 553 ? 47.848 -15.259 28.495 1.00 21.92 553 PRO A CA 1
ATOM 4227 C C . PRO A 1 553 ? 48.134 -14.706 29.894 1.00 20.59 553 PRO A C 1
ATOM 4228 O O . PRO A 1 553 ? 47.222 -14.316 30.621 1.00 19.73 553 PRO A O 1
ATOM 4232 N N . THR A 1 554 ? 49.413 -14.637 30.215 1.00 20.91 554 THR A N 1
ATOM 4233 C CA . THR A 1 554 ? 49.911 -14.172 31.491 1.00 21.17 554 THR A CA 1
ATOM 4234 C C . THR A 1 554 ? 50.525 -12.795 31.303 1.00 21.97 554 THR A C 1
ATOM 4235 O O . THR A 1 554 ? 50.682 -12.318 30.168 1.00 22.47 554 THR A O 1
ATOM 4239 N N . THR A 1 555 ? 50.912 -12.172 32.412 1.00 22.05 555 THR A N 1
ATOM 4240 C CA . THR A 1 555 ? 51.649 -10.906 32.368 1.00 22.32 555 THR A CA 1
ATOM 4241 C C . THR A 1 555 ? 52.919 -10.982 31.508 1.00 21.93 555 THR A C 1
ATOM 4242 O O . THR A 1 555 ? 53.264 -10.002 30.838 1.00 24.56 555 THR A O 1
ATOM 4246 N N . GLU A 1 556 ? 53.581 -12.137 31.488 1.00 22.16 556 GLU A N 1
ATOM 4247 C CA . GLU A 1 556 ? 54.762 -12.353 30.647 1.00 22.67 556 GLU A CA 1
ATOM 4248 C C . GLU A 1 556 ? 54.421 -12.385 29.147 1.00 22.91 556 GLU A C 1
ATOM 4249 O O . GLU A 1 556 ? 55.143 -11.823 28.326 1.00 21.53 556 GLU A O 1
ATOM 4255 N N . ASP A 1 557 ? 53.321 -13.041 28.798 1.00 23.15 557 ASP A N 1
ATOM 4256 C CA . ASP A 1 557 ? 52.835 -13.018 27.400 1.00 22.76 557 ASP A CA 1
ATOM 4257 C C . ASP A 1 557 ? 52.512 -11.574 27.002 1.00 21.02 557 ASP A C 1
ATOM 4258 O O . ASP A 1 557 ? 52.960 -11.104 25.938 1.00 21.25 557 ASP A O 1
ATOM 4263 N N . TRP A 1 558 ? 51.815 -10.846 27.875 1.00 19.23 558 TRP A N 1
ATOM 4264 C CA . TRP A 1 558 ? 51.498 -9.433 27.593 1.00 19.40 558 TRP A CA 1
ATOM 4265 C C . TRP A 1 558 ? 52.757 -8.535 27.448 1.00 19.51 558 TRP A C 1
ATOM 4266 O O . TRP A 1 558 ? 52.796 -7.641 26.592 1.00 17.72 558 TRP A O 1
ATOM 4277 N N . LYS A 1 559 ? 53.778 -8.777 28.277 1.00 20.09 559 LYS A N 1
ATOM 4278 C CA . LYS A 1 559 ? 55.055 -8.033 28.177 1.00 21.00 559 LYS A CA 1
ATOM 4279 C C . LYS A 1 559 ? 55.697 -8.268 26.815 1.00 21.54 559 LYS A C 1
ATOM 4280 O O . LYS A 1 559 ? 56.175 -7.344 26.178 1.00 22.09 559 LYS A O 1
ATOM 4286 N N . LYS A 1 560 ? 55.639 -9.502 26.356 1.00 22.51 560 LYS A N 1
ATOM 4287 C CA . LYS A 1 560 ? 56.206 -9.876 25.079 1.00 25.21 560 LYS A CA 1
ATOM 4288 C C . LYS A 1 560 ? 55.358 -9.302 23.923 1.00 23.96 560 LYS A C 1
ATOM 4289 O O . LYS A 1 560 ? 55.898 -8.858 22.916 1.00 22.20 560 LYS A O 1
ATOM 4295 N N . LEU A 1 561 ? 54.039 -9.281 24.083 1.00 23.68 561 LEU A N 1
ATOM 4296 C CA . LEU A 1 561 ? 53.166 -8.663 23.077 1.00 22.22 561 LEU A CA 1
ATOM 4297 C C . LEU A 1 561 ? 53.419 -7.166 22.981 1.00 21.66 561 LEU A C 1
ATOM 4298 O O . LEU A 1 561 ? 53.499 -6.615 21.888 1.00 23.42 561 LEU A O 1
ATOM 4303 N N . LYS A 1 562 ? 53.512 -6.505 24.124 1.00 21.22 562 LYS A N 1
ATOM 4304 C CA . LYS A 1 562 ? 53.858 -5.088 24.161 1.00 21.77 562 LYS A CA 1
ATOM 4305 C C . LYS A 1 562 ? 55.157 -4.770 23.395 1.00 21.93 562 LYS A C 1
ATOM 4306 O O . LYS A 1 562 ? 55.222 -3.773 22.681 1.00 21.12 562 LYS A O 1
ATOM 4312 N N . ALA A 1 563 ? 56.179 -5.605 23.554 1.00 21.43 563 ALA A N 1
ATOM 4313 C CA . ALA A 1 563 ? 57.442 -5.414 22.843 1.00 22.34 563 ALA A CA 1
ATOM 4314 C C . ALA A 1 563 ? 57.307 -5.717 21.340 1.00 22.32 563 ALA A C 1
ATOM 4315 O O . ALA A 1 563 ? 57.886 -5.023 20.503 1.00 22.49 563 ALA A O 1
ATOM 4317 N N . PHE A 1 564 ? 56.546 -6.750 20.994 1.00 21.77 564 PHE A N 1
ATOM 4318 C CA . PHE A 1 564 ? 56.250 -7.057 19.588 1.00 23.17 564 PHE A CA 1
ATOM 4319 C C . PHE A 1 564 ? 55.527 -5.873 18.908 1.00 21.39 564 PHE A C 1
ATOM 4320 O O . PHE A 1 564 ? 55.884 -5.464 17.791 1.00 21.27 564 PHE A O 1
ATOM 4328 N N . VAL A 1 565 ? 54.561 -5.290 19.617 1.00 20.89 565 VAL A N 1
ATOM 4329 C CA . VAL A 1 565 ? 53.866 -4.088 19.143 1.00 21.54 565 VAL A CA 1
ATOM 4330 C C . VAL A 1 565 ? 54.825 -2.893 19.048 1.00 22.76 565 VAL A C 1
ATOM 4331 O O . VAL A 1 565 ? 54.797 -2.158 18.063 1.00 21.10 565 VAL A O 1
ATOM 4335 N N . ALA A 1 566 ? 55.693 -2.721 20.042 1.00 22.72 566 ALA A N 1
ATOM 4336 C CA . ALA A 1 566 ? 56.734 -1.700 19.943 1.00 22.85 566 ALA A CA 1
ATOM 4337 C C . ALA A 1 566 ? 57.565 -1.822 18.661 1.00 22.93 566 ALA A C 1
ATOM 4338 O O . ALA A 1 566 ? 57.849 -0.819 18.028 1.00 24.05 566 ALA A O 1
ATOM 4340 N N . GLU A 1 567 ? 57.928 -3.039 18.271 1.00 24.22 567 GLU A N 1
ATOM 4341 C CA . GLU A 1 567 ? 58.734 -3.258 17.066 1.00 25.09 567 GLU A CA 1
ATOM 4342 C C . GLU A 1 567 ? 57.954 -3.064 15.758 1.00 24.32 567 GLU A C 1
ATOM 4343 O O . GLU A 1 567 ? 58.438 -2.394 14.850 1.00 22.81 567 GLU A O 1
ATOM 4349 N N . HIS A 1 568 ? 56.765 -3.656 15.671 1.00 22.84 568 HIS A N 1
ATOM 4350 C CA . HIS A 1 568 ? 56.025 -3.738 14.418 1.00 23.02 568 HIS A CA 1
ATOM 4351 C C . HIS A 1 568 ? 54.810 -2.817 14.293 1.00 22.63 568 HIS A C 1
ATOM 4352 O O . HIS A 1 568 ? 54.310 -2.635 13.198 1.00 23.34 568 HIS A O 1
ATOM 4359 N N . GLY A 1 569 ? 54.346 -2.244 15.399 1.00 21.84 569 GLY A N 1
ATOM 4360 C CA . GLY A 1 569 ? 53.109 -1.497 15.451 1.00 20.60 569 GLY A CA 1
ATOM 4361 C C . GLY A 1 569 ? 51.868 -2.339 15.211 1.00 21.01 569 GLY A C 1
ATOM 4362 O O . GLY A 1 569 ? 51.911 -3.583 15.270 1.00 18.66 569 GLY A O 1
ATOM 4363 N N . MET A 1 570 ? 50.764 -1.652 14.938 1.00 20.20 570 MET A N 1
ATOM 4364 C CA . MET A 1 570 ? 49.478 -2.312 14.689 1.00 20.49 570 MET A CA 1
ATOM 4365 C C . MET A 1 570 ? 48.828 -1.806 13.419 1.00 18.88 570 MET A C 1
ATOM 4366 O O . MET A 1 570 ? 49.029 -0.656 13.031 1.00 16.08 570 MET A O 1
ATOM 4371 N N . TYR A 1 571 ? 48.089 -2.703 12.768 1.00 18.27 571 TYR A N 1
ATOM 4372 C CA . TYR A 1 571 ? 47.462 -2.401 11.476 1.00 17.70 571 TYR A CA 1
ATOM 4373 C C . TYR A 1 571 ? 46.173 -1.614 11.663 1.00 16.68 571 TYR A C 1
ATOM 4374 O O . TYR A 1 571 ? 45.852 -0.746 10.841 1.00 16.48 571 TYR A O 1
ATOM 4383 N N . HIS A 1 572 ? 45.475 -1.887 12.768 1.00 15.33 572 HIS A N 1
ATOM 4384 C CA . HIS A 1 572 ? 44.130 -1.385 13.033 1.00 15.54 572 HIS A CA 1
ATOM 4385 C C . HIS A 1 572 ? 44.111 -0.345 14.133 1.00 15.40 572 HIS A C 1
ATOM 4386 O O . HIS A 1 572 ? 44.622 -0.583 15.229 1.00 15.91 572 HIS A O 1
ATOM 4393 N N . SER A 1 573 ? 43.470 0.784 13.866 1.00 15.04 573 SER A N 1
ATOM 4394 C CA . SER A 1 573 ? 43.347 1.853 14.840 1.00 15.68 573 SER A CA 1
ATOM 4395 C C . SER A 1 573 ? 42.392 1.463 15.971 1.00 15.12 573 SER A C 1
ATOM 4396 O O . SER A 1 573 ? 42.582 1.875 17.107 1.00 14.08 573 SER A O 1
ATOM 4399 N N . TYR A 1 574 ? 41.365 0.683 15.621 1.00 14.65 574 TYR A N 1
ATOM 4400 C CA . TYR A 1 574 ? 40.421 0.094 16.568 1.00 14.39 574 TYR A CA 1
ATOM 4401 C C . TYR A 1 574 ? 40.041 -1.302 16.056 1.00 13.84 574 TYR A C 1
ATOM 4402 O O . TYR A 1 574 ? 40.075 -1.550 14.832 1.00 13.21 574 TYR A O 1
ATOM 4411 N N . ARG A 1 575 ? 39.690 -2.197 16.982 1.00 13.14 575 ARG A N 1
ATOM 4412 C CA . ARG A 1 575 ? 39.524 -3.626 16.688 1.00 13.88 575 ARG A CA 1
ATOM 4413 C C . ARG A 1 575 ? 38.235 -4.284 17.199 1.00 13.93 575 ARG A C 1
ATOM 4414 O O . ARG A 1 575 ? 37.733 -5.211 16.554 1.00 14.72 575 ARG A O 1
ATOM 4422 N N . LEU A 1 576 ? 37.766 -3.874 18.375 1.00 13.57 576 LEU A N 1
ATOM 4423 C CA . LEU A 1 576 ? 36.721 -4.587 19.094 1.00 14.02 576 LEU A CA 1
ATOM 4424 C C . LEU A 1 576 ? 35.539 -3.682 19.394 1.00 14.32 576 LEU A C 1
ATOM 4425 O O . LEU A 1 576 ? 35.712 -2.557 19.826 1.00 14.13 576 LEU A O 1
ATOM 4430 N N . CYS A 1 577 ? 34.330 -4.198 19.176 1.00 15.40 577 CYS A N 1
ATOM 4431 C CA . CYS A 1 577 ? 33.097 -3.543 19.623 1.00 15.52 577 CYS A CA 1
ATOM 4432 C C . CYS A 1 577 ? 31.991 -4.580 19.644 1.00 15.63 577 CYS A C 1
ATOM 4433 O O . CYS A 1 577 ? 31.949 -5.454 18.792 1.00 15.34 577 CYS A O 1
ATOM 4436 N N . ILE A 1 578 ? 31.119 -4.505 20.638 1.00 15.50 578 ILE A N 1
ATOM 4437 C CA . ILE A 1 578 ? 30.065 -5.509 20.813 1.00 16.14 578 ILE A CA 1
ATOM 4438 C C . ILE A 1 578 ? 28.736 -4.876 20.393 1.00 17.20 578 ILE A C 1
ATOM 4439 O O . ILE A 1 578 ? 28.146 -4.101 21.124 1.00 16.37 578 ILE A O 1
ATOM 4444 N N . ALA A 1 579 ? 28.304 -5.205 19.181 1.00 17.94 579 ALA A N 1
ATOM 4445 C CA . ALA A 1 579 ? 27.051 -4.701 18.625 1.00 19.49 579 ALA A CA 1
ATOM 4446 C C . ALA A 1 579 ? 25.859 -5.499 19.189 1.00 20.23 579 ALA A C 1
ATOM 4447 O O . ALA A 1 579 ? 26.061 -6.558 19.799 1.00 20.33 579 ALA A O 1
ATOM 4449 N N . PRO A 1 580 ? 24.613 -5.022 18.984 1.00 21.64 580 PRO A N 1
ATOM 4450 C CA . PRO A 1 580 ? 23.440 -5.741 19.541 1.00 23.89 580 PRO A CA 1
ATOM 4451 C C . PRO A 1 580 ? 23.158 -7.152 19.002 1.00 24.30 580 PRO A C 1
ATOM 4452 O O . PRO A 1 580 ? 22.554 -7.971 19.723 1.00 26.80 580 PRO A O 1
ATOM 4456 N N . THR A 1 581 ? 23.571 -7.429 17.768 1.00 24.85 581 THR A N 1
ATOM 4457 C CA . THR A 1 581 ? 23.369 -8.742 17.088 1.00 25.69 581 THR A CA 1
ATOM 4458 C C . THR A 1 581 ? 21.925 -9.242 17.084 1.00 28.76 581 THR A C 1
ATOM 4459 O O . THR A 1 581 ? 21.682 -10.440 17.210 1.00 28.48 581 THR A O 1
ATOM 4463 N N . GLY A 1 582 ? 20.975 -8.329 16.912 1.00 31.46 582 GLY A N 1
ATOM 4464 C CA . GLY A 1 582 ? 19.554 -8.658 16.995 1.00 35.44 582 GLY A CA 1
ATOM 4465 C C . GLY A 1 582 ? 19.052 -9.731 16.038 1.00 36.81 582 GLY A C 1
ATOM 4466 O O . GLY A 1 582 ? 18.352 -10.652 16.458 1.00 44.39 582 GLY A O 1
ATOM 4467 N N . SER A 1 583 ? 19.416 -9.624 14.767 1.00 36.04 583 SER A N 1
ATOM 4468 C CA . SER A 1 583 ? 18.919 -10.543 13.726 1.00 36.63 583 SER A CA 1
ATOM 4469 C C . SER A 1 583 ? 19.753 -11.825 13.592 1.00 33.20 583 SER A C 1
ATOM 4470 O O . SER A 1 583 ? 19.217 -12.945 13.603 1.00 33.15 583 SER A O 1
ATOM 4473 N N . ILE A 1 584 ? 21.058 -11.644 13.414 1.00 30.51 584 ILE A N 1
ATOM 4474 C CA . ILE A 1 584 ? 21.983 -12.764 13.236 1.00 29.83 584 ILE A CA 1
ATOM 4475 C C . ILE A 1 584 ? 22.024 -13.715 14.432 1.00 27.35 584 ILE A C 1
ATOM 4476 O O . ILE A 1 584 ? 22.384 -14.880 14.262 1.00 24.88 584 ILE A O 1
ATOM 4481 N N . SER A 1 585 ? 21.700 -13.228 15.636 1.00 23.66 585 SER A N 1
ATOM 4482 C CA . SER A 1 585 ? 21.727 -14.113 16.796 1.00 22.90 585 SER A CA 1
ATOM 4483 C C . SER A 1 585 ? 20.767 -15.293 16.614 1.00 21.63 585 SER A C 1
ATOM 4484 O O . SER A 1 585 ? 21.071 -16.379 17.070 1.00 22.35 585 SER A O 1
ATOM 4487 N N . TYR A 1 586 ? 19.646 -15.113 15.916 1.00 21.78 586 TYR A N 1
ATOM 4488 C CA . TYR A 1 586 ? 18.740 -16.250 15.648 1.00 22.07 586 TYR A CA 1
ATOM 4489 C C . TYR A 1 586 ? 19.387 -17.300 14.753 1.00 20.88 586 TYR A C 1
ATOM 4490 O O . TYR A 1 586 ? 19.224 -18.481 14.955 1.00 20.61 586 TYR A O 1
ATOM 4499 N N . VAL A 1 587 ? 20.164 -16.849 13.786 1.00 21.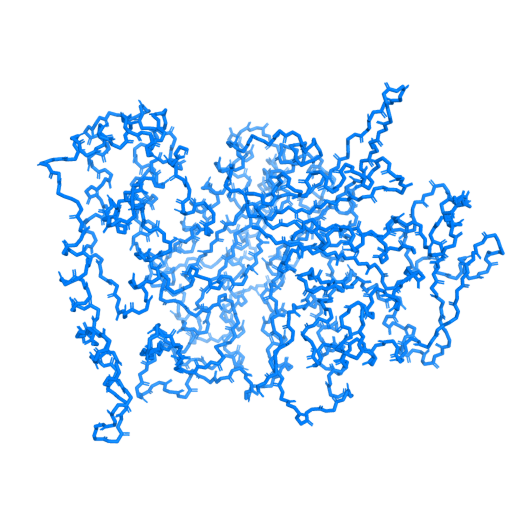12 587 VAL A N 1
ATOM 4500 C CA . VAL A 1 587 ? 20.832 -17.756 12.856 1.00 20.95 587 VAL A CA 1
ATOM 4501 C C . VAL A 1 587 ? 21.845 -18.602 13.610 1.00 20.04 587 VAL A C 1
ATOM 4502 O O . VAL A 1 587 ? 21.982 -19.799 13.344 1.00 20.47 587 VAL A O 1
ATOM 4506 N N . GLN A 1 588 ? 22.525 -17.966 14.564 1.00 19.12 588 GLN A N 1
ATOM 4507 C CA . GLN A 1 588 ? 23.514 -18.605 15.413 1.00 19.71 588 GLN A CA 1
ATOM 4508 C C . GLN A 1 588 ? 22.936 -19.429 16.580 1.00 20.35 588 GLN A C 1
ATOM 4509 O O . GLN A 1 588 ? 23.705 -19.977 17.348 1.00 20.90 588 GLN A O 1
ATOM 4515 N N . SER A 1 589 ? 21.616 -19.497 16.734 1.00 20.99 589 SER A N 1
ATOM 4516 C CA . SER A 1 589 ? 20.990 -20.014 17.970 1.00 21.91 589 SER A CA 1
ATOM 4517 C C . SER A 1 589 ? 21.727 -19.499 19.207 1.00 21.63 589 SER A C 1
ATOM 4518 O O . SER A 1 589 ? 22.190 -20.259 20.046 1.00 22.58 589 SER A O 1
ATOM 4521 N N . SER A 1 590 ? 21.807 -18.178 19.302 1.00 20.59 590 SER A N 1
ATOM 4522 C CA . SER A 1 590 ? 22.579 -17.523 20.332 1.00 19.46 590 SER A CA 1
ATOM 4523 C C . SER A 1 590 ? 21.717 -16.537 21.093 1.00 18.49 590 SER A C 1
ATOM 4524 O O . SER A 1 590 ? 20.833 -15.896 20.524 1.00 18.37 590 SER A O 1
ATOM 4527 N N . THR A 1 591 ? 21.993 -16.370 22.376 1.00 17.73 591 THR A N 1
ATOM 4528 C CA . THR A 1 591 ? 21.446 -15.213 23.076 1.00 17.79 591 THR A CA 1
ATOM 4529 C C . THR A 1 591 ? 22.138 -13.952 22.542 1.00 18.13 591 THR A C 1
ATOM 4530 O O . THR A 1 591 ? 23.300 -13.994 22.140 1.00 19.17 591 THR A O 1
ATOM 4534 N N . ALA A 1 592 ? 21.404 -12.846 22.505 1.00 18.74 592 ALA A N 1
ATOM 4535 C CA . ALA A 1 592 ? 21.856 -11.641 21.794 1.00 19.49 592 ALA A CA 1
ATOM 4536 C C . ALA A 1 592 ? 23.036 -11.024 22.517 1.00 19.57 592 ALA A C 1
ATOM 4537 O O . ALA A 1 592 ? 22.960 -10.761 23.732 1.00 19.05 592 ALA A O 1
ATOM 4539 N N . SER A 1 593 ? 24.148 -10.854 21.793 1.00 19.19 593 SER A N 1
ATOM 4540 C CA . SER A 1 593 ? 25.261 -10.062 22.286 1.00 19.53 593 SER A CA 1
ATOM 4541 C C . SER A 1 593 ? 25.780 -10.586 23.655 1.00 18.81 593 SER A C 1
ATOM 4542 O O . SER A 1 593 ? 25.837 -11.790 23.893 1.00 18.57 593 SER A O 1
ATOM 4545 N N . VAL A 1 594 ? 26.119 -9.674 24.561 1.00 18.83 594 VAL A N 1
ATOM 4546 C CA . VAL A 1 594 ? 26.520 -10.028 25.931 1.00 18.83 594 VAL A CA 1
ATOM 4547 C C . VAL A 1 594 ? 25.440 -9.649 26.940 1.00 19.14 594 VAL A C 1
ATOM 4548 O O . VAL A 1 594 ? 25.674 -9.672 28.183 1.00 18.88 594 VAL A O 1
ATOM 4552 N N . MET A 1 595 ? 24.252 -9.323 26.422 1.00 19.22 595 MET A N 1
ATOM 4553 C CA . MET A 1 595 ? 23.157 -8.891 27.250 1.00 19.36 595 MET A CA 1
ATOM 4554 C C . MET A 1 595 ? 22.492 -10.094 27.913 1.00 20.16 595 MET A C 1
ATOM 4555 O O . MET A 1 595 ? 22.534 -11.216 27.394 1.00 18.17 595 MET A O 1
ATOM 4560 N N . PRO A 1 596 ? 21.845 -9.852 29.057 1.00 20.30 596 PRO A N 1
ATOM 4561 C CA . PRO A 1 596 ? 20.941 -10.865 29.589 1.00 20.95 596 PRO A CA 1
ATOM 4562 C C . PRO A 1 596 ? 19.694 -11.010 28.691 1.00 20.11 596 PRO A C 1
ATOM 4563 O O . PRO A 1 596 ? 19.202 -10.030 28.130 1.00 20.05 596 PRO A O 1
ATOM 4567 N N . ILE A 1 597 ? 19.193 -12.229 28.566 1.00 21.48 597 ILE A N 1
ATOM 4568 C CA . ILE A 1 597 ? 17.964 -12.532 27.827 1.00 22.50 597 ILE A CA 1
ATOM 4569 C C . ILE A 1 597 ? 16.795 -11.744 28.413 1.00 24.30 597 ILE A C 1
ATOM 4570 O O . ILE A 1 597 ? 16.762 -11.482 29.620 1.00 22.52 597 ILE A O 1
ATOM 4575 N N . MET A 1 598 ? 15.875 -11.333 27.542 1.00 26.18 598 MET A N 1
ATOM 4576 C CA . MET A 1 598 ? 14.681 -10.587 27.937 1.00 28.99 598 MET A CA 1
ATOM 4577 C C . MET A 1 598 ? 13.497 -11.485 28.263 1.00 27.54 598 MET A C 1
ATOM 4578 O O . MET A 1 598 ? 12.707 -11.151 29.120 1.00 25.26 598 MET A O 1
ATOM 4583 N N . GLU A 1 599 ? 13.351 -12.574 27.523 1.00 26.10 599 GLU A N 1
ATOM 4584 C CA . GLU A 1 599 ? 12.203 -13.450 27.649 1.00 27.54 599 GLU A CA 1
ATOM 4585 C C . GLU A 1 599 ? 12.715 -14.855 27.508 1.00 25.06 599 GLU A C 1
ATOM 4586 O O . GLU A 1 599 ? 13.426 -15.155 26.555 1.00 22.90 599 GLU A O 1
ATOM 4592 N N . ARG A 1 600 ? 12.351 -15.727 28.434 1.00 23.04 600 ARG A N 1
ATOM 4593 C CA . ARG A 1 600 ? 12.694 -17.141 28.296 1.00 22.99 600 ARG A CA 1
ATOM 4594 C C . ARG A 1 600 ? 12.126 -17.744 27.003 1.00 23.08 600 ARG A C 1
ATOM 4595 O O . ARG A 1 600 ? 12.790 -18.551 26.363 1.00 21.42 600 ARG A O 1
ATOM 4603 N N . ILE A 1 601 ? 10.901 -17.364 26.643 1.00 22.54 601 ILE A N 1
ATOM 4604 C CA . ILE A 1 601 ? 10.279 -17.857 25.417 1.00 24.31 601 ILE A CA 1
ATOM 4605 C C . ILE A 1 601 ? 9.640 -16.694 24.685 1.00 24.98 601 ILE A C 1
ATOM 4606 O O . ILE A 1 601 ? 8.703 -16.086 25.189 1.00 25.76 601 ILE A O 1
ATOM 4611 N N . GLU A 1 602 ? 10.143 -16.393 23.491 1.00 23.90 602 GLU A N 1
ATOM 4612 C CA . GLU A 1 602 ? 9.582 -15.305 22.674 1.00 25.57 602 GLU A CA 1
ATOM 4613 C C . GLU A 1 602 ? 8.332 -15.751 21.923 1.00 26.89 602 GLU A C 1
ATOM 4614 O O . GLU A 1 602 ? 8.373 -16.742 21.206 1.00 25.46 602 GLU A O 1
ATOM 4620 N N . GLU A 1 603 ? 7.237 -15.005 22.089 1.00 28.89 603 GLU A N 1
ATOM 4621 C CA . GLU A 1 603 ? 6.035 -15.156 21.284 1.00 32.62 603 GLU A CA 1
ATOM 4622 C C . GLU A 1 603 ? 6.045 -14.035 20.270 1.00 33.27 603 GLU A C 1
ATOM 4623 O O . GLU A 1 603 ? 6.187 -12.870 20.629 1.00 32.54 603 GLU A O 1
ATOM 4629 N N . ARG A 1 604 ? 5.910 -14.394 18.999 1.00 35.73 604 ARG A N 1
ATOM 4630 C CA . ARG A 1 604 ? 5.903 -13.431 17.903 1.00 38.22 604 ARG A CA 1
ATOM 4631 C C . ARG A 1 604 ? 4.846 -13.900 16.902 1.00 40.35 604 ARG A C 1
ATOM 4632 O O . ARG A 1 604 ? 4.638 -15.099 16.745 1.00 43.38 604 ARG A O 1
ATOM 4640 N N . THR A 1 605 ? 4.167 -12.965 16.250 1.00 43.74 605 THR A N 1
ATOM 4641 C CA . THR A 1 605 ? 3.110 -13.316 15.292 1.00 50.05 605 THR A CA 1
ATOM 4642 C C . THR A 1 605 ? 3.684 -13.516 13.888 1.00 49.93 605 THR A C 1
ATOM 4643 O O . THR A 1 605 ? 4.575 -12.793 13.460 1.00 50.63 605 THR A O 1
ATOM 4647 N N . TYR A 1 606 ? 3.142 -14.513 13.196 1.00 55.69 606 TYR A N 1
ATOM 4648 C CA . TYR A 1 606 ? 3.603 -14.993 11.893 1.00 60.20 606 TYR A CA 1
ATOM 4649 C C . TYR A 1 606 ? 2.359 -15.048 11.009 1.00 60.40 606 TYR A C 1
ATOM 4650 O O . TYR A 1 606 ? 1.588 -16.014 11.067 1.00 58.67 606 TYR A O 1
ATOM 4659 N N . GLY A 1 607 ? 2.135 -13.981 10.238 1.00 62.37 607 GLY A N 1
ATOM 4660 C CA . GLY A 1 607 ? 0.881 -13.805 9.498 1.00 60.97 607 GLY A CA 1
ATOM 4661 C C . GLY A 1 607 ? -0.315 -13.854 10.440 1.00 60.72 607 GLY A C 1
ATOM 4662 O O . GLY A 1 607 ? -0.514 -12.939 11.238 1.00 60.54 607 GLY A O 1
ATOM 4663 N N . ASN A 1 608 ? -1.087 -14.939 10.362 1.00 62.66 608 ASN A N 1
ATOM 4664 C CA . ASN A 1 608 ? -2.243 -15.171 11.244 1.00 64.37 608 ASN A CA 1
ATOM 4665 C C . ASN A 1 608 ? -1.926 -16.020 12.471 1.00 61.94 608 ASN A C 1
ATOM 4666 O O . ASN A 1 608 ? -2.714 -16.057 13.416 1.00 64.15 608 ASN A O 1
ATOM 4671 N N . SER A 1 609 ? -0.788 -16.706 12.453 1.00 57.40 609 SER A N 1
ATOM 4672 C CA . SER A 1 609 ? -0.411 -17.607 13.534 1.00 53.21 609 SER A CA 1
ATOM 4673 C C . SER A 1 609 ? 0.585 -16.943 14.482 1.00 50.44 609 SER A C 1
ATOM 4674 O O . SER A 1 609 ? 0.980 -15.793 14.286 1.00 53.40 609 SER A O 1
ATOM 4677 N N . LYS A 1 610 ? 0.956 -17.662 15.532 1.00 46.90 610 LYS A N 1
ATOM 4678 C CA . LYS A 1 610 ? 2.037 -17.251 16.414 1.00 43.31 610 LYS A CA 1
ATOM 4679 C C . LYS A 1 610 ? 3.195 -18.230 16.267 1.00 38.14 610 LYS A C 1
ATOM 4680 O O . LYS A 1 610 ? 3.000 -19.369 15.831 1.00 35.36 610 LYS A O 1
ATOM 4686 N N . THR A 1 611 ? 4.396 -17.762 16.611 1.00 33.39 611 THR A N 1
ATOM 4687 C CA . THR A 1 611 ? 5.580 -18.618 16.718 1.00 31.81 611 THR A CA 1
ATOM 4688 C C . THR A 1 611 ? 6.159 -18.500 18.123 1.00 28.60 611 THR A C 1
ATOM 4689 O O . THR A 1 611 ? 6.044 -17.458 18.766 1.00 25.19 611 THR A O 1
ATOM 4693 N N . TYR A 1 612 ? 6.787 -19.571 18.584 1.00 26.47 612 TYR A N 1
ATOM 4694 C CA . TYR A 1 612 ? 7.420 -19.589 19.899 1.00 27.12 612 TYR A CA 1
ATOM 4695 C C . TYR A 1 612 ? 8.902 -19.869 19.726 1.00 25.88 612 TYR A C 1
ATOM 4696 O O . TYR A 1 612 ? 9.285 -20.770 18.972 1.00 26.17 612 TYR A O 1
ATOM 4705 N N . TYR A 1 613 ? 9.732 -19.062 20.391 1.00 23.63 613 TYR A N 1
ATOM 4706 C CA . TYR A 1 613 ? 11.174 -19.269 20.375 1.00 23.31 613 TYR A CA 1
ATOM 4707 C C . TYR A 1 613 ? 11.712 -19.285 21.788 1.00 21.99 613 TYR A C 1
ATOM 4708 O O . TYR A 1 613 ? 11.950 -18.220 22.372 1.00 20.94 613 TYR A O 1
ATOM 4717 N N . PRO A 1 614 ? 11.887 -20.486 22.348 1.00 22.51 614 PRO A N 1
ATOM 4718 C CA . PRO A 1 614 ? 12.632 -20.604 23.601 1.00 22.56 614 PRO A CA 1
ATOM 4719 C C . PRO A 1 614 ? 14.085 -20.171 23.407 1.00 21.72 614 PRO A C 1
ATOM 4720 O O . PRO A 1 614 ? 14.662 -20.378 22.313 1.00 20.20 614 PRO A O 1
ATOM 4724 N N . MET A 1 615 ? 14.677 -19.607 24.454 1.00 21.48 615 MET A N 1
ATOM 4725 C CA . MET A 1 615 ? 16.074 -19.218 24.396 1.00 21.46 615 MET A CA 1
ATOM 4726 C C . MET A 1 615 ? 16.903 -20.452 24.082 1.00 22.30 615 MET A C 1
ATOM 4727 O O . MET A 1 615 ? 16.592 -21.541 24.576 1.00 21.36 615 MET A O 1
ATOM 4732 N N . PRO A 1 616 ? 17.927 -20.302 23.207 1.00 23.63 616 PRO A N 1
ATOM 4733 C CA . PRO A 1 616 ? 18.692 -21.462 22.767 1.00 25.69 616 PRO A CA 1
ATOM 4734 C C . PRO A 1 616 ? 19.338 -22.143 23.954 1.00 25.84 616 PRO A C 1
ATOM 4735 O O . PRO A 1 616 ? 20.018 -21.479 24.723 1.00 27.07 616 PRO A O 1
ATOM 4739 N N . GLY A 1 617 ? 19.098 -23.439 24.100 1.00 25.28 617 GLY A N 1
ATOM 4740 C CA . GLY A 1 617 ? 19.595 -24.184 25.239 1.00 26.96 617 GLY A CA 1
ATOM 4741 C C . GLY A 1 617 ? 18.638 -24.295 26.413 1.00 28.16 617 GLY A C 1
ATOM 4742 O O . GLY A 1 617 ? 18.913 -25.060 27.329 1.00 26.76 617 GLY A O 1
ATOM 4743 N N . LEU A 1 618 ? 17.536 -23.530 26.407 1.00 28.29 618 LEU A N 1
ATOM 4744 C CA . LEU A 1 618 ? 16.571 -23.550 27.500 1.00 29.10 618 LEU A CA 1
ATOM 4745 C C . LEU A 1 618 ? 15.927 -24.931 27.599 1.00 31.73 618 LEU A C 1
ATOM 4746 O O . LEU A 1 618 ? 15.464 -25.482 26.601 1.00 28.71 618 LEU A O 1
ATOM 4751 N N . ALA A 1 619 ? 15.922 -25.476 28.813 1.00 32.55 619 ALA A N 1
ATOM 4752 C CA . ALA A 1 619 ? 15.296 -26.762 29.113 1.00 33.93 619 ALA A CA 1
ATOM 4753 C C . ALA A 1 619 ? 14.591 -26.655 30.461 1.00 34.97 619 ALA A C 1
ATOM 4754 O O . ALA A 1 619 ? 14.836 -25.713 31.238 1.00 30.70 619 ALA A O 1
ATOM 4756 N N . SER A 1 620 ? 13.686 -27.595 30.728 1.00 36.66 620 SER A N 1
ATOM 4757 C CA . SER A 1 620 ? 12.967 -27.606 32.012 1.00 38.39 620 SER A CA 1
ATOM 4758 C C . SER A 1 620 ? 13.911 -27.576 33.212 1.00 37.83 620 SER A C 1
ATOM 4759 O O . SER A 1 620 ? 13.663 -26.867 34.188 1.00 39.25 620 SER A O 1
ATOM 4762 N N . ASN A 1 621 ? 15.020 -28.303 33.112 1.00 39.02 621 ASN A N 1
ATOM 4763 C CA . ASN A 1 621 ? 15.980 -28.384 34.221 1.00 38.84 621 ASN A CA 1
ATOM 4764 C C . ASN A 1 621 ? 16.997 -27.249 34.383 1.00 38.57 621 ASN A C 1
ATOM 4765 O O . ASN A 1 621 ? 17.717 -27.237 35.378 1.00 40.54 621 ASN A O 1
ATOM 4770 N N . ASN A 1 622 ? 17.077 -26.306 33.439 1.00 34.69 622 ASN A N 1
ATOM 4771 C CA . ASN A 1 622 ? 17.998 -25.157 33.588 1.00 30.60 622 ASN A CA 1
ATOM 4772 C C . ASN A 1 622 ? 17.270 -23.814 33.578 1.00 30.79 622 ASN A C 1
ATOM 4773 O O . ASN A 1 622 ? 17.894 -22.762 33.408 1.00 32.44 622 ASN A O 1
ATOM 4778 N N . TRP A 1 623 ? 15.953 -23.866 33.816 1.00 27.63 623 TRP A N 1
ATOM 4779 C CA . TRP A 1 623 ? 15.063 -22.702 33.778 1.00 25.79 623 TRP A CA 1
ATOM 4780 C C . TRP A 1 623 ? 15.576 -21.551 34.629 1.00 24.29 623 TRP A C 1
ATOM 4781 O O . TRP A 1 623 ? 15.502 -20.387 34.226 1.00 23.81 623 TRP A O 1
ATOM 4792 N N . PHE A 1 624 ? 16.074 -21.901 35.816 1.00 23.55 624 PHE A N 1
ATOM 4793 C CA . PHE A 1 624 ? 16.611 -20.944 36.757 1.00 23.11 624 PHE A CA 1
ATOM 4794 C C . PHE A 1 624 ? 17.722 -20.054 36.165 1.00 22.61 624 PHE A C 1
ATOM 4795 O O . PHE A 1 624 ? 17.763 -18.852 36.434 1.00 22.59 624 PHE A O 1
ATOM 4803 N N . PHE A 1 625 ? 18.600 -20.654 35.372 1.00 23.14 625 PHE A N 1
ATOM 4804 C CA . PHE A 1 625 ? 19.790 -19.968 34.849 1.00 23.87 625 PHE A CA 1
ATOM 4805 C C . PHE A 1 625 ? 19.507 -19.027 33.673 1.00 24.95 625 PHE A C 1
ATOM 4806 O O . PHE A 1 625 ? 20.304 -18.132 33.428 1.00 25.45 625 PHE A O 1
ATOM 4814 N N . TYR A 1 626 ? 18.363 -19.205 32.997 1.00 24.45 626 TYR A N 1
ATOM 4815 C CA . TYR A 1 626 ? 17.837 -18.234 32.019 1.00 24.92 626 TYR A CA 1
ATOM 4816 C C . TYR A 1 626 ? 16.902 -17.197 32.665 1.00 25.19 626 TYR A C 1
ATOM 4817 O O . TYR A 1 626 ? 15.771 -16.969 32.220 1.00 25.25 626 TYR A O 1
ATOM 4826 N N . LYS A 1 627 ? 17.409 -16.540 33.706 1.00 25.19 627 LYS A N 1
ATOM 4827 C CA . LYS A 1 627 ? 16.686 -15.481 34.393 1.00 25.01 627 LYS A CA 1
ATOM 4828 C C . LYS A 1 627 ? 16.483 -14.319 33.432 1.00 24.99 627 LYS A C 1
ATOM 4829 O O . LYS A 1 627 ? 17.390 -13.982 32.679 1.00 23.53 627 LYS A O 1
ATOM 4835 N N . GLU A 1 628 ? 15.291 -13.735 33.456 1.00 24.32 628 GLU A N 1
ATOM 4836 C CA . GLU A 1 628 ? 14.943 -12.656 32.555 1.00 25.69 628 GLU A CA 1
ATOM 4837 C C . GLU A 1 628 ? 15.583 -11.347 33.047 1.00 27.36 628 GLU A C 1
ATOM 4838 O O . GLU A 1 628 ? 15.669 -11.088 34.260 1.00 26.40 628 GLU A O 1
ATOM 4844 N N . ALA A 1 629 ? 16.049 -10.544 32.094 1.00 25.56 629 ALA A N 1
ATOM 4845 C CA . ALA A 1 629 ? 16.782 -9.317 32.388 1.00 26.59 629 ALA A CA 1
ATOM 4846 C C . ALA A 1 629 ? 16.004 -8.357 33.296 1.00 28.31 629 ALA A C 1
ATOM 4847 O O . ALA A 1 629 ? 16.586 -7.733 34.167 1.00 24.78 629 ALA A O 1
ATOM 4849 N N . TYR A 1 630 ? 14.697 -8.228 33.063 1.00 28.89 630 TYR A N 1
ATOM 4850 C CA . TYR A 1 630 ? 13.862 -7.315 33.864 1.00 31.30 630 TYR A CA 1
ATOM 4851 C C . TYR A 1 630 ? 13.827 -7.635 35.374 1.00 29.91 630 TYR A C 1
ATOM 4852 O O . TYR A 1 630 ? 13.531 -6.758 36.177 1.00 31.18 630 TYR A O 1
ATOM 4861 N N . ASP A 1 631 ? 14.115 -8.879 35.736 1.00 29.15 631 ASP A N 1
ATOM 4862 C CA . ASP A 1 631 ? 14.128 -9.320 37.121 1.00 30.17 631 ASP A CA 1
ATOM 4863 C C . ASP A 1 631 ? 15.496 -9.202 37.766 1.00 30.37 631 ASP A C 1
ATOM 4864 O O . ASP A 1 631 ? 15.628 -9.535 38.933 1.00 27.66 631 ASP A O 1
ATOM 4869 N N . MET A 1 632 ? 16.512 -8.756 37.020 1.00 28.33 632 MET A N 1
ATOM 4870 C CA . MET A 1 632 ? 17.872 -8.684 37.538 1.00 28.09 632 MET A CA 1
ATOM 4871 C C . MET A 1 632 ? 18.117 -7.331 38.182 1.00 27.13 632 MET A C 1
ATOM 4872 O O . MET A 1 632 ? 17.423 -6.339 37.914 1.00 28.20 632 MET A O 1
ATOM 4877 N N . ASP A 1 633 ? 19.133 -7.293 39.011 1.00 26.73 633 ASP A N 1
ATOM 4878 C CA . ASP A 1 633 ? 19.606 -6.031 39.546 1.00 28.89 633 ASP A CA 1
ATOM 4879 C C . ASP A 1 633 ? 20.483 -5.396 38.463 1.00 28.11 633 ASP A C 1
ATOM 4880 O O . ASP A 1 633 ? 21.532 -5.944 38.126 1.00 29.51 633 ASP A O 1
ATOM 4885 N N . MET A 1 634 ? 20.044 -4.260 37.921 1.00 28.72 634 MET A N 1
ATOM 4886 C CA . MET A 1 634 ? 20.825 -3.537 36.902 1.00 29.17 634 MET A CA 1
ATOM 4887 C C . MET A 1 634 ? 22.216 -3.075 37.341 1.00 29.23 634 MET A C 1
ATOM 4888 O O . MET A 1 634 ? 23.083 -2.843 36.486 1.00 26.57 634 MET A O 1
ATOM 4893 N N . PHE A 1 635 ? 22.437 -2.928 38.652 1.00 28.56 635 PHE A N 1
ATOM 4894 C CA . PHE A 1 635 ? 23.769 -2.619 39.172 1.00 29.83 635 PHE A CA 1
ATOM 4895 C C . PHE A 1 635 ? 24.730 -3.767 38.866 1.00 28.48 635 PHE A C 1
ATOM 4896 O O . PHE A 1 635 ? 25.893 -3.537 38.524 1.00 27.33 635 PHE A O 1
ATOM 4904 N N . LYS A 1 636 ? 24.236 -5.000 38.967 1.00 27.40 636 LYS A N 1
ATOM 4905 C CA . LYS A 1 636 ? 25.050 -6.158 38.665 1.00 28.43 636 LYS A CA 1
ATOM 4906 C C . LYS A 1 636 ? 25.203 -6.391 37.154 1.00 25.90 636 LYS A C 1
ATOM 4907 O O . LYS A 1 636 ? 26.236 -6.891 36.720 1.00 23.70 636 LYS A O 1
ATOM 4913 N N . VAL A 1 637 ? 24.206 -5.988 36.375 1.00 23.52 637 VAL A N 1
ATOM 4914 C CA . VAL A 1 637 ? 24.356 -5.954 34.909 1.00 24.10 637 VAL A CA 1
ATOM 4915 C C . VAL A 1 637 ? 25.449 -4.934 34.548 1.00 22.45 637 VAL A C 1
ATOM 4916 O O . VAL A 1 637 ? 26.355 -5.268 33.802 1.00 23.48 637 VAL A O 1
ATOM 4920 N N . VAL A 1 638 ? 25.388 -3.727 35.116 1.00 23.09 638 VAL A N 1
ATOM 4921 C CA . VAL A 1 638 ? 26.452 -2.722 34.953 1.00 23.08 638 VAL A CA 1
ATOM 4922 C C . VAL A 1 638 ? 27.836 -3.290 35.267 1.00 24.46 638 VAL A C 1
ATOM 4923 O O . VAL A 1 638 ? 28.765 -3.054 34.504 1.00 24.67 638 VAL A O 1
ATOM 4927 N N . ASP A 1 639 ? 27.971 -4.037 36.370 1.00 24.81 639 ASP A N 1
ATOM 4928 C CA . ASP A 1 639 ? 29.249 -4.658 36.745 1.00 25.25 639 ASP A CA 1
ATOM 4929 C C . ASP A 1 639 ? 29.764 -5.644 35.706 1.00 23.82 639 ASP A C 1
ATOM 4930 O O . ASP A 1 639 ? 30.979 -5.754 35.483 1.00 23.57 639 ASP A O 1
ATOM 4935 N N . MET A 1 640 ? 28.847 -6.388 35.104 1.00 21.83 640 MET A N 1
ATOM 4936 C CA . MET A 1 640 ? 29.228 -7.290 34.027 1.00 21.05 640 MET A CA 1
ATOM 4937 C C . MET A 1 640 ? 29.777 -6.502 32.821 1.00 20.48 640 MET A C 1
ATOM 4938 O O . MET A 1 640 ? 30.870 -6.817 32.321 1.00 19.89 640 MET A O 1
ATOM 4943 N N . ILE A 1 641 ? 29.039 -5.475 32.390 1.00 21.24 641 ILE A N 1
ATOM 4944 C CA . ILE A 1 641 ? 29.393 -4.720 31.186 1.00 21.76 641 ILE A CA 1
ATOM 4945 C C . ILE A 1 641 ? 30.706 -3.959 31.426 1.00 22.62 641 ILE A C 1
ATOM 4946 O O . ILE A 1 641 ? 31.578 -3.935 30.566 1.00 23.07 641 ILE A O 1
ATOM 4951 N N . ALA A 1 642 ? 30.863 -3.381 32.618 1.00 23.58 642 ALA A N 1
ATOM 4952 C CA . ALA A 1 642 ? 32.119 -2.755 33.025 1.00 21.48 642 ALA A CA 1
ATOM 4953 C C . ALA A 1 642 ? 33.295 -3.716 32.987 1.00 21.79 642 ALA A C 1
ATOM 4954 O O . ALA A 1 642 ? 34.389 -3.351 32.524 1.00 22.30 642 ALA A O 1
ATOM 4956 N N . THR A 1 643 ? 33.075 -4.942 33.459 1.00 20.27 643 THR A N 1
ATOM 4957 C CA . THR A 1 643 ? 34.091 -5.990 33.419 1.00 20.45 643 THR A CA 1
ATOM 4958 C C . THR A 1 643 ? 34.520 -6.315 31.974 1.00 19.53 643 THR A C 1
ATOM 4959 O O . THR A 1 643 ? 35.715 -6.468 31.685 1.00 19.86 643 THR A O 1
ATOM 4963 N N . ILE A 1 644 ? 33.549 -6.436 31.082 1.00 17.89 644 ILE A N 1
ATOM 4964 C CA . ILE A 1 644 ? 33.852 -6.748 29.671 1.00 17.81 644 ILE A CA 1
ATOM 4965 C C . ILE A 1 644 ? 34.586 -5.571 29.016 1.00 17.46 644 ILE A C 1
ATOM 4966 O O . ILE A 1 644 ? 35.569 -5.763 28.292 1.00 18.69 644 ILE A O 1
ATOM 4971 N N . GLN A 1 645 ? 34.079 -4.374 29.280 1.00 17.30 645 GLN A N 1
ATOM 4972 C CA . GLN A 1 645 ? 34.549 -3.122 28.702 1.00 18.59 645 GLN A CA 1
ATOM 4973 C C . GLN A 1 645 ? 36.023 -2.826 28.932 1.00 18.93 645 GLN A C 1
ATOM 4974 O O . GLN A 1 645 ? 36.654 -2.196 28.086 1.00 17.57 645 GLN A O 1
ATOM 4980 N N . GLN A 1 646 ? 36.579 -3.308 30.047 1.00 19.99 646 GLN A N 1
ATOM 4981 C CA . GLN A 1 646 ? 38.013 -3.184 30.294 1.00 21.71 646 GLN A CA 1
ATOM 4982 C C . GLN A 1 646 ? 38.819 -3.687 29.118 1.00 19.78 646 GLN A C 1
ATOM 4983 O O . GLN A 1 646 ? 39.917 -3.236 28.938 1.00 18.83 646 GLN A O 1
ATOM 4989 N N . HIS A 1 647 ? 38.316 -4.716 28.422 1.00 18.44 647 HIS A N 1
ATOM 4990 C CA . HIS A 1 647 ? 39.068 -5.405 27.348 1.00 17.90 647 HIS A CA 1
ATOM 4991 C C . HIS A 1 647 ? 38.570 -5.124 25.930 1.00 17.60 647 HIS A C 1
ATOM 4992 O O . HIS A 1 647 ? 39.007 -5.785 24.996 1.00 17.99 647 HIS A O 1
ATOM 4999 N N . ILE A 1 648 ? 37.670 -4.153 25.782 1.00 17.28 648 ILE A N 1
ATOM 5000 C CA . ILE A 1 648 ? 37.085 -3.793 24.495 1.00 17.05 648 ILE A CA 1
ATOM 5001 C C . ILE A 1 648 ? 37.541 -2.375 24.236 1.00 16.13 648 ILE A C 1
ATOM 5002 O O . ILE A 1 648 ? 37.296 -1.499 25.068 1.00 16.50 648 ILE A O 1
ATOM 5007 N N . ASP A 1 649 ? 38.207 -2.144 23.106 1.00 15.42 649 ASP A N 1
ATOM 5008 C CA . ASP A 1 649 ? 38.753 -0.810 22.841 1.00 15.67 649 ASP A CA 1
ATOM 5009 C C . ASP A 1 649 ? 37.685 0.226 22.427 1.00 16.00 649 ASP A C 1
ATOM 5010 O O . ASP A 1 649 ? 37.815 1.397 22.791 1.00 17.81 649 ASP A O 1
ATOM 5015 N N . GLN A 1 650 ? 36.642 -0.198 21.715 1.00 14.69 650 GLN A N 1
ATOM 5016 C CA . GLN A 1 650 ? 35.492 0.669 21.447 1.00 14.92 650 GLN A CA 1
ATOM 5017 C C . GLN A 1 650 ? 34.429 0.440 22.530 1.00 15.56 650 GLN A C 1
ATOM 5018 O O . GLN A 1 650 ? 34.768 0.432 23.742 1.00 15.75 650 GLN A O 1
ATOM 5024 N N . GLY A 1 651 ? 33.173 0.242 22.132 1.00 15.04 651 GLY A N 1
ATOM 5025 C CA . GLY A 1 651 ? 32.087 0.164 23.070 1.00 16.27 651 GLY A CA 1
ATOM 5026 C C . GLY A 1 651 ? 31.257 -1.094 22.940 1.00 15.74 651 GLY A C 1
ATOM 5027 O O . GLY A 1 651 ? 31.617 -2.050 22.252 1.00 15.34 651 GLY A O 1
ATOM 5028 N N . ILE A 1 652 ? 30.160 -1.073 23.678 1.00 16.79 652 ILE A N 1
ATOM 5029 C CA . ILE A 1 652 ? 29.274 -2.222 23.904 1.00 16.76 652 ILE A CA 1
ATOM 5030 C C . ILE A 1 652 ? 27.862 -1.665 23.901 1.00 17.68 652 ILE A C 1
ATOM 5031 O O . ILE A 1 652 ? 27.537 -0.818 24.732 1.00 18.22 652 ILE A O 1
ATOM 5036 N N . SER A 1 653 ? 27.026 -2.104 22.957 1.00 17.93 653 SER A N 1
ATOM 5037 C CA . SER A 1 653 ? 25.636 -1.685 22.931 1.00 18.16 653 SER A CA 1
ATOM 5038 C C . SER A 1 653 ? 24.936 -2.256 24.179 1.00 19.13 653 SER A C 1
ATOM 5039 O O . SER A 1 653 ? 24.765 -3.469 24.307 1.00 19.57 653 SER A O 1
ATOM 5042 N N . PHE A 1 654 ? 24.557 -1.377 25.100 1.00 19.50 654 PHE A N 1
ATOM 5043 C CA . PHE A 1 654 ? 24.130 -1.780 26.439 1.00 20.07 654 PHE A CA 1
ATOM 5044 C C . PHE A 1 654 ? 22.686 -1.314 26.683 1.00 20.65 654 PHE A C 1
ATOM 5045 O O . PHE A 1 654 ? 22.420 -0.149 26.961 1.00 19.49 654 PHE A O 1
ATOM 5053 N N . THR A 1 655 ? 21.774 -2.256 26.536 1.00 22.83 655 THR A N 1
ATOM 5054 C CA . THR A 1 655 ? 20.365 -2.038 26.788 1.00 25.24 655 THR A CA 1
ATOM 5055 C C . THR A 1 655 ? 20.119 -2.111 28.295 1.00 24.58 655 THR A C 1
ATOM 5056 O O . THR A 1 655 ? 20.637 -3.002 28.949 1.00 23.98 655 THR A O 1
ATOM 5060 N N . LEU A 1 656 ? 19.366 -1.154 28.837 1.00 26.55 656 LEU A N 1
ATOM 5061 C CA . LEU A 1 656 ? 18.899 -1.245 30.229 1.00 28.80 656 LEU A CA 1
ATOM 5062 C C . LEU A 1 656 ? 17.475 -1.796 30.274 1.00 27.94 656 LEU A C 1
ATOM 5063 O O . LEU A 1 656 ? 16.643 -1.469 29.421 1.00 29.21 656 LEU A O 1
ATOM 5068 N N . PHE A 1 657 ? 17.207 -2.621 31.283 1.00 26.74 657 PHE A N 1
ATOM 5069 C CA . PHE A 1 657 ? 15.975 -3.387 31.361 1.00 27.44 657 PHE A CA 1
ATOM 5070 C C . PHE A 1 657 ? 15.268 -2.998 32.637 1.00 29.70 657 PHE A C 1
ATOM 5071 O O . PHE A 1 657 ? 15.688 -3.413 33.724 1.00 27.64 657 PHE A O 1
ATOM 5079 N N . LEU A 1 658 ? 14.225 -2.179 32.482 1.00 31.73 658 LEU A N 1
ATOM 5080 C CA . LEU A 1 658 ? 13.551 -1.499 33.598 1.00 34.05 658 LEU A CA 1
ATOM 5081 C C . LEU A 1 658 ? 12.119 -1.997 33.805 1.00 36.67 658 LEU A C 1
ATOM 5082 O O . LEU A 1 658 ? 11.564 -2.678 32.953 1.00 36.22 658 LEU A O 1
ATOM 5087 N N . LYS A 1 659 ? 11.539 -1.633 34.948 1.00 41.36 659 LYS A N 1
ATOM 5088 C CA . LYS A 1 659 ? 10.112 -1.845 35.232 1.00 43.42 659 LYS A CA 1
ATOM 5089 C C . LYS A 1 659 ? 9.439 -0.505 35.504 1.00 44.04 659 LYS A C 1
ATOM 5090 O O . LYS A 1 659 ? 10.046 0.398 36.082 1.00 39.30 659 LYS A O 1
ATOM 5096 N N . ASP A 1 660 ? 8.166 -0.406 35.129 1.00 47.96 660 ASP A N 1
ATOM 5097 C CA . ASP A 1 660 ? 7.391 0.835 35.309 1.00 50.60 660 ASP A CA 1
ATOM 5098 C C . ASP A 1 660 ? 7.257 1.337 36.755 1.00 50.74 660 ASP A C 1
ATOM 5099 O O . ASP A 1 660 ? 6.908 2.498 36.959 1.00 52.14 660 ASP A O 1
ATOM 5104 N N . THR A 1 661 ? 7.532 0.478 37.739 1.00 50.39 661 THR A N 1
ATOM 5105 C CA . THR A 1 661 ? 7.510 0.880 39.143 1.00 50.93 661 THR A CA 1
ATOM 5106 C C . THR A 1 661 ? 8.730 1.681 39.617 1.00 51.00 661 THR A C 1
ATOM 5107 O O . THR A 1 661 ? 8.663 2.307 40.670 1.00 50.00 661 THR A O 1
ATOM 5111 N N . MET A 1 662 ? 9.831 1.666 38.860 1.00 48.31 662 MET A N 1
ATOM 5112 C CA . MET A 1 662 ? 11.042 2.402 39.237 1.00 48.10 662 MET A CA 1
ATOM 5113 C C . MET A 1 662 ? 10.830 3.909 39.214 1.00 48.01 662 MET A C 1
ATOM 5114 O O . MET A 1 662 ? 10.285 4.443 38.251 1.00 47.47 662 MET A O 1
ATOM 5119 N N . THR A 1 663 ? 11.293 4.594 40.257 1.00 50.12 663 THR A N 1
ATOM 5120 C CA . THR A 1 663 ? 11.214 6.065 40.317 1.00 51.92 663 THR A CA 1
ATOM 5121 C C . THR A 1 663 ? 12.260 6.702 39.386 1.00 53.89 663 THR A C 1
ATOM 5122 O O . THR A 1 663 ? 13.250 6.066 39.031 1.00 56.54 663 THR A O 1
ATOM 5126 N N . THR A 1 664 ? 12.040 7.961 39.010 1.00 52.41 664 THR A N 1
ATOM 5127 C CA . THR A 1 664 ? 13.043 8.756 38.300 1.00 51.16 664 THR A CA 1
ATOM 5128 C C . THR A 1 664 ? 14.380 8.722 39.034 1.00 53.08 664 THR A C 1
ATOM 5129 O O . THR A 1 664 ? 15.432 8.646 38.399 1.00 54.57 664 THR A O 1
ATOM 5133 N N . ARG A 1 665 ? 14.331 8.756 40.365 1.00 50.77 665 ARG A N 1
ATOM 5134 C CA . ARG A 1 665 ? 15.532 8.688 41.188 1.00 51.71 665 ARG A CA 1
ATOM 5135 C C . ARG A 1 665 ? 16.237 7.332 41.066 1.00 47.68 665 ARG A C 1
ATOM 5136 O O . ARG A 1 665 ? 17.466 7.283 41.031 1.00 44.27 665 ARG A O 1
ATOM 5144 N N . ASP A 1 666 ? 15.471 6.245 41.012 1.00 44.06 666 ASP A N 1
ATOM 5145 C CA . ASP A 1 666 ? 16.049 4.919 40.757 1.00 44.33 666 ASP A CA 1
ATOM 5146 C C . ASP A 1 666 ? 16.778 4.884 39.406 1.00 40.61 666 ASP A C 1
ATOM 5147 O O . ASP A 1 666 ? 17.842 4.294 39.304 1.00 39.56 666 ASP A O 1
ATOM 5152 N N . LEU A 1 667 ? 16.188 5.513 38.391 1.00 40.02 667 LEU A N 1
ATOM 5153 C CA . LEU A 1 667 ? 16.758 5.538 37.046 1.00 40.58 667 LEU A CA 1
ATOM 5154 C C . LEU A 1 667 ? 18.040 6.365 36.986 1.00 41.03 667 LEU A C 1
ATOM 5155 O O . LEU A 1 667 ? 19.028 5.939 36.376 1.00 39.59 667 LEU A O 1
ATOM 5160 N N . ASN A 1 668 ? 18.028 7.535 37.626 1.00 41.22 668 ASN A N 1
ATOM 5161 C CA . ASN A 1 668 ? 19.242 8.353 37.745 1.00 40.46 668 ASN A CA 1
ATOM 5162 C C . ASN A 1 668 ? 20.355 7.633 38.493 1.00 39.44 668 ASN A C 1
ATOM 5163 O O . ASN A 1 668 ? 21.521 7.790 38.152 1.00 37.31 668 ASN A O 1
ATOM 5168 N N . ARG A 1 669 ? 19.989 6.820 39.478 1.00 38.38 669 ARG A N 1
ATOM 5169 C CA . ARG A 1 669 ? 20.959 6.076 40.283 1.00 41.08 669 ARG A CA 1
ATOM 5170 C C . ARG A 1 669 ? 21.664 4.957 39.487 1.00 38.35 669 ARG A C 1
ATOM 5171 O O . ARG A 1 669 ? 22.860 4.731 39.654 1.00 35.54 669 ARG A O 1
ATOM 5179 N N . ILE A 1 670 ? 20.909 4.253 38.649 1.00 36.02 670 ILE A N 1
ATOM 5180 C CA . ILE A 1 670 ? 21.474 3.239 37.746 1.00 33.63 670 ILE A CA 1
ATOM 5181 C C . ILE A 1 670 ? 22.486 3.923 36.818 1.00 31.93 670 ILE A C 1
ATOM 5182 O O . ILE A 1 670 ? 23.644 3.496 36.715 1.00 29.76 670 ILE A O 1
ATOM 5187 N N . ASP A 1 671 ? 22.042 5.007 36.188 1.00 32.62 671 ASP A N 1
ATOM 5188 C CA . ASP A 1 671 ? 22.839 5.744 35.200 1.00 33.18 671 ASP A CA 1
ATOM 5189 C C . ASP A 1 671 ? 24.118 6.319 35.789 1.00 33.88 671 ASP A C 1
ATOM 5190 O O . ASP A 1 671 ? 25.198 6.236 35.170 1.00 33.06 671 ASP A O 1
ATOM 5195 N N . LEU A 1 672 ? 24.005 6.885 36.987 1.00 33.27 672 LEU A N 1
ATOM 5196 C CA . LEU A 1 672 ? 25.165 7.410 37.706 1.00 34.60 672 LEU A CA 1
ATOM 5197 C C . LEU A 1 672 ? 26.123 6.299 38.142 1.00 32.30 672 LEU A C 1
ATOM 5198 O O . LEU A 1 672 ? 27.337 6.507 38.166 1.00 32.49 672 LEU A O 1
ATOM 5203 N N . TYR A 1 673 ? 25.584 5.127 38.482 1.00 29.49 673 TYR A N 1
ATOM 5204 C CA . TYR A 1 673 ? 26.427 3.973 38.761 1.00 28.20 673 TYR A CA 1
ATOM 5205 C C . TYR A 1 673 ? 27.189 3.540 37.489 1.00 26.55 673 TYR A C 1
ATOM 5206 O O . TYR A 1 673 ? 28.384 3.290 37.544 1.00 25.24 673 TYR A O 1
ATOM 5215 N N . ALA A 1 674 ? 26.485 3.475 36.359 1.00 26.07 674 ALA A N 1
ATOM 5216 C CA . ALA A 1 674 ? 27.109 3.167 35.075 1.00 25.16 674 ALA A CA 1
ATOM 5217 C C . ALA A 1 674 ? 28.272 4.121 34.847 1.00 24.13 674 ALA A C 1
ATOM 5218 O O . ALA A 1 674 ? 29.387 3.678 34.628 1.00 22.44 674 ALA A O 1
ATOM 5220 N N . HIS A 1 675 ? 28.000 5.421 34.956 1.00 24.13 675 HIS A N 1
ATOM 5221 C CA . HIS A 1 675 ? 29.035 6.423 34.833 1.00 25.81 675 HIS A CA 1
ATOM 5222 C C . HIS A 1 675 ? 30.178 6.145 35.782 1.00 25.82 675 HIS A C 1
ATOM 5223 O O . HIS A 1 675 ? 31.330 6.140 35.358 1.00 24.79 675 HIS A O 1
ATOM 5230 N N . HIS A 1 676 ? 29.846 5.897 37.049 1.00 26.83 676 HIS A N 1
ATOM 5231 C CA . HIS A 1 676 ? 30.840 5.652 38.102 1.00 28.74 676 HIS A CA 1
ATOM 5232 C C . HIS A 1 676 ? 31.726 4.459 37.769 1.00 27.35 676 HIS A C 1
ATOM 5233 O O . HIS A 1 676 ? 32.943 4.518 37.966 1.00 26.89 676 HIS A O 1
ATOM 5240 N N . ARG A 1 677 ? 31.134 3.405 37.204 1.00 25.71 677 ARG A N 1
ATOM 5241 C CA . ARG A 1 677 ? 31.884 2.195 36.878 1.00 24.78 677 ARG A CA 1
ATOM 5242 C C . ARG A 1 677 ? 32.626 2.219 35.530 1.00 24.31 677 ARG A C 1
ATOM 5243 O O . ARG A 1 677 ? 33.141 1.199 35.119 1.00 23.85 677 ARG A O 1
ATOM 5251 N N . GLY A 1 678 ? 32.702 3.372 34.866 1.00 24.91 678 GLY A N 1
ATOM 5252 C CA . GLY A 1 678 ? 33.439 3.510 33.598 1.00 24.00 678 GLY A CA 1
ATOM 5253 C C . GLY A 1 678 ? 32.652 3.140 32.343 1.00 24.08 678 GLY A C 1
ATOM 5254 O O . GLY A 1 678 ? 33.247 3.041 31.258 1.00 23.74 678 GLY A O 1
ATOM 5255 N N . ILE A 1 679 ? 31.334 2.939 32.459 1.00 22.46 679 ILE A N 1
ATOM 5256 C CA . ILE A 1 679 ? 30.529 2.546 31.293 1.00 22.55 679 ILE A CA 1
ATOM 5257 C C . ILE A 1 679 ? 30.623 3.644 30.240 1.00 20.68 679 ILE A C 1
ATOM 5258 O O . ILE A 1 679 ? 30.584 4.821 30.580 1.00 22.23 679 ILE A O 1
ATOM 5263 N N . LYS A 1 680 ? 30.786 3.258 28.974 1.00 19.18 680 LYS A N 1
ATOM 5264 C CA . LYS A 1 680 ? 31.059 4.227 27.901 1.00 18.31 680 LYS A CA 1
ATOM 5265 C C . LYS A 1 680 ? 29.788 4.785 27.301 1.00 18.36 680 LYS A C 1
ATOM 5266 O O . LYS A 1 680 ? 29.693 5.975 27.038 1.00 17.86 680 LYS A O 1
ATOM 5272 N N . THR A 1 681 ? 28.820 3.916 27.041 1.00 19.18 681 THR A N 1
ATOM 5273 C CA . THR A 1 681 ? 27.550 4.313 26.465 1.00 19.49 681 THR A CA 1
ATOM 5274 C C . THR A 1 681 ? 26.475 3.426 27.037 1.00 20.10 681 THR A C 1
ATOM 5275 O O . THR A 1 681 ? 26.756 2.306 27.440 1.00 19.73 681 THR A O 1
ATOM 5279 N N . ILE A 1 682 ? 25.259 3.947 27.068 1.00 21.09 682 ILE A N 1
ATOM 5280 C CA . ILE A 1 682 ? 24.075 3.138 27.284 1.00 23.54 682 ILE A CA 1
ATOM 5281 C C . ILE A 1 682 ? 23.144 3.402 26.097 1.00 23.32 682 ILE A C 1
ATOM 5282 O O . ILE A 1 682 ? 23.087 4.517 25.545 1.00 24.37 682 ILE A O 1
ATOM 5287 N N . TYR A 1 683 ? 22.454 2.346 25.693 1.00 22.58 683 TYR A N 1
ATOM 5288 C CA . TYR A 1 683 ? 21.713 2.275 24.441 1.00 22.45 683 TYR A CA 1
ATOM 5289 C C . TYR A 1 683 ? 20.220 2.465 24.821 1.00 25.02 683 TYR A C 1
ATOM 5290 O O . TYR A 1 683 ? 19.916 3.213 25.741 1.00 23.95 683 TYR A O 1
ATOM 5299 N N . TYR A 1 684 ? 19.308 1.787 24.124 1.00 28.29 684 TYR A N 1
ATOM 5300 C CA . TYR A 1 684 ? 17.856 1.945 24.250 1.00 31.51 684 TYR A CA 1
ATOM 5301 C C . TYR A 1 684 ? 17.441 1.433 25.628 1.00 30.90 684 TYR A C 1
ATOM 5302 O O . TYR A 1 684 ? 17.880 0.365 26.045 1.00 30.21 684 TYR A O 1
ATOM 5311 N N . ALA A 1 685 ? 16.640 2.209 26.361 1.00 31.42 685 ALA A N 1
ATOM 5312 C CA . ALA A 1 685 ? 16.066 1.739 27.639 1.00 31.41 685 ALA A CA 1
ATOM 5313 C C . ALA A 1 685 ? 14.752 0.986 27.386 1.00 33.05 685 ALA A C 1
ATOM 5314 O O . ALA A 1 685 ? 13.818 1.540 26.805 1.00 31.73 685 ALA A O 1
ATOM 5316 N N . ARG A 1 686 ? 14.701 -0.269 27.824 1.00 33.70 686 ARG A N 1
ATOM 5317 C CA . ARG A 1 686 ? 13.512 -1.118 27.687 1.00 37.60 686 ARG A CA 1
ATOM 5318 C C . ARG A 1 686 ? 12.793 -1.276 29.020 1.00 37.66 686 ARG A C 1
ATOM 5319 O O . ARG A 1 686 ? 13.416 -1.586 30.041 1.00 33.92 686 ARG A O 1
ATOM 5327 N N . THR A 1 687 ? 11.482 -1.062 28.981 1.00 39.41 687 THR A N 1
ATOM 5328 C CA . THR A 1 687 ? 10.616 -1.217 30.136 1.00 39.06 687 THR A CA 1
ATOM 5329 C C . THR A 1 687 ? 9.689 -2.378 29.833 1.00 39.85 687 THR A C 1
ATOM 5330 O O . THR A 1 687 ? 9.153 -2.469 28.731 1.00 42.22 687 THR A O 1
ATOM 5334 N N . LYS A 1 688 ? 9.514 -3.271 30.799 1.00 40.81 688 LYS A N 1
ATOM 5335 C CA . LYS A 1 688 ? 8.665 -4.452 30.610 1.00 41.92 688 LYS A CA 1
ATOM 5336 C C . LYS A 1 688 ? 7.189 -4.066 30.437 1.00 44.91 688 LYS A C 1
ATOM 5337 O O . LYS A 1 688 ? 6.608 -3.445 31.336 1.00 47.96 688 LYS A O 1
#

Radius of gyration: 25.2 Å; Cα contacts (8 Å, |Δi|>4): 1309; chains: 1; bounding box: 61×72×59 Å